Protein 4M2M (pdb70)

InterPro domains:
  IPR004839 Aminotransferase, class I/classII, large domain [PF00155] (69-372)
  IPR015421 Pyridoxal phosphate-dependent transferase, major domain [G3DSA:3.40.640.10] (59-274)
  IPR015422 Pyridoxal phosphate-dependent transferase, small domain [G3DSA:3.90.1150.10] (27-373)
  IPR015424 Pyridoxal phosphate-dependent transferase [SSF53383] (10-381)
  IPR023965 Capreomycidine synthase [TIGR03947] (14-379)

Solvent-accessible surface area: 16358 Å² total

Foldseek 3Di:
DDDDDDFQQVVVCVPFDDPQFLEQADLAFAADDVVVLCVLLVPDPVNLVPDDFDDDAQQAHQLLLQLVCVQAAQRDSLQKRKFQFCLVVLVLLLVLQDAAAAEEEEEALAQVSNVPSCVVRNYNYDYQYPVQAPPAARPPVSLDVRLDARRAAYEDEPCGVFAQGHHAQVRVVSNVVSCVVRVYAYEYEDQFQCWFAAHHRHRHPNNVVDAYKYKYGCCHQQSPVPLRIIMIGGNSVSSVSSQVVCVVPPRYDTPSSSVSSSSSSNSVCVRRVVLSVQLVVLLVVVVVLCVVCVVFWDGDRRGTTFKRKIFGVVCVVVVDDLCVQVVLQVCLCVVQSAHWAQCSSRPRSRTTIGGSSYGDVSSVSNSVSVVVSSVVVVDD

Organism: NCBI:txid58340

Radius of gyration: 20.7 Å; Cα contacts (8 Å, |Δi|>4): 788; chains: 1; bounding box: 57×47×54 Å

Nearest PDB structures (foldseek):
  4m2j-assembly1_A  TM=9.996E-01  e=9.873E-75  Streptomyces lavendulae subsp. lavendulae
  1b5o-assembly1_B  TM=8.315E-01  e=3.548E-25  Thermus thermophilus HB8
  1b5p-assembly1_B  TM=8.329E-01  e=5.722E-25  Thermus thermophilus HB8
  1bkg-assembly1_B  TM=8.398E-01  e=2.006E-24  Thermus thermophilus HB8
  5bj3-assembly1_B  TM=8.293E-01  e=1.040E-24  Thermus aquaticus

CATH classification: 3.90.1150.10 (+1 more: 3.40.640.10)

B-factor: mean 16.33, std 9.54, range [5.44, 63.26]

Secondary structure (DSSP, 8-state):
----PPPHHHHHHHHH--SS-EE---SSPPPPPHHHHHHHTT--HHHHHT-------TT--HHHHHHHHHHHSTT-GGGEEEESHHHHHHHHHHHHH--TT-EEEEETT--HHHHHHHHHTT-EEEEE-GGGEETTEE-HHHHHHHS-TT--EEEEESSPTTT-----HHHHHHHHHHHHHHTPEEEEE-TTTT-BSSSPPPPPGGGG-SS-EEEEESSSSSS-GGG--EEEE--HHHHHHTHHHHHTTT----HHHHHHHHHHHHTHHHHHHHHHHHHHHHHHHHHHHHHHTTTTEE-PPP-BSSEE--EEHHHHHTT--TTHHHHHHHHHHHHH-EE-EEGG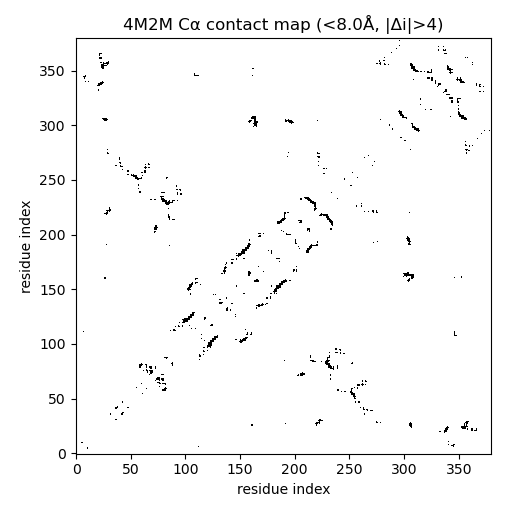GGT-TTBEEEE--S-HHHHHHHHHHHHHHHHHHH--

Structure (mmCIF, N/CA/C/O backbone):
data_4M2M
#
_entry.id   4M2M
#
_cell.length_a   138.456
_cell.length_b   138.456
_cell.length_c   48.961
_cell.angle_alpha   90.00
_cell.angle_beta   90.00
_cell.angle_gamma   90.00
#
_symmetry.space_group_name_H-M   'P 43 21 2'
#
loop_
_entity.id
_entity.type
_entity.pdbx_description
1 polymer Aminotransferase
2 non-polymer "PYRIDOXAL-5'-PHOSPHATE"
3 non-polymer ARGININE
4 water water
#
loop_
_atom_site.group_PDB
_atom_site.id
_atom_site.type_symbol
_atom_site.label_atom_id
_atom_site.label_alt_id
_atom_site.label_comp_id
_atom_site.label_asym_id
_atom_site.label_entity_id
_atom_site.label_seq_id
_atom_site.pdbx_PDB_ins_code
_atom_site.Cartn_x
_atom_site.Cartn_y
_atom_site.Cartn_z
_atom_site.occupancy
_atom_site.B_iso_or_equiv
_atom_site.auth_seq_id
_atom_site.auth_comp_id
_atom_site.auth_asym_id
_atom_site.auth_atom_id
_atom_site.pdbx_PDB_model_num
ATOM 1 N N . PRO A 1 26 ? -33.603 39.776 28.976 1.00 47.72 6 PRO A N 1
ATOM 2 C CA . PRO A 1 26 ? -33.653 38.908 27.790 1.00 48.00 6 PRO A CA 1
ATOM 3 C C . PRO A 1 26 ? -35.092 38.697 27.288 1.00 50.39 6 PRO A C 1
ATOM 4 O O . PRO A 1 26 ? -36.012 38.545 28.103 1.00 49.14 6 PRO A O 1
ATOM 8 N N . ARG A 1 27 ? -35.281 38.706 25.964 1.00 48.82 7 ARG A N 1
ATOM 9 C CA . ARG A 1 27 ? -36.591 38.435 25.353 1.00 49.03 7 ARG A CA 1
ATOM 10 C C . ARG A 1 27 ? -37.055 37.028 25.696 1.00 48.14 7 ARG A C 1
ATOM 11 O O . ARG A 1 27 ? -36.347 36.062 25.411 1.00 45.91 7 ARG A O 1
ATOM 19 N N . ARG A 1 28 ? -38.236 36.928 26.311 1.00 47.09 8 ARG A N 1
ATOM 20 C CA . ARG A 1 28 ? -38.774 35.647 26.764 1.00 44.32 8 ARG A CA 1
ATOM 21 C C . ARG A 1 28 ? -39.744 35.027 25.751 1.00 40.13 8 ARG A C 1
ATOM 22 O O . ARG A 1 28 ? -40.599 35.707 25.179 1.00 40.57 8 ARG A O 1
ATOM 30 N N . GLU A 1 29 ? -39.538 33.737 25.497 1.00 35.49 9 GLU A N 1
ATOM 31 C CA . GLU A 1 29 ? -40.380 32.932 24.606 1.00 30.99 9 GLU A CA 1
ATOM 32 C C . GLU A 1 29 ? -40.356 31.552 25.218 1.00 27.96 9 GLU A C 1
ATOM 33 O O . GLU A 1 29 ? -39.314 31.151 25.759 1.00 25.18 9 GLU A O 1
ATOM 39 N N . ASP A 1 30 ? -41.478 30.830 25.153 1.00 25.75 10 ASP A N 1
ATOM 40 C CA . ASP A 1 30 ? -41.509 29.445 25.629 1.00 24.87 10 ASP A CA 1
ATOM 41 C C . ASP A 1 30 ? -40.792 28.541 24.627 1.00 20.50 10 ASP A C 1
ATOM 42 O O . ASP A 1 30 ? -41.041 28.635 23.419 1.00 21.33 10 ASP A O 1
ATOM 47 N N . PRO A 1 31 ? -39.901 27.659 25.122 1.00 17.70 11 PRO A N 1
ATOM 48 C CA . PRO A 1 31 ? -39.312 26.735 24.162 1.00 16.09 11 PRO A CA 1
ATOM 49 C C . PRO A 1 31 ? -40.348 25.696 23.752 1.00 15.19 11 PRO A C 1
ATOM 50 O O . PRO A 1 31 ? -41.333 25.509 24.474 1.00 15.49 11 PRO A O 1
ATOM 54 N N . PRO A 1 32 ? -40.153 25.054 22.595 1.00 14.37 12 PRO A N 1
ATOM 55 C CA . PRO A 1 32 ? -41.084 23.949 22.250 1.00 13.24 12 PRO A CA 1
ATOM 56 C C . PRO A 1 32 ? -41.050 22.865 23.319 1.00 12.24 12 PRO A C 1
ATOM 57 O O . PRO A 1 32 ? -39.997 22.566 23.844 1.00 12.36 12 PRO A O 1
ATOM 61 N N . VAL A 1 33 ? -42.207 22.256 23.596 1.00 11.72 13 VAL A N 1
ATOM 62 C CA . VAL A 1 33 ? -42.333 21.229 24.624 1.00 11.37 13 VAL A CA 1
ATOM 63 C C . VAL A 1 33 ? -41.375 20.051 24.389 1.00 10.78 13 VAL A C 1
ATOM 64 O O . VAL A 1 33 ? -40.764 19.523 25.321 1.00 10.63 13 VAL A O 1
ATOM 68 N N . LEU A 1 34 ? -41.256 19.641 23.131 1.00 10.59 14 LEU A N 1
ATOM 69 C CA . LEU A 1 34 ? -40.408 18.488 22.771 1.00 10.63 14 LEU A CA 1
ATOM 70 C C . LEU A 1 34 ? -38.960 18.679 23.235 1.00 10.60 14 LEU A C 1
ATOM 71 O O . LEU A 1 34 ? -38.391 17.809 23.877 1.00 10.76 14 LEU A O 1
ATOM 76 N N . GLU A 1 35 ? -38.370 19.822 22.880 1.00 11.43 15 GLU A N 1
ATOM 77 C CA . GLU A 1 35 ? -36.945 20.061 23.156 1.00 12.51 15 GLU A CA 1
ATOM 78 C C . GLU A 1 35 ? -36.716 20.333 24.646 1.00 11.50 15 GLU A C 1
ATOM 79 O O . GLU A 1 35 ? -35.711 19.891 25.226 1.00 11.16 15 GLU A O 1
ATOM 85 N N . GLU A 1 36 ? -37.681 20.990 25.285 1.00 11.23 16 GLU A N 1
ATOM 86 C CA . GLU A 1 36 ? -37.574 21.203 26.745 1.00 11.36 16 GLU A CA 1
ATOM 87 C C . GLU A 1 36 ? -37.632 19.871 27.504 1.00 11.27 16 GLU A C 1
ATOM 88 O O . GLU A 1 36 ? -36.924 19.650 28.500 1.00 10.73 16 GLU A O 1
ATOM 94 N N . TRP A 1 37 ? -38.504 18.984 27.037 1.00 10.12 17 TRP A N 1
ATOM 95 C CA . TRP A 1 37 ? -38.648 17.679 27.658 1.00 10.37 17 TRP A CA 1
ATOM 96 C C . TRP A 1 37 ? -37.329 16.939 27.640 1.00 9.70 17 TRP A C 1
ATOM 97 O O . TRP A 1 37 ? -36.914 16.367 28.653 1.00 10.18 17 TRP A O 1
ATOM 108 N N . TYR A 1 38 ? -36.640 16.976 26.509 1.00 9.95 18 TYR A N 1
ATOM 109 C CA . TYR A 1 38 ? -35.389 16.268 26.397 1.00 10.27 18 TYR A CA 1
ATOM 110 C C . TYR A 1 38 ? -34.296 16.977 27.214 1.00 11.13 18 TYR A C 1
ATOM 111 O O . TYR A 1 38 ? -33.503 16.311 27.838 1.00 11.88 18 TYR A O 1
ATOM 120 N N . ARG A 1 39 ? -34.294 18.313 27.250 1.00 10.56 19 ARG A N 1
ATOM 121 C CA . ARG A 1 39 ? -33.257 19.014 28.078 1.00 11.83 19 ARG A CA 1
ATOM 122 C C . ARG A 1 39 ? -33.361 18.575 29.527 1.00 13.21 19 ARG A C 1
ATOM 123 O O . ARG A 1 39 ? -32.348 18.389 30.216 1.00 15.36 19 ARG A O 1
ATOM 131 N N . ARG A 1 40 ? -34.590 18.377 30.003 1.00 13.63 20 ARG A N 1
ATOM 132 C CA . ARG A 1 40 ? -34.791 18.037 31.416 1.00 14.65 20 ARG A CA 1
ATOM 133 C C . ARG A 1 40 ? -34.633 16.572 31.756 1.00 15.27 20 ARG A C 1
ATOM 134 O O . ARG A 1 40 ? -34.357 16.238 32.908 1.00 17.63 20 ARG A O 1
ATOM 142 N N . HIS A 1 41 ? -34.837 15.683 30.784 1.00 15.45 21 HIS A N 1
ATOM 143 C CA . HIS A 1 41 ? -34.997 14.266 31.132 1.00 15.59 21 HIS A CA 1
ATOM 144 C C . HIS A 1 41 ? -34.114 13.242 30.474 1.00 17.40 21 HIS A C 1
ATOM 145 O O . HIS A 1 41 ? -34.141 12.061 30.858 1.00 18.27 21 HIS A O 1
ATOM 152 N N . LEU A 1 42 ? -33.307 13.652 29.501 1.00 18.18 22 LEU A N 1
ATOM 153 C CA . LEU A 1 42 ? -32.285 12.744 29.009 1.00 19.49 22 LEU A CA 1
ATOM 154 C C . LEU A 1 42 ? -31.269 12.566 30.114 1.00 21.45 22 LEU A C 1
ATOM 155 O O . LEU A 1 42 ? -30.977 13.512 30.857 1.00 22.93 22 LEU A O 1
ATOM 160 N N . GLY A 1 43 ? -30.764 11.353 30.257 1.00 22.47 23 GLY A N 1
ATOM 161 C CA . GLY A 1 43 ? -29.822 11.092 31.330 1.00 22.52 23 GLY A CA 1
ATOM 162 C C . GLY A 1 43 ? -29.379 9.657 31.337 1.00 23.72 23 GLY A C 1
ATOM 163 O O . GLY A 1 43 ? -29.779 8.880 30.466 1.00 23.00 23 GLY A O 1
ATOM 164 N N . PRO A 1 44 ? -28.565 9.280 32.341 1.00 25.29 24 PRO A N 1
ATOM 165 C CA . PRO A 1 44 ? -28.033 7.914 32.382 1.00 25.00 24 PRO A CA 1
ATOM 166 C C . PRO A 1 44 ? -29.041 6.945 33.002 1.00 25.88 24 PRO A C 1
ATOM 167 O O . PRO A 1 44 ? -29.974 7.395 33.681 1.00 26.00 24 PRO A O 1
ATOM 171 N N . ASP A 1 45 ? -28.865 5.643 32.738 1.00 23.95 25 ASP A N 1
ATOM 172 C CA . ASP A 1 45 ? -29.626 4.560 33.406 1.00 25.21 25 ASP A CA 1
ATOM 173 C C . ASP A 1 45 ? -31.128 4.610 33.121 1.00 22.16 25 ASP A C 1
ATOM 174 O O . ASP A 1 45 ? -31.938 4.318 33.991 1.00 24.02 25 ASP A O 1
ATOM 179 N N . ILE A 1 46 ? -31.486 4.983 31.896 1.00 19.72 26 ILE A N 1
ATOM 180 C CA . ILE A 1 46 ? -32.888 4.961 31.499 1.00 17.49 26 ILE A CA 1
ATOM 181 C C . ILE A 1 46 ? -33.102 4.108 30.243 1.00 16.80 26 ILE A C 1
ATOM 182 O O . ILE A 1 46 ? -32.160 3.816 29.474 1.00 17.67 26 ILE A O 1
ATOM 187 N N . HIS A 1 47 ? -34.349 3.701 30.063 1.00 14.88 27 HIS A N 1
ATOM 188 C CA . HIS A 1 47 ? -34.766 2.987 28.864 1.00 14.06 27 HIS A CA 1
ATOM 189 C C . HIS A 1 47 ? -35.418 4.007 27.972 1.00 12.86 27 HIS A C 1
ATOM 190 O O . HIS A 1 47 ? -36.585 4.353 28.173 1.00 13.38 27 HIS A O 1
ATOM 197 N N . ASP A 1 48 ? -34.654 4.523 27.010 1.00 12.79 28 ASP A N 1
ATOM 198 C CA . ASP A 1 48 ? -35.170 5.599 26.174 1.00 12.21 28 ASP A CA 1
ATOM 199 C C . ASP A 1 48 ? -35.903 4.934 25.017 1.00 11.34 28 ASP A C 1
ATOM 200 O O . ASP A 1 48 ? -35.260 4.459 24.067 1.00 11.19 28 ASP A O 1
ATOM 205 N N . ILE A 1 49 ? -37.232 4.874 25.119 1.00 9.73 29 ILE A N 1
ATOM 206 C CA . ILE A 1 49 ? -38.067 4.344 24.046 1.00 9.01 29 ILE A CA 1
ATOM 207 C C . ILE A 1 49 ? -38.942 5.487 23.514 1.00 8.40 29 ILE A C 1
ATOM 208 O O . ILE A 1 49 ? -40.121 5.328 23.292 1.00 8.45 29 ILE A O 1
ATOM 213 N N . SER A 1 50 ? -38.291 6.634 23.305 1.00 8.63 30 SER A N 1
ATOM 214 C CA . SER A 1 50 ? -39.014 7.894 22.996 1.00 8.62 30 SER A CA 1
ATOM 215 C C . SER A 1 50 ? -38.670 8.520 21.660 1.00 8.17 30 SER A C 1
ATOM 216 O O . SER A 1 50 ? -39.301 9.506 21.284 1.00 9.00 30 SER A O 1
ATOM 219 N N . SER A 1 51 ? -37.683 7.967 20.954 1.00 8.32 31 SER A N 1
ATOM 220 C CA . SER A 1 51 ? -37.108 8.704 19.792 1.00 8.26 31 SER A CA 1
ATOM 221 C C . SER A 1 51 ? -37.900 8.494 18.513 1.00 7.78 31 SER A C 1
ATOM 222 O O . SER A 1 51 ? -38.515 7.435 18.312 1.00 7.59 31 SER A O 1
ATOM 225 N N . SER A 1 52 ? -37.808 9.501 17.634 1.00 8.04 32 SER A N 1
ATOM 226 C CA . SER A 1 52 ? -38.322 9.352 16.270 1.00 8.10 32 SER A CA 1
ATOM 227 C C . SER A 1 52 ? -37.254 8.837 15.307 1.00 8.20 32 SER A C 1
ATOM 228 O O . SER A 1 52 ? -37.518 8.721 14.102 1.00 7.97 32 SER A O 1
ATOM 231 N N . GLY A 1 53 ? -36.068 8.548 15.838 1.00 8.15 33 GLY A N 1
ATOM 232 C CA . GLY A 1 53 ? -34.966 8.083 15.023 1.00 8.65 33 GLY A CA 1
ATOM 233 C C . GLY A 1 53 ? -34.424 6.735 15.452 1.00 9.03 33 GLY A C 1
ATOM 234 O O . GLY A 1 53 ? -34.725 6.246 16.540 1.00 9.95 33 GLY A O 1
ATOM 235 N N . VAL A 1 54 ? -33.613 6.154 14.570 1.00 9.19 34 VAL A N 1
ATOM 236 C CA . VAL A 1 54 ? -32.901 4.910 14.869 1.00 9.18 34 VAL A CA 1
ATOM 237 C C . VAL A 1 54 ? -31.648 5.181 15.687 1.00 9.61 34 VAL A C 1
ATOM 238 O O . VAL A 1 54 ? -31.038 6.287 15.593 1.00 10.42 34 VAL A O 1
ATOM 242 N N . HIS A 1 55 ? -31.244 4.216 16.505 1.00 10.26 35 HIS A N 1
ATOM 243 C CA . HIS A 1 55 ? -30.177 4.513 17.452 1.00 11.43 35 HIS A CA 1
ATOM 244 C C . HIS A 1 55 ? -28.866 4.818 16.773 1.00 10.93 35 HIS A C 1
ATOM 245 O O . HIS A 1 55 ? -28.587 4.303 15.685 1.00 10.56 3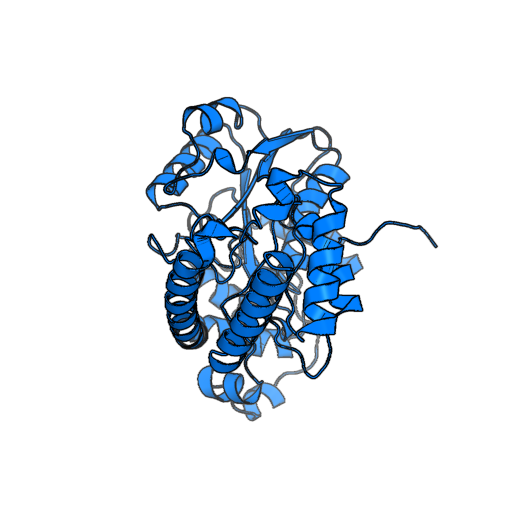5 HIS A O 1
ATOM 252 N N . PRO A 1 56 ? -28.067 5.724 17.362 1.00 10.66 36 PRO A N 1
ATOM 253 C CA . PRO A 1 56 ? -26.889 6.254 16.668 1.00 11.14 36 PRO A CA 1
ATOM 254 C C . PRO A 1 56 ? -25.761 5.252 16.493 1.00 11.18 36 PRO A C 1
ATOM 255 O O . PRO A 1 56 ? -25.522 4.423 17.394 1.00 12.16 36 PRO A O 1
ATOM 259 N N . TYR A 1 57 ? -25.093 5.337 15.343 1.00 10.86 37 TYR A N 1
ATOM 260 C CA . TYR A 1 57 ? -23.813 4.672 15.105 1.00 11.14 37 TYR A CA 1
ATOM 261 C C . TYR A 1 57 ? -22.664 5.353 15.843 1.00 11.95 37 TYR A C 1
ATOM 262 O O . TYR A 1 57 ? -22.735 6.539 16.138 1.00 11.14 37 TYR A O 1
ATOM 271 N N . SER A 1 58 ? -21.594 4.594 16.143 1.00 11.71 38 SER A N 1
ATOM 272 C CA . SER A 1 58 ? -20.343 5.225 16.581 1.00 12.74 38 SER A CA 1
ATOM 273 C C . SER A 1 58 ? -19.570 5.701 15.352 1.00 12.63 38 SER A C 1
ATOM 274 O O . SER A 1 58 ? -19.771 5.181 14.237 1.00 12.11 38 SER A O 1
ATOM 277 N N . PHE A 1 59 ? -18.653 6.653 15.541 1.00 11.77 39 PHE A N 1
ATOM 278 C CA . PHE A 1 59 ? -17.837 7.092 14.427 1.00 12.07 39 PHE A CA 1
ATOM 279 C C . PHE A 1 59 ? -16.994 5.921 13.843 1.00 12.33 39 PHE A C 1
ATOM 280 O O . PHE A 1 59 ? -16.819 5.851 12.634 1.00 12.85 39 PHE A O 1
ATOM 288 N N . ALA A 1 60 ? -16.584 4.987 14.706 1.00 12.53 40 ALA A N 1
ATOM 289 C CA . ALA A 1 60 ? -15.879 3.757 14.261 1.00 12.74 40 ALA A CA 1
ATOM 290 C C . ALA A 1 60 ? -16.691 3.011 13.194 1.00 13.00 40 ALA A C 1
ATOM 291 O O . ALA A 1 60 ? -16.201 2.673 12.121 1.00 13.95 40 ALA A O 1
ATOM 293 N N . GLU A 1 61 ? -17.960 2.765 13.514 1.00 13.18 41 GLU A N 1
ATOM 294 C CA . GLU A 1 61 ? -18.860 2.058 12.619 1.00 13.20 41 GLU A CA 1
ATOM 295 C C . GLU A 1 61 ? -19.072 2.825 11.325 1.00 13.37 41 GLU A C 1
ATOM 296 O O . GLU A 1 61 ? -19.136 2.246 10.247 1.00 13.69 41 GLU A O 1
ATOM 302 N N . ILE A 1 62 ? -19.167 4.142 11.429 1.00 12.85 42 ILE A N 1
ATOM 303 C CA . ILE A 1 62 ? -19.282 4.956 10.208 1.00 12.86 42 ILE A CA 1
ATOM 304 C C . ILE A 1 62 ? -18.054 4.794 9.298 1.00 13.50 42 ILE A C 1
ATOM 305 O O . ILE A 1 62 ? -18.205 4.570 8.106 1.00 14.28 42 ILE A O 1
ATOM 310 N N . ARG A 1 63 ? -16.866 4.854 9.878 1.00 14.71 43 ARG A N 1
ATOM 311 C CA . ARG A 1 63 ? -15.612 4.692 9.118 1.00 15.07 43 ARG A CA 1
ATOM 312 C C . ARG A 1 63 ? -15.526 3.325 8.468 1.00 15.95 43 ARG A C 1
ATOM 313 O O . ARG A 1 63 ? -15.055 3.214 7.339 1.00 14.95 43 ARG A O 1
ATOM 321 N N . ASP A 1 64 ? -16.026 2.311 9.166 1.00 16.41 44 ASP A N 1
ATOM 322 C CA . ASP A 1 64 ? -16.052 0.940 8.638 1.00 17.37 44 ASP A CA 1
ATOM 323 C C . ASP A 1 64 ? -17.064 0.815 7.491 1.00 17.94 44 ASP A C 1
ATOM 324 O O . ASP A 1 64 ? -16.696 0.532 6.346 1.00 18.80 44 ASP A O 1
ATOM 329 N N . VAL A 1 65 ? -18.328 1.101 7.775 1.00 16.38 45 VAL A N 1
ATOM 330 C CA . VAL A 1 65 ? -19.372 0.922 6.777 1.00 17.22 45 VAL A CA 1
ATOM 331 C C . VAL A 1 65 ? -19.229 1.841 5.563 1.00 17.13 45 VAL A C 1
ATOM 332 O O . VAL A 1 65 ? -19.466 1.422 4.434 1.00 18.39 45 VAL A O 1
ATOM 336 N N . CYS A 1 66 ? -18.813 3.084 5.803 1.00 16.47 46 CYS A N 1
ATOM 337 C CA . CYS A 1 66 ? -18.830 4.107 4.777 1.00 17.19 46 CYS A CA 1
ATOM 338 C C . CYS A 1 66 ? -17.463 4.231 4.121 1.00 18.56 46 CYS A C 1
ATOM 339 O O . CYS A 1 66 ? -17.267 5.081 3.244 1.00 19.03 46 CYS A O 1
ATOM 342 N N . ARG A 1 67 ? -16.553 3.358 4.552 1.00 19.78 47 ARG A N 1
ATOM 343 C CA . ARG A 1 67 ? -15.217 3.219 3.964 1.00 22.35 47 ARG A CA 1
ATOM 344 C C . ARG A 1 67 ? -14.485 4.566 3.995 1.00 21.22 47 ARG A C 1
ATOM 345 O O . ARG A 1 67 ? -14.208 5.197 2.957 1.00 21.98 47 ARG A O 1
ATOM 353 N N . ILE A 1 68 ? -14.205 5.019 5.210 1.00 19.49 48 ILE A N 1
ATOM 354 C CA . ILE A 1 68 ? -13.486 6.262 5.410 1.00 17.81 48 ILE A CA 1
ATOM 355 C C . ILE A 1 68 ? -12.137 5.993 6.096 1.00 18.61 48 ILE A C 1
ATOM 356 O O . ILE A 1 68 ? -12.066 5.899 7.318 1.00 17.65 48 ILE A O 1
ATOM 361 N N . PRO A 1 69 ? -11.050 5.878 5.303 1.00 19.28 49 PRO A N 1
ATOM 362 C CA . PRO A 1 69 ? -9.730 5.724 5.911 1.00 20.29 49 PRO A CA 1
ATOM 363 C C . PRO A 1 69 ? -9.317 6.988 6.672 1.00 19.21 49 PRO A C 1
ATOM 364 O O . PRO A 1 69 ? -9.682 8.118 6.295 1.00 18.86 49 PRO A O 1
ATOM 368 N N . ALA A 1 70 ? -8.559 6.797 7.737 1.00 19.39 50 ALA A N 1
ATOM 369 C CA . ALA A 1 70 ? -8.068 7.917 8.514 1.00 19.56 50 ALA A CA 1
ATOM 370 C C . ALA A 1 70 ? -7.350 8.931 7.627 1.00 19.61 50 ALA A C 1
ATOM 371 O O . ALA A 1 70 ? -7.447 10.145 7.861 1.00 19.15 50 ALA A O 1
ATOM 373 N N . ALA A 1 71 ? -6.646 8.437 6.607 1.00 18.84 51 ALA A N 1
ATOM 374 C CA . ALA A 1 71 ? -5.903 9.335 5.719 1.00 18.23 51 ALA A CA 1
ATOM 375 C C . ALA A 1 71 ? -6.797 10.342 4.990 1.00 17.44 51 ALA A C 1
ATOM 376 O O . ALA A 1 71 ? -6.390 11.483 4.757 1.00 16.47 51 ALA A O 1
ATOM 378 N N . ASP A 1 72 ? -8.004 9.910 4.622 1.00 17.17 52 ASP A N 1
ATOM 379 C CA . ASP A 1 72 ? -8.978 10.762 3.931 1.00 16.79 52 ASP A CA 1
ATOM 380 C C . ASP A 1 72 ? -9.444 11.901 4.847 1.00 15.64 52 ASP A C 1
ATOM 381 O O . ASP A 1 72 ? -9.560 13.053 4.417 1.00 16.17 52 ASP A O 1
ATOM 386 N N . LEU A 1 73 ? -9.679 11.586 6.117 1.00 15.32 53 LEU A N 1
ATOM 387 C CA . LEU A 1 73 ? -10.043 12.643 7.072 1.00 15.10 53 LEU A CA 1
ATOM 388 C C . LEU A 1 73 ? -8.894 13.612 7.300 1.00 15.40 53 LEU A C 1
ATOM 389 O O . LEU A 1 73 ? -9.075 14.832 7.273 1.00 14.40 53 LEU A O 1
ATOM 394 N N . ASP A 1 74 ? -7.704 13.053 7.526 1.00 14.86 54 ASP A N 1
ATOM 395 C CA . ASP A 1 74 ? -6.500 13.842 7.808 1.00 15.56 54 ASP A CA 1
ATOM 396 C C . ASP A 1 74 ? -6.146 14.793 6.692 1.00 14.96 54 ASP A C 1
ATOM 397 O O . ASP A 1 74 ? -5.541 15.827 6.948 1.00 14.70 54 ASP A O 1
ATOM 402 N N . ALA A 1 75 ? -6.508 14.438 5.455 1.00 14.18 55 ALA A N 1
ATOM 403 C CA . ALA A 1 75 ? -6.175 15.282 4.305 1.00 13.72 55 ALA A CA 1
ATOM 404 C C . ALA A 1 75 ? -7.057 16.519 4.196 1.00 13.97 55 ALA A C 1
ATOM 405 O O . ALA A 1 75 ? -6.698 17.464 3.484 1.00 14.52 55 ALA A O 1
ATOM 407 N N . VAL A 1 76 ? -8.215 16.517 4.881 1.00 13.39 56 VAL A N 1
ATOM 408 C CA . VAL A 1 76 ? -9.131 17.675 4.804 1.00 12.97 56 VAL A CA 1
ATOM 409 C C . VAL A 1 76 ? -8.473 18.935 5.340 1.00 12.28 56 VAL A C 1
ATOM 410 O O . VAL A 1 76 ? -7.971 18.952 6.482 1.00 12.48 56 VAL A O 1
ATOM 414 N N . VAL A 1 77 ? -8.458 19.983 4.514 1.00 12.35 57 VAL A N 1
ATOM 415 C CA . VAL A 1 77 ? -8.002 21.275 4.971 1.00 11.57 57 VAL A CA 1
ATOM 416 C C . VAL A 1 77 ? -9.229 21.924 5.645 1.00 11.72 57 VAL A C 1
ATOM 417 O O . VAL A 1 77 ? -10.317 21.950 5.068 1.00 11.98 57 VAL A O 1
ATOM 421 N N . MET A 1 78 ? -9.024 22.451 6.850 1.00 11.42 58 MET A N 1
ATOM 422 C CA . MET A 1 78 ? -10.139 22.986 7.664 1.00 10.70 58 MET A CA 1
ATOM 423 C C . MET A 1 78 ? -10.475 24.417 7.261 1.00 10.89 58 MET A C 1
ATOM 424 O O . MET A 1 78 ? -10.509 25.330 8.088 1.00 10.18 58 MET A O 1
ATOM 429 N N . ASP A 1 79 ? -10.763 24.580 5.972 1.00 11.84 59 ASP A N 1
ATOM 430 C CA . ASP A 1 79 ? -11.043 25.879 5.401 1.00 13.02 59 ASP A CA 1
ATOM 431 C C . ASP A 1 79 ? -12.546 26.040 5.229 1.00 12.73 59 ASP A C 1
ATOM 432 O O . 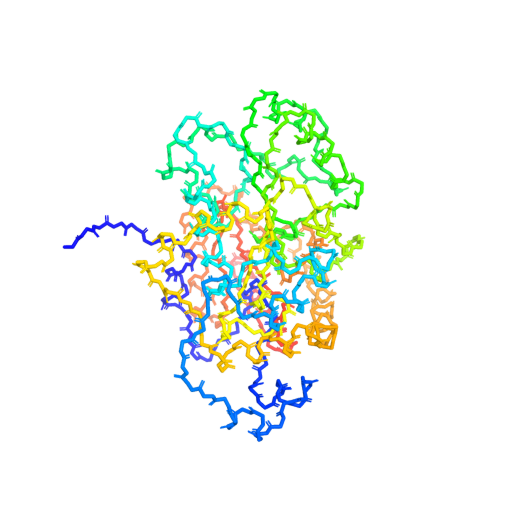ASP A 1 79 ? -13.299 25.134 5.542 1.00 11.98 59 ASP A O 1
ATOM 437 N N . ASP A 1 80 ? -12.960 27.200 4.705 1.00 13.38 60 ASP A N 1
ATOM 438 C CA . ASP A 1 80 ? -14.373 27.476 4.410 1.00 13.19 60 ASP A CA 1
ATOM 439 C C . ASP A 1 80 ? -14.894 26.460 3.413 1.00 12.99 60 ASP A C 1
ATOM 440 O O . ASP A 1 80 ? -14.184 26.045 2.500 1.00 12.66 60 ASP A O 1
ATOM 445 N N . SER A 1 81 ? -16.160 26.069 3.581 1.00 11.49 61 SER A N 1
ATOM 446 C CA . SER A 1 81 ? -16.867 25.427 2.495 1.00 11.23 61 SER A CA 1
ATOM 447 C C . SER A 1 81 ? -17.729 26.494 1.789 1.00 11.56 61 SER A C 1
ATOM 448 O O . SER A 1 81 ? -17.377 27.689 1.809 1.00 12.29 61 SER A O 1
ATOM 451 N N . VAL A 1 82 ? -18.816 26.081 1.144 1.00 10.65 62 VAL A N 1
ATOM 452 C CA . VAL A 1 82 ? -19.606 26.982 0.300 1.00 10.59 62 VAL A CA 1
ATOM 453 C C . VAL A 1 82 ? -21.082 27.054 0.731 1.00 9.79 62 VAL A C 1
ATOM 454 O O . VAL A 1 82 ? -21.613 26.117 1.350 1.00 9.88 62 VAL A O 1
ATOM 458 N N . SER A 1 83 ? -21.727 28.163 0.355 1.00 10.09 63 SER A N 1
ATOM 459 C CA . SER A 1 83 ? -23.085 28.481 0.810 1.00 9.78 63 SER A CA 1
ATOM 460 C C . SER A 1 83 ? -24.138 27.413 0.497 1.00 10.13 63 SER A C 1
ATOM 461 O O . SER A 1 83 ? -25.072 27.225 1.292 1.00 10.63 63 SER A O 1
ATOM 464 N N . GLN A 1 84 ? -24.041 26.763 -0.664 1.00 10.09 64 GLN A N 1
ATOM 465 C CA . GLN A 1 84 ? -25.060 25.777 -1.006 1.00 9.87 64 GLN A CA 1
ATOM 466 C C . GLN A 1 84 ? -24.830 24.404 -0.389 1.00 9.60 64 GLN A C 1
ATOM 467 O O . GLN A 1 84 ? -25.713 23.541 -0.439 1.00 9.17 64 GLN A O 1
ATOM 473 N N . GLY A 1 85 ? -23.638 24.195 0.162 1.00 10.31 65 GLY A N 1
ATOM 474 C CA . GLY A 1 85 ? -23.178 22.855 0.569 1.00 10.22 65 GLY A CA 1
ATOM 475 C C . GLY A 1 85 ? -22.129 22.327 -0.402 1.00 10.24 65 GLY A C 1
ATOM 476 O O . GLY A 1 85 ? -22.189 22.626 -1.594 1.00 10.54 65 GLY A O 1
ATOM 477 N N . GLY A 1 86 ? -21.169 21.560 0.106 1.00 11.13 66 GLY A N 1
ATOM 478 C CA . GLY A 1 86 ? -20.094 21.005 -0.720 1.00 12.30 66 GLY A CA 1
ATOM 479 C C . GLY A 1 86 ? -20.621 20.212 -1.900 1.00 13.05 66 GLY A C 1
ATOM 480 O O . GLY A 1 86 ? -21.649 19.538 -1.803 1.00 12.33 66 GLY A O 1
ATOM 481 N N . GLU A 1 87 ? -19.918 20.315 -3.028 1.00 13.73 67 GLU A N 1
ATOM 482 C CA . GLU A 1 87 ? -20.397 19.692 -4.261 1.00 14.83 67 GLU A CA 1
ATOM 483 C C . GLU A 1 87 ? -20.538 18.175 -4.103 1.00 13.38 67 GLU A C 1
ATOM 484 O O . GLU A 1 87 ? -21.512 17.591 -4.576 1.00 12.76 67 GLU A O 1
ATOM 490 N N . GLY A 1 88 ? -19.570 17.551 -3.449 1.00 13.35 68 GLY A N 1
ATOM 491 C CA . GLY A 1 88 ? -19.617 16.095 -3.284 1.00 13.98 68 GLY A CA 1
ATOM 492 C C . GLY A 1 88 ? -20.851 15.639 -2.510 1.00 12.70 68 GLY A C 1
ATOM 493 O O . GLY A 1 88 ? -21.588 14.731 -2.944 1.00 13.19 68 GLY A O 1
ATOM 494 N N . VAL A 1 89 ? -21.110 16.275 -1.374 1.00 12.60 69 VAL A N 1
ATOM 495 C CA . VAL A 1 89 ? -22.300 15.894 -0.592 1.00 12.42 69 VAL A CA 1
ATOM 496 C C . VAL A 1 89 ? -23.608 16.245 -1.323 1.00 11.86 69 VAL A C 1
ATOM 497 O O . VAL A 1 89 ? -24.578 15.483 -1.264 1.00 11.87 69 VAL A O 1
ATOM 501 N N . ARG A 1 90 ? -23.648 17.388 -2.025 1.00 11.22 70 ARG A N 1
ATOM 502 C CA . ARG A 1 90 ? -24.819 17.742 -2.829 1.00 12.15 70 ARG A CA 1
ATOM 503 C C . ARG A 1 90 ? -25.102 16.714 -3.894 1.00 12.56 70 ARG A C 1
ATOM 504 O O . ARG A 1 90 ? -26.241 16.392 -4.124 1.00 12.47 70 ARG A O 1
ATOM 512 N N . ARG A 1 91 ? -24.057 16.251 -4.576 1.00 13.57 71 ARG A N 1
ATOM 513 C CA . ARG A 1 91 ? -24.243 15.227 -5.607 1.00 13.73 71 ARG A CA 1
ATOM 514 C C . ARG A 1 91 ? -24.737 13.911 -5.037 1.00 12.79 71 ARG A C 1
ATOM 515 O O . ARG A 1 91 ? -25.607 13.271 -5.631 1.00 12.59 71 ARG A O 1
ATOM 523 N N . ALA A 1 92 ? -24.212 13.520 -3.875 1.00 11.71 72 ALA A N 1
ATOM 524 C CA . ALA A 1 92 ? -24.651 12.256 -3.291 1.00 11.73 72 ALA A CA 1
ATOM 525 C C . ALA A 1 92 ? -26.155 12.331 -2.946 1.00 10.87 72 ALA A C 1
ATOM 526 O O . ALA A 1 92 ? -26.932 11.405 -3.249 1.00 10.93 72 ALA A O 1
ATOM 528 N N . ILE A 1 93 ? -26.551 13.434 -2.313 1.00 10.43 73 ILE A N 1
ATOM 529 C CA . ILE A 1 93 ? -27.976 13.681 -1.989 1.00 10.03 73 ILE A CA 1
ATOM 530 C C . ILE A 1 93 ? -28.826 13.781 -3.232 1.00 10.39 73 ILE A C 1
ATOM 531 O O . ILE A 1 93 ? -29.894 13.178 -3.318 1.00 10.30 73 ILE A O 1
ATOM 536 N N . ALA A 1 94 ? -28.349 14.512 -4.233 1.00 10.58 74 ALA A N 1
ATOM 537 C CA . ALA A 1 94 ? -29.149 14.684 -5.451 1.00 10.78 74 ALA A CA 1
ATOM 538 C C . AL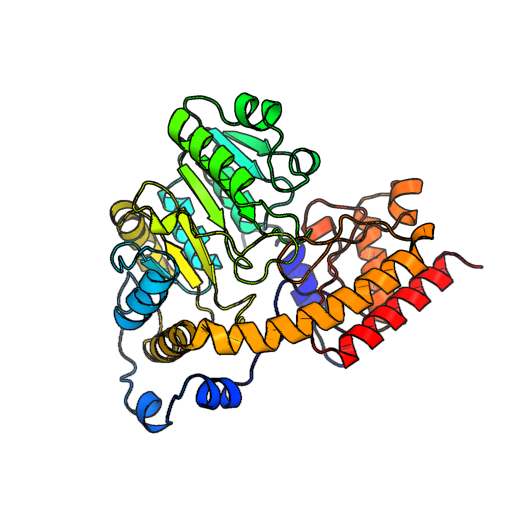A A 1 94 ? -29.431 13.359 -6.175 1.00 11.30 74 ALA A C 1
ATOM 539 O O . ALA A 1 94 ? -30.503 13.167 -6.719 1.00 10.89 74 ALA A O 1
ATOM 541 N N . ASP A 1 95 ? -28.435 12.480 -6.197 1.00 12.71 75 ASP A N 1
ATOM 542 C CA . ASP A 1 95 ? -28.582 11.184 -6.883 1.00 13.43 75 ASP A CA 1
ATOM 543 C C . ASP A 1 95 ? -29.684 10.372 -6.226 1.00 13.91 75 ASP A C 1
ATOM 544 O O . ASP A 1 95 ? -30.405 9.637 -6.891 1.00 15.15 75 ASP A O 1
ATOM 549 N N . ARG A 1 96 ? -29.849 10.562 -4.912 1.00 12.89 76 ARG A N 1
ATOM 550 C CA . ARG A 1 96 ? -30.866 9.848 -4.194 1.00 14.03 76 ARG A CA 1
ATOM 551 C C . ARG A 1 96 ? -32.277 10.495 -4.203 1.00 13.26 76 ARG A C 1
ATOM 552 O O . ARG A 1 96 ? -33.308 9.786 -4.328 1.00 15.38 76 ARG A O 1
ATOM 560 N N . TYR A 1 97 ? -32.337 11.824 -4.121 1.00 12.48 77 TYR A N 1
ATOM 561 C CA . TYR A 1 97 ? -33.601 12.535 -3.842 1.00 12.02 77 TYR A CA 1
ATOM 562 C C . TYR A 1 97 ? -33.939 13.678 -4.788 1.00 11.65 77 TYR A C 1
ATOM 563 O O . TYR A 1 97 ? -35.030 14.266 -4.686 1.00 12.48 77 TYR A O 1
ATOM 572 N N . ALA A 1 98 ? -33.032 14.005 -5.722 1.00 11.24 78 ALA A N 1
ATOM 573 C CA . ALA A 1 98 ? -33.283 15.158 -6.598 1.00 11.17 78 ALA A CA 1
ATOM 574 C C . ALA A 1 98 ? -33.101 14.804 -8.072 1.00 12.09 78 ALA A C 1
ATOM 575 O O . ALA A 1 98 ? -32.830 15.696 -8.887 1.00 13.12 78 ALA A O 1
ATOM 577 N N . GLY A 1 99 ? -33.233 13.530 -8.400 1.00 12.57 79 GLY A N 1
ATOM 578 C CA . GLY A 1 99 ? -33.150 13.152 -9.809 1.00 12.54 79 GLY A CA 1
ATOM 579 C C . GLY A 1 99 ? -31.771 13.428 -10.408 1.00 12.90 79 GLY A C 1
ATOM 580 O O . GLY A 1 99 ? -31.625 13.597 -11.632 1.00 13.80 79 GLY A O 1
ATOM 581 N N . GLY A 1 100 ? -30.751 13.440 -9.566 1.00 12.90 80 GLY A N 1
ATOM 582 C CA . GLY A 1 100 ? -29.391 13.732 -9.988 1.00 12.41 80 GLY A CA 1
ATOM 583 C C . GLY A 1 100 ? -28.997 15.188 -10.082 1.00 13.28 80 GLY A C 1
ATOM 584 O O . GLY A 1 100 ? -27.838 15.471 -10.424 1.00 14.18 80 GLY A O 1
ATOM 585 N N . ASP A 1 101 ? -29.919 16.113 -9.808 1.00 12.82 81 ASP A N 1
ATOM 586 C CA . ASP A 1 101 ? -29.623 17.536 -9.968 1.00 13.04 81 ASP A CA 1
ATOM 587 C C . ASP A 1 101 ? -29.018 18.149 -8.720 1.00 12.26 81 ASP A C 1
ATOM 588 O O . ASP A 1 101 ? -29.766 18.621 -7.844 1.00 12.05 81 ASP A O 1
ATOM 593 N N . ALA A 1 102 ? -27.696 18.191 -8.675 1.00 12.52 82 ALA A N 1
ATOM 594 C CA . ALA A 1 102 ? -26.999 18.778 -7.528 1.00 11.58 82 ALA A CA 1
ATOM 595 C C . ALA A 1 102 ? -27.283 20.263 -7.337 1.00 12.51 82 ALA A C 1
ATOM 596 O O . ALA A 1 102 ? -27.150 20.783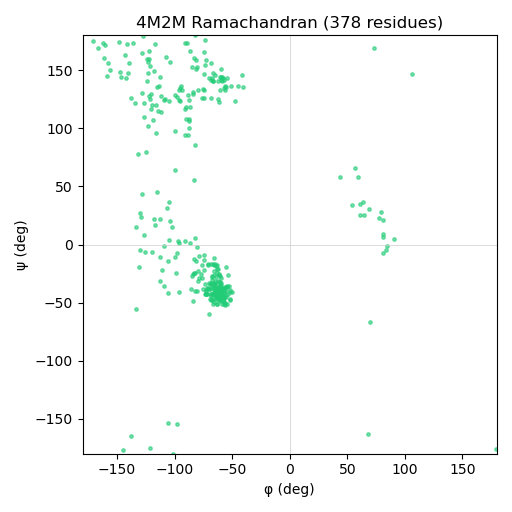 -6.220 1.00 12.60 82 ALA A O 1
ATOM 598 N N . ASP A 1 103 ? -27.659 20.969 -8.400 1.00 12.36 83 ASP A N 1
ATOM 599 C CA . ASP A 1 103 ? -28.035 22.398 -8.281 1.00 13.39 83 ASP A CA 1
ATOM 600 C C . ASP A 1 103 ? -29.306 22.642 -7.480 1.00 12.04 83 ASP A C 1
ATOM 601 O O . ASP A 1 103 ? -29.554 23.766 -7.058 1.00 11.71 83 ASP A O 1
ATOM 606 N N . ARG A 1 104 ? -30.110 21.591 -7.274 1.00 11.11 84 ARG A N 1
ATOM 607 C CA . ARG A 1 104 ? -31.378 21.706 -6.553 1.00 10.62 84 ARG A CA 1
ATOM 608 C C . ARG A 1 104 ? -31.270 21.183 -5.110 1.00 9.12 84 ARG A C 1
ATOM 609 O O . ARG A 1 104 ? -32.289 20.957 -4.471 1.00 8.68 84 ARG A O 1
ATOM 617 N N . VAL A 1 105 ? -30.040 21.001 -4.617 1.00 8.69 85 VAL A N 1
ATOM 618 C CA . VAL A 1 105 ? -29.832 20.550 -3.228 1.00 8.16 85 VAL A CA 1
ATOM 619 C C . VAL A 1 105 ? -29.128 21.638 -2.410 1.00 8.18 85 VAL A C 1
ATOM 620 O O . VAL A 1 105 ? -28.171 22.257 -2.872 1.00 8.13 85 VAL A O 1
ATOM 624 N N . LEU A 1 106 ? -29.624 21.860 -1.188 1.00 8.10 86 LEU A N 1
ATOM 625 C CA . LEU A 1 106 ? -28.999 22.760 -0.216 1.00 7.92 86 LEU A CA 1
ATOM 626 C C . LEU A 1 106 ? -28.650 21.943 1.010 1.00 8.38 86 LEU A C 1
ATOM 627 O O . LEU A 1 106 ? -29.533 21.326 1.605 1.00 8.78 86 LEU A O 1
ATOM 632 N N . VAL A 1 107 ? -27.366 21.903 1.352 1.00 8.09 87 VAL A N 1
ATOM 633 C CA . VAL A 1 107 ? -26.914 21.023 2.457 1.00 7.94 87 VAL A CA 1
ATOM 634 C C . VAL A 1 107 ? -26.752 21.847 3.697 1.00 8.06 87 VAL A C 1
ATOM 635 O O . VAL A 1 107 ? -26.084 22.884 3.693 1.00 7.96 87 VAL A O 1
ATOM 639 N N . THR A 1 108 ? -27.366 21.391 4.777 1.00 7.47 88 THR A N 1
ATOM 640 C CA . THR A 1 108 ? -27.542 22.253 5.965 1.00 7.62 88 THR A CA 1
ATOM 641 C C . THR A 1 108 ? -27.231 21.536 7.292 1.00 7.43 88 THR A C 1
ATOM 642 O O . THR A 1 108 ? -26.991 20.310 7.326 1.00 7.84 88 THR A O 1
ATOM 646 N N . HIS A 1 109 ? -27.239 22.316 8.377 1.00 7.43 89 HIS A N 1
ATOM 647 C CA . HIS A 1 109 ? -26.921 21.801 9.715 1.00 7.03 89 HIS A CA 1
ATOM 648 C C . HIS A 1 109 ? -28.143 21.154 10.309 1.00 7.52 89 HIS A C 1
ATOM 649 O O . HIS A 1 109 ? -28.958 21.820 10.973 1.00 7.50 89 HIS A O 1
ATOM 656 N N . GLY A 1 110 ? -28.325 19.882 9.979 1.00 7.04 90 GLY A N 1
ATOM 657 C CA . GLY A 1 110 ? -29.614 19.211 10.171 1.00 6.91 90 GLY A CA 1
ATOM 658 C C . GLY A 1 110 ? -30.616 19.700 9.148 1.00 7.08 90 GLY A C 1
ATOM 659 O O . GLY A 1 110 ? -30.427 20.752 8.528 1.00 6.98 90 GLY A O 1
ATOM 660 N N . SER A 1 111 ? -31.758 19.002 9.061 1.00 6.69 91 SER A N 1
ATOM 661 C CA . SER A 1 111 ? -32.863 19.560 8.311 1.00 6.88 91 SER A CA 1
ATOM 662 C C . SER A 1 111 ? -33.472 20.736 9.050 1.00 6.83 91 SER A C 1
ATOM 663 O O . SER A 1 111 ? -34.192 21.526 8.451 1.00 6.84 91 SER A O 1
ATOM 666 N N . SER A 1 112 ? -33.181 20.859 10.351 1.00 7.11 92 SER A N 1
ATOM 667 C CA . SER A 1 112 ? -33.643 22.021 11.103 1.00 6.79 92 SER A CA 1
ATOM 668 C C . SER A 1 112 ? -33.227 23.287 10.360 1.00 6.79 92 SER A C 1
ATOM 669 O O . SER A 1 112 ? -34.044 24.217 10.209 1.00 6.65 92 SER A O 1
ATOM 672 N N . GLU A 1 113 ? -31.963 23.350 9.918 1.00 6.82 93 GLU A N 1
ATOM 673 C CA . GLU A 1 113 ? -31.528 24.582 9.230 1.00 6.61 93 GLU A CA 1
ATOM 674 C C . GLU A 1 113 ? -32.151 24.730 7.850 1.00 7.08 93 GLU A C 1
ATOM 675 O O . GLU A 1 113 ? -32.503 25.843 7.442 1.00 6.64 93 GLU A O 1
ATOM 681 N N . ALA A 1 114 ? -32.308 23.605 7.141 1.00 6.72 94 ALA A N 1
ATOM 682 C CA . ALA A 1 114 ? -32.969 23.644 5.833 1.00 6.76 94 ALA A CA 1
ATOM 683 C C . ALA A 1 114 ? -34.394 24.213 5.917 1.00 6.85 94 ALA A C 1
ATOM 684 O O . ALA A 1 114 ? -34.789 25.051 5.067 1.00 7.49 94 ALA A O 1
ATOM 686 N N . ILE A 1 115 ? -35.153 23.771 6.925 1.00 6.61 95 ILE A N 1
ATOM 687 C CA . ILE A 1 115 ? -36.505 24.331 7.175 1.00 6.80 95 ILE A CA 1
ATOM 688 C C . ILE A 1 115 ? -36.461 25.848 7.429 1.00 7.10 95 ILE A C 1
ATOM 689 O O . ILE A 1 115 ? -37.203 26.628 6.826 1.00 7.19 95 ILE A O 1
ATOM 694 N N . ALA A 1 116 ? -35.605 26.260 8.340 1.00 7.42 96 ALA A N 1
ATOM 695 C CA . ALA A 1 116 ? -35.520 27.670 8.708 1.00 7.94 96 ALA A CA 1
ATOM 696 C C . ALA A 1 116 ? -35.143 28.532 7.522 1.00 7.93 96 ALA A C 1
ATOM 697 O O . ALA A 1 116 ? -35.739 29.586 7.309 1.00 8.66 96 ALA A O 1
ATOM 699 N N . LEU A 1 117 ? -34.138 28.097 6.765 1.00 7.84 97 LEU A N 1
ATOM 700 C CA . LEU A 1 117 ? -33.685 28.871 5.614 1.00 7.54 97 LEU A CA 1
ATOM 701 C C . LEU A 1 117 ? -34.724 28.951 4.536 1.00 7.38 97 LEU A C 1
ATOM 702 O O . LEU A 1 117 ? -35.069 30.037 4.045 1.00 7.63 97 LEU A O 1
ATOM 707 N N . THR A 1 118 ? -35.265 27.790 4.182 1.00 7.52 98 THR A N 1
ATOM 708 C CA . THR A 1 118 ? -36.183 27.790 3.028 1.00 7.76 98 THR A CA 1
ATOM 709 C C . THR A 1 118 ? -37.562 28.376 3.339 1.00 8.01 98 THR A C 1
ATOM 710 O O . THR A 1 118 ? -38.142 29.055 2.512 1.00 8.81 98 THR A O 1
ATOM 714 N N . LEU A 1 119 ? -38.106 28.111 4.532 1.00 8.15 99 LEU A N 1
ATOM 715 C CA . LEU A 1 119 ? -39.413 28.646 4.834 1.00 8.48 99 LEU A CA 1
ATOM 716 C C . LEU A 1 119 ? -39.360 30.150 5.020 1.00 10.07 99 LEU A C 1
ATOM 717 O O . LEU A 1 119 ? -40.287 30.846 4.681 1.00 9.49 99 LEU A O 1
ATOM 722 N N . ASN A 1 120 ? -38.246 30.648 5.557 1.00 11.15 100 ASN A N 1
ATOM 723 C CA . ASN A 1 120 ? -38.058 32.088 5.591 1.00 13.58 100 ASN A CA 1
ATOM 724 C C . ASN A 1 120 ? -38.132 32.745 4.219 1.00 13.66 100 ASN A C 1
ATOM 725 O O . ASN A 1 120 ? -38.703 33.844 4.074 1.00 15.40 100 ASN A O 1
ATOM 730 N N . ALA A 1 121 ? -37.553 32.097 3.218 1.00 12.13 101 ALA A N 1
ATOM 731 C CA . ALA A 1 121 ? -37.561 32.630 1.842 1.00 12.16 101 ALA A CA 1
ATOM 732 C C . ALA A 1 121 ? -38.870 32.376 1.100 1.00 12.95 101 ALA A C 1
ATOM 733 O O . ALA A 1 121 ? -39.262 33.164 0.217 1.00 15.23 101 ALA A O 1
ATOM 735 N N . LEU A 1 122 ? -39.543 31.276 1.412 1.00 12.00 102 LEU A N 1
ATOM 736 C CA . LEU A 1 122 ? -40.713 30.863 0.632 1.00 12.15 102 LEU A CA 1
ATOM 737 C C . LEU A 1 122 ? -41.975 31.595 1.053 1.00 13.06 102 LEU A C 1
ATOM 738 O O . LEU A 1 122 ? -42.802 31.965 0.177 1.00 13.82 102 LEU A O 1
ATOM 743 N N . LEU A 1 123 ? -42.153 31.790 2.362 1.00 13.73 103 LEU A N 1
ATOM 744 C CA . LEU A 1 123 ? -43.442 32.209 2.904 1.00 14.12 103 LEU A CA 1
ATOM 745 C C . LEU A 1 123 ? -43.570 33.703 3.097 1.00 15.84 103 LEU A C 1
ATOM 746 O O . LEU A 1 123 ? -42.672 34.344 3.628 1.00 16.67 103 LEU A O 1
ATOM 751 N N . HIS A 1 124 ? -44.710 34.242 2.675 1.00 17.77 104 HIS A N 1
ATOM 752 C CA . HIS A 1 124 ? -44.978 35.678 2.761 1.00 18.97 104 HIS A CA 1
ATOM 753 C C . HIS A 1 124 ? -46.201 35.919 3.575 1.00 18.48 104 HIS A C 1
ATOM 754 O O . HIS A 1 124 ? -47.094 35.076 3.643 1.00 17.50 104 HIS A O 1
ATOM 761 N N . ARG A 1 125 ? -46.266 37.102 4.182 1.00 18.42 105 ARG A N 1
ATOM 762 C CA . ARG A 1 125 ? -47.424 37.510 4.964 1.00 18.82 105 ARG A CA 1
ATOM 763 C C . ARG A 1 125 ? -48.682 37.450 4.105 1.00 17.41 105 ARG A C 1
ATOM 764 O O . ARG A 1 125 ? -48.672 37.870 2.940 1.00 17.98 105 ARG A O 1
ATOM 772 N N . GLY A 1 126 ? -49.741 36.892 4.674 1.00 17.01 106 GLY A N 1
ATOM 773 C CA . GLY A 1 126 ? -51.012 36.750 3.962 1.00 17.02 106 GLY A CA 1
ATOM 774 C C . GLY A 1 126 ? -51.100 35.569 3.016 1.00 16.90 106 GLY A C 1
ATOM 775 O O . GLY A 1 126 ? -52.171 35.304 2.489 1.00 17.86 106 GLY A O 1
ATOM 776 N N . ASP A 1 127 ? -49.995 34.848 2.788 1.00 15.74 107 ASP A N 1
ATOM 777 C CA . ASP A 1 127 ? -50.050 33.637 1.948 1.00 15.05 107 ASP A CA 1
ATOM 778 C C . ASP A 1 127 ? -50.970 32.632 2.627 1.00 14.19 107 ASP A C 1
ATOM 779 O O . ASP A 1 127 ? -50.914 32.478 3.864 1.00 14.56 107 ASP A O 1
ATOM 784 N N . ARG A 1 128 ? -51.788 31.921 1.849 1.00 13.76 108 ARG A N 1
ATOM 785 C CA . ARG A 1 128 ? -52.614 30.877 2.442 1.00 14.22 108 ARG A CA 1
ATOM 786 C C . ARG A 1 128 ? -51.797 29.574 2.470 1.00 13.21 108 ARG A C 1
ATOM 787 O O . ARG A 1 128 ? -51.264 29.137 1.458 1.00 13.46 108 ARG A O 1
ATOM 795 N N . VAL A 1 129 ? -51.654 28.988 3.648 1.00 12.92 109 VAL A N 1
ATOM 796 C CA . VAL A 1 129 ? -50.816 27.771 3.795 1.00 11.66 109 VAL A CA 1
ATOM 797 C C . VAL A 1 129 ? -51.618 26.675 4.502 1.00 12.25 109 VAL A C 1
ATOM 798 O O . VAL A 1 129 ? -52.188 26.937 5.554 1.00 13.83 109 VAL A O 1
ATOM 802 N N . VAL A 1 130 ? -51.647 25.469 3.956 1.00 10.43 110 VAL A N 1
ATOM 803 C CA . VAL A 1 130 ? -52.260 24.320 4.612 1.00 10.03 110 VAL A CA 1
ATOM 804 C C . VAL A 1 130 ? -51.177 23.541 5.346 1.00 10.25 110 VAL A C 1
ATOM 805 O O . VAL A 1 130 ? -50.184 23.161 4.743 1.00 10.52 110 VAL A O 1
ATOM 809 N N . VAL A 1 131 ? -51.367 23.357 6.650 1.00 9.62 111 VAL A N 1
ATOM 810 C CA . VAL A 1 131 ? -50.360 22.671 7.473 1.00 9.64 111 VAL A CA 1
ATOM 811 C C . VAL A 1 131 ? -50.981 21.441 8.120 1.00 9.88 111 VAL A C 1
ATOM 812 O O . VAL A 1 131 ? -52.056 21.517 8.728 1.00 9.37 111 VAL A O 1
ATOM 816 N N . GLN A 1 132 ? -50.305 20.301 7.970 1.00 9.11 112 GLN A N 1
ATOM 817 C CA . GLN A 1 132 ? -50.685 19.062 8.661 1.00 9.45 112 GLN A CA 1
ATOM 818 C C . GLN A 1 132 ? -50.866 19.293 10.171 1.00 9.66 112 GLN A C 1
ATOM 819 O O . GLN A 1 132 ? -50.048 19.966 10.806 1.00 9.73 112 GLN A O 1
ATOM 825 N N . GLU A 1 133 ? -51.939 18.720 10.726 1.00 9.84 113 GLU A N 1
ATOM 826 C CA . GLU A 1 133 ? -52.131 18.723 12.166 1.00 10.00 113 GLU A CA 1
ATOM 827 C C . GLU A 1 133 ? -50.975 18.046 12.922 1.00 9.47 113 GLU A C 1
ATOM 828 O O . GLU A 1 133 ? -50.444 17.028 12.507 1.00 9.61 113 GLU A O 1
ATOM 834 N N . GLY A 1 134 ? -50.593 18.631 14.067 1.00 9.40 114 GLY A N 1
ATOM 835 C CA . GLY A 1 134 ? -49.574 17.985 14.899 1.00 9.61 114 GLY A CA 1
ATOM 836 C C . GLY A 1 134 ? -48.247 17.811 14.199 1.00 9.20 114 GLY A C 1
ATOM 837 O O . GLY A 1 134 ? -47.542 16.855 14.448 1.00 8.99 114 GLY A O 1
ATOM 838 N N . ILE A 1 135 ? -47.886 18.765 13.348 1.00 9.48 115 ILE A N 1
ATOM 839 C CA . ILE A 1 135 ? -46.633 18.681 12.621 1.00 9.29 115 ILE A CA 1
ATOM 840 C C . ILE A 1 135 ? -45.460 19.137 13.505 1.00 9.11 115 ILE A C 1
ATOM 841 O O . ILE A 1 135 ? -45.642 19.939 14.448 1.00 9.57 115 ILE A O 1
ATOM 846 N N . TYR A 1 136 ? -44.273 18.593 13.202 1.00 8.84 116 TYR A N 1
ATOM 847 C CA . TYR A 1 136 ? -43.059 18.980 13.919 1.00 8.86 116 TYR A CA 1
ATOM 848 C C . TYR A 1 136 ? -43.035 20.473 14.161 1.00 8.99 116 TYR A C 1
ATOM 849 O O . TYR A 1 136 ? -43.277 21.269 13.247 1.00 8.66 116 TYR A O 1
ATOM 858 N N . HIS A 1 137 ? -42.675 20.851 15.387 1.00 8.63 117 HIS A N 1
ATOM 859 C CA . HIS A 1 137 ? -42.868 22.268 15.805 1.00 9.28 117 HIS A CA 1
ATOM 860 C C . HIS A 1 137 ? -42.299 23.309 14.864 1.00 9.39 117 HIS A C 1
ATOM 861 O O . HIS A 1 137 ? -42.965 24.291 14.601 1.00 10.10 117 HIS A O 1
ATOM 868 N N . SER A 1 138 ? -41.108 23.084 14.304 1.00 9.92 118 SER A N 1
ATOM 869 C CA . SER A 1 138 ? -40.472 24.130 13.499 1.00 9.94 118 SER A CA 1
ATOM 870 C C . SER A 1 138 ? -41.272 24.349 12.204 1.00 9.84 118 SER A C 1
ATOM 871 O O . SER A 1 138 ? -41.380 25.481 11.720 1.00 10.30 118 SER A O 1
ATOM 874 N N . LEU A 1 139 ? -41.867 23.268 11.672 1.00 9.12 119 LEU A N 1
ATOM 875 C CA . LEU A 1 139 ? -42.663 23.375 10.447 1.00 9.39 119 LEU A CA 1
ATOM 876 C C . LEU A 1 139 ? -43.944 24.175 10.680 1.00 9.81 119 LEU A C 1
ATOM 877 O O . LEU A 1 139 ? -44.424 24.895 9.768 1.00 10.73 119 LEU A O 1
ATOM 882 N N . GLY A 1 140 ? -44.512 24.052 11.886 1.00 10.15 120 GLY A N 1
ATOM 883 C CA . GLY A 1 140 ? -45.684 24.847 12.264 1.00 10.45 120 GLY A CA 1
ATOM 884 C C . GLY A 1 140 ? -45.337 26.289 12.598 1.00 11.36 120 GLY A C 1
ATOM 885 O O . GLY A 1 140 ? -46.147 27.192 12.402 1.00 11.75 120 GLY A O 1
ATOM 886 N N . HIS A 1 141 ? -44.126 26.500 13.077 1.00 11.18 121 HIS A N 1
ATOM 887 C CA . HIS A 1 141 ? -43.707 27.841 13.522 1.00 11.21 121 HIS A CA 1
ATOM 888 C C . HIS A 1 141 ? -43.565 28.820 12.393 1.00 11.13 121 HIS A C 1
ATOM 889 O O . HIS A 1 141 ? -44.078 29.958 12.483 1.00 11.45 121 HIS A O 1
ATOM 896 N N . TYR A 1 142 ? -42.883 28.417 11.316 1.00 10.46 122 TYR A N 1
ATOM 897 C CA . TYR A 1 142 ? -42.516 29.403 10.288 1.00 10.49 122 TYR A CA 1
ATOM 898 C C . TYR A 1 142 ? -43.700 30.062 9.563 1.00 11.14 122 TYR A C 1
ATOM 899 O O . TYR A 1 142 ? -43.629 31.269 9.296 1.00 12.45 122 TYR A O 1
ATOM 908 N N . PRO A 1 143 ? -44.759 29.295 9.235 1.00 11.84 123 PRO A N 1
ATOM 909 C CA . PRO A 1 143 ? -45.955 29.940 8.675 1.00 12.50 123 PRO A CA 1
ATOM 910 C C . PRO A 1 143 ? -46.627 30.936 9.630 1.00 13.71 123 PRO A C 1
ATOM 911 O O . PRO A 1 143 ? -47.088 31.991 9.181 1.00 13.89 123 PRO A O 1
ATOM 915 N N . ARG A 1 144 ? -46.656 30.625 10.923 1.00 15.61 124 ARG A N 1
ATOM 916 C CA . ARG A 1 144 ? -47.187 31.558 11.911 1.00 17.50 124 ARG A CA 1
ATOM 917 C C . ARG A 1 144 ? -46.345 32.818 11.944 1.00 17.96 124 ARG A C 1
ATOM 918 O O . ARG A 1 144 ? -46.888 33.932 11.866 1.00 16.61 124 ARG A O 1
ATOM 926 N N . ALA A 1 145 ? -45.027 32.653 12.067 1.00 16.68 125 ALA A N 1
ATOM 927 C CA . ALA A 1 145 ? -44.109 33.785 12.181 1.00 18.94 125 ALA A CA 1
ATOM 928 C C . ALA A 1 145 ? -44.175 34.719 10.988 1.00 19.23 125 ALA A C 1
ATOM 929 O O . ALA A 1 145 ? -44.011 35.940 11.139 1.00 19.49 125 ALA A O 1
ATOM 931 N N . ALA A 1 146 ? -44.400 34.158 9.795 1.00 17.49 126 ALA A N 1
ATOM 932 C CA . ALA A 1 146 ? -44.414 34.945 8.554 1.00 17.06 126 ALA A CA 1
ATOM 933 C C . ALA A 1 146 ? -45.756 35.681 8.396 1.00 16.72 126 ALA A C 1
ATOM 934 O O . ALA A 1 146 ? -45.899 36.534 7.521 1.00 17.03 126 ALA A O 1
ATOM 936 N N . GLY A 1 147 ? -46.714 35.341 9.243 1.00 15.33 127 GLY A N 1
ATOM 937 C CA . GLY A 1 147 ? -48.057 35.954 9.175 1.00 15.63 127 GLY A CA 1
ATOM 938 C C . GLY A 1 147 ? -48.914 35.340 8.087 1.00 15.25 127 GLY A C 1
ATOM 939 O O . GLY A 1 147 ? -49.788 36.003 7.514 1.00 15.81 127 GLY A O 1
ATOM 940 N N . CYS A 1 148 ? -48.659 34.079 7.771 1.00 14.00 128 CYS A N 1
ATOM 941 C CA . CYS A 1 148 ? -49.503 33.360 6.799 1.00 13.58 128 CYS A CA 1
ATOM 942 C C . CYS A 1 148 ? -50.897 33.126 7.362 1.00 13.42 128 CYS A C 1
ATOM 943 O O . CYS A 1 148 ? -51.112 33.052 8.590 1.00 13.42 128 CYS A O 1
ATOM 946 N N . ASP A 1 149 ? -51.851 32.951 6.444 1.00 13.49 129 ASP A N 1
ATOM 947 C CA . ASP A 1 149 ? -53.177 32.518 6.811 1.00 14.18 129 ASP A CA 1
ATOM 948 C C . ASP A 1 149 ? -53.149 30.984 6.822 1.00 14.16 129 ASP A C 1
ATOM 949 O O . ASP A 1 149 ? -53.079 30.359 5.766 1.00 14.30 129 ASP A O 1
ATOM 954 N N . VAL A 1 150 ? -53.155 30.403 8.020 1.00 13.81 130 VAL A N 1
ATOM 955 C CA . VAL A 1 150 ? -52.910 28.962 8.170 1.00 14.39 130 VAL A CA 1
ATOM 956 C C . VAL A 1 150 ? -54.214 28.203 8.303 1.00 15.00 130 VAL A C 1
ATOM 957 O O . VAL A 1 150 ? -55.072 28.547 9.155 1.00 15.59 130 VAL A O 1
ATOM 961 N N . ALA A 1 151 ? -54.387 27.180 7.456 1.00 13.15 131 ALA A N 1
ATOM 962 C CA . ALA A 1 151 ? -55.470 26.233 7.606 1.00 13.01 131 ALA A CA 1
ATOM 963 C C . ALA A 1 151 ? -54.907 24.862 7.942 1.00 12.46 131 ALA A C 1
ATOM 964 O O . ALA A 1 151 ? -53.906 24.423 7.354 1.00 13.44 131 ALA A O 1
ATOM 966 N N . VAL A 1 152 ? -55.521 24.182 8.899 1.00 11.18 132 VAL A N 1
ATOM 967 C CA . VAL A 1 152 ? -54.985 22.898 9.367 1.00 10.59 132 VAL A CA 1
ATOM 968 C C . VAL A 1 152 ? -55.617 21.720 8.614 1.00 10.70 132 VAL A C 1
ATOM 969 O O . VAL A 1 152 ? -56.849 21.674 8.421 1.00 11.09 132 VAL A O 1
ATOM 973 N N . LEU A 1 153 ? -54.774 20.795 8.152 1.00 10.58 133 LEU A N 1
ATOM 974 C CA . LEU A 1 153 ? -55.222 19.537 7.598 1.00 10.75 133 LEU A CA 1
ATOM 975 C C . LEU A 1 153 ? -55.316 18.506 8.725 1.00 10.70 133 LEU A C 1
ATOM 976 O O . LEU A 1 153 ? -54.287 18.033 9.251 1.00 10.56 133 LEU A O 1
ATOM 981 N N . PRO A 1 154 ? -56.557 18.127 9.133 1.00 10.75 134 PRO A N 1
ATOM 982 C CA . PRO A 1 154 ? -56.669 17.275 10.322 1.00 11.01 134 PRO A CA 1
ATOM 983 C C . PRO A 1 154 ? -56.108 15.891 10.116 1.00 11.14 134 PRO A C 1
ATOM 984 O O . PRO A 1 154 ? -56.227 15.330 9.036 1.00 11.24 134 PRO A O 1
ATOM 988 N N . GLY A 1 155 ? -55.489 15.362 11.158 1.00 11.52 135 GLY A N 1
ATOM 989 C CA . GLY A 1 155 ? -54.923 14.031 11.110 1.00 12.32 135 GLY A CA 1
ATOM 990 C C . GLY A 1 155 ? -55.901 12.957 10.712 1.00 12.71 135 GLY A C 1
ATOM 991 O O . GLY A 1 155 ? -55.547 12.014 10.007 1.00 13.30 135 GLY A O 1
ATOM 992 N N . ARG A 1 156 ? -57.148 13.090 11.161 1.00 13.90 136 ARG A N 1
ATOM 993 C CA . ARG A 1 156 ? -58.178 12.109 10.845 1.00 15.16 136 ARG A CA 1
ATOM 994 C C . ARG A 1 156 ? -58.442 12.018 9.366 1.00 14.31 136 ARG A C 1
ATOM 995 O O . ARG A 1 156 ? -59.038 11.024 8.925 1.00 14.84 136 ARG A O 1
ATOM 1003 N N . ALA A 1 157 ? -58.077 13.056 8.610 1.00 13.03 137 ALA A N 1
ATOM 1004 C CA . ALA A 1 157 ? -58.359 13.081 7.167 1.00 13.14 137 ALA A CA 1
ATOM 1005 C C . ALA A 1 157 ? -57.335 12.271 6.392 1.00 13.42 137 ALA A C 1
ATOM 1006 O O . ALA A 1 157 ? -57.477 12.108 5.190 1.00 13.81 137 ALA A O 1
ATOM 1008 N N . VAL A 1 158 ? -56.340 11.721 7.087 1.00 11.77 138 VAL A N 1
ATOM 1009 C CA . VAL A 1 158 ? -55.312 10.904 6.432 1.00 12.86 138 VAL A CA 1
ATOM 1010 C C . VAL A 1 158 ? -55.451 9.494 6.932 1.00 13.20 138 VAL A C 1
ATOM 1011 O O . VAL A 1 158 ? -55.260 9.210 8.111 1.00 13.87 138 VAL A O 1
ATOM 1015 N N . ARG A 1 159 ? -55.807 8.609 6.017 1.00 14.47 139 ARG A N 1
ATOM 1016 C CA . ARG A 1 159 ? -56.016 7.220 6.392 1.00 15.38 139 ARG A CA 1
ATOM 1017 C C . ARG A 1 159 ? -55.905 6.298 5.195 1.00 14.44 139 ARG A C 1
ATOM 1018 O O . ARG A 1 159 ? -56.268 6.655 4.065 1.00 13.76 139 ARG A O 1
ATOM 1026 N N . ASP A 1 160 ? -55.367 5.122 5.468 1.00 13.72 140 ASP A N 1
ATOM 1027 C CA . ASP A 1 160 ? -55.161 4.108 4.469 1.00 13.44 140 ASP A CA 1
ATOM 1028 C C . ASP A 1 160 ? -54.363 4.626 3.264 1.00 12.37 140 ASP A C 1
ATOM 1029 O O . ASP A 1 160 ? -54.607 4.211 2.120 1.00 13.63 140 ASP A O 1
ATOM 1034 N N . GLY A 1 161 ? -53.431 5.530 3.543 1.00 11.49 141 GLY A N 1
ATOM 1035 C CA . GLY A 1 161 ? -52.417 5.968 2.546 1.00 11.04 141 GLY A CA 1
ATOM 1036 C C . GLY A 1 161 ? -52.812 7.164 1.714 1.00 11.14 141 GLY A C 1
ATOM 1037 O O . GLY A 1 161 ? -52.047 7.576 0.827 1.00 10.28 141 GLY A O 1
ATOM 1038 N N . GLU A 1 162 ? -53.962 7.754 2.013 1.00 11.36 142 GLU A N 1
ATOM 1039 C CA . GLU A 1 162 ? -54.475 8.882 1.207 1.00 12.55 142 GLU A CA 1
ATOM 1040 C C . GLU A 1 162 ? -55.119 9.955 2.066 1.00 11.83 142 GLU A C 1
ATOM 1041 O O . GLU A 1 162 ? -55.678 9.667 3.126 1.00 12.17 142 GLU A O 1
ATOM 1047 N N . ILE A 1 163 ? -55.009 11.205 1.643 1.00 11.78 143 ILE A N 1
ATOM 1048 C CA . ILE A 1 163 ? -55.842 12.268 2.219 1.00 11.84 143 ILE A CA 1
ATOM 1049 C C . ILE A 1 163 ? -57.252 12.128 1.644 1.00 12.35 143 ILE A C 1
ATOM 1050 O O . ILE A 1 163 ? -57.436 11.936 0.427 1.00 11.94 143 ILE A O 1
ATOM 1055 N N . ASP A 1 164 ? -58.257 12.209 2.518 1.00 12.17 144 ASP A N 1
ATOM 1056 C CA . ASP A 1 164 ? -59.652 12.144 2.081 1.00 14.19 144 ASP A CA 1
ATOM 1057 C C . ASP A 1 164 ? -59.845 13.075 0.892 1.00 13.36 144 ASP A C 1
ATOM 1058 O O . ASP A 1 164 ? -59.546 14.268 0.969 1.00 13.10 144 ASP A O 1
ATOM 1063 N N . PRO A 1 165 ? -60.338 12.529 -0.236 1.00 14.08 145 PRO A N 1
ATOM 1064 C CA . PRO A 1 165 ? -60.447 13.347 -1.431 1.00 14.20 145 PRO A CA 1
ATOM 1065 C C . PRO A 1 165 ? -61.252 14.638 -1.247 1.00 13.60 145 PRO A C 1
ATOM 1066 O O . PRO A 1 165 ? -60.848 15.672 -1.760 1.00 12.57 145 PRO A O 1
ATOM 1070 N N . ASP A 1 166 ? -62.352 14.569 -0.501 1.00 15.70 146 ASP A N 1
ATOM 1071 C CA . ASP A 1 166 ? -63.211 15.750 -0.279 1.00 15.57 146 ASP A CA 1
ATOM 1072 C C . ASP A 1 166 ? -62.463 16.820 0.518 1.00 14.32 146 ASP A C 1
ATOM 1073 O O . ASP A 1 166 ? -62.562 18.024 0.248 1.00 15.04 146 ASP A O 1
ATOM 1078 N N . VAL A 1 167 ? -61.685 16.366 1.501 1.00 13.85 147 VAL A N 1
ATOM 1079 C CA . VAL A 1 167 ? -60.955 17.278 2.349 1.00 13.46 147 VAL A CA 1
ATOM 1080 C C . VAL A 1 167 ? -59.784 17.865 1.556 1.00 12.94 147 VAL A C 1
ATOM 1081 O O . VAL A 1 167 ? -59.510 19.063 1.632 1.00 13.39 147 VAL A O 1
ATOM 1085 N N . LEU A 1 168 ? -59.102 17.008 0.800 1.00 12.93 148 LEU A N 1
ATOM 1086 C CA . LEU A 1 168 ? -57.987 17.490 -0.024 1.00 13.18 148 LEU A CA 1
ATOM 1087 C C . LEU A 1 168 ? -58.440 18.607 -0.967 1.00 13.38 148 LEU A C 1
ATOM 1088 O O . LEU A 1 168 ? -57.798 19.655 -1.036 1.00 14.02 148 LEU A O 1
ATOM 1093 N N . ALA A 1 169 ? -59.528 18.359 -1.696 1.00 13.86 149 ALA A N 1
ATOM 1094 C CA . ALA A 1 169 ? -60.070 19.315 -2.662 1.00 14.23 149 ALA A CA 1
ATOM 1095 C C . ALA A 1 169 ? -60.622 20.566 -1.964 1.00 13.87 149 ALA A C 1
ATOM 1096 O O . ALA A 1 169 ? -60.529 21.674 -2.486 1.00 14.74 149 ALA A O 1
ATOM 1098 N N . GLY A 1 170 ? -61.186 20.384 -0.771 1.00 14.19 150 GLY A N 1
ATOM 1099 C CA . GLY A 1 170 ? -61.857 21.490 -0.076 1.00 13.05 150 GLY A CA 1
ATOM 1100 C C . GLY A 1 170 ? -60.929 22.378 0.727 1.00 12.62 150 GLY A C 1
ATOM 1101 O O . GLY A 1 170 ? -61.207 23.549 0.907 1.00 13.39 150 GLY A O 1
ATOM 1102 N N . LEU A 1 171 ? -59.785 21.845 1.159 1.00 12.59 151 LEU A N 1
ATOM 1103 C CA . LEU A 1 171 ? -58.815 22.617 1.938 1.00 13.56 151 LEU A CA 1
ATOM 1104 C C . LEU A 1 171 ? -57.714 23.209 1.077 1.00 13.43 151 LEU A C 1
ATOM 1105 O O . LEU A 1 171 ? -57.284 24.330 1.289 1.00 14.54 151 LEU A O 1
ATOM 1110 N N . VAL A 1 172 ? -57.218 22.432 0.111 1.00 12.83 152 VAL A N 1
ATOM 1111 C CA . VAL A 1 172 ? -56.178 22.910 -0.791 1.00 13.50 152 VAL A CA 1
ATOM 1112 C C . VAL A 1 172 ? -56.889 23.516 -1.997 1.00 15.02 152 VAL A C 1
ATOM 1113 O O . VAL A 1 172 ? -57.204 22.829 -2.968 1.00 15.30 152 VAL A O 1
ATOM 1117 N N . THR A 1 173 ? -57.090 24.817 -1.921 1.00 15.86 153 THR A N 1
ATOM 1118 C CA . THR A 1 173 ? -57.914 25.487 -2.927 1.00 17.91 153 THR A CA 1
ATOM 1119 C C . THR A 1 173 ? -57.069 26.325 -3.873 1.00 16.86 153 THR A C 1
ATOM 1120 O O . THR A 1 173 ? -55.941 26.633 -3.575 1.00 16.61 153 THR A O 1
ATOM 1124 N N . PRO A 1 174 ? -57.626 26.674 -5.049 1.00 16.75 154 PRO A N 1
ATOM 1125 C CA . PRO A 1 174 ? -56.919 27.602 -5.941 1.00 16.88 154 PRO A CA 1
ATOM 1126 C C . PRO A 1 174 ? -56.361 28.782 -5.200 1.00 16.78 154 PRO A C 1
ATOM 1127 O O . PRO A 1 174 ? -57.074 29.383 -4.378 1.00 18.26 154 PRO A O 1
ATOM 1131 N N . GLY A 1 175 ? -55.119 29.134 -5.527 1.00 16.05 155 GLY A N 1
ATOM 1132 C CA . GLY A 1 175 ? -54.437 30.258 -4.905 1.00 16.89 155 GLY A CA 1
ATOM 1133 C C . GLY A 1 175 ? -53.775 29.938 -3.564 1.00 16.46 155 GLY A C 1
ATOM 1134 O O . GLY A 1 175 ? -53.107 30.806 -3.007 1.00 18.35 155 GLY A O 1
ATOM 1135 N N . THR A 1 176 ? -53.962 28.718 -3.037 1.00 14.19 156 THR A N 1
ATOM 1136 C CA . THR A 1 176 ? -53.219 28.289 -1.817 1.00 13.46 156 THR A CA 1
ATOM 1137 C C . THR A 1 176 ? -51.730 28.352 -2.170 1.00 12.70 156 THR A C 1
ATOM 1138 O O . THR A 1 176 ? -51.328 27.867 -3.217 1.00 12.54 156 THR A O 1
ATOM 1142 N N . ALA A 1 177 ? -50.921 28.946 -1.287 1.00 11.96 157 ALA A N 1
ATOM 1143 C CA . ALA A 1 177 ? -49.516 29.173 -1.571 1.00 10.86 157 ALA A CA 1
ATOM 1144 C C . ALA A 1 177 ? -48.680 27.916 -1.341 1.00 10.11 157 ALA A C 1
ATOM 1145 O O . ALA A 1 177 ? -47.711 27.662 -2.068 1.00 9.91 157 ALA A O 1
ATOM 1147 N N . ALA A 1 178 ? -49.008 27.195 -0.280 1.00 9.22 158 ALA A N 1
ATOM 1148 C CA . ALA A 1 178 ? -48.150 26.068 0.130 1.00 8.89 158 ALA A CA 1
ATOM 1149 C C . ALA A 1 178 ? -48.939 25.057 0.939 1.00 8.57 158 ALA A C 1
ATOM 1150 O O . ALA A 1 178 ? -49.921 25.416 1.596 1.00 9.38 158 ALA A O 1
ATOM 1152 N N . VAL A 1 179 ? -48.518 23.789 0.843 1.00 8.33 159 VAL A N 1
ATOM 1153 C CA . VAL A 1 179 ? -49.082 22.694 1.672 1.00 7.86 159 VAL A CA 1
ATOM 1154 C C . VAL A 1 179 ? -47.892 22.041 2.342 1.00 7.46 159 VAL A C 1
ATOM 1155 O O . VAL A 1 179 ? -46.951 21.585 1.669 1.00 7.69 159 VAL A O 1
ATOM 1159 N N . ILE A 1 180 ? -47.923 22.022 3.668 1.00 7.59 160 ILE A N 1
ATOM 1160 C CA . ILE A 1 180 ? -46.744 21.576 4.410 1.00 7.60 160 ILE A CA 1
ATOM 1161 C C . ILE A 1 180 ? -47.118 20.303 5.180 1.00 7.43 160 ILE A C 1
ATOM 1162 O O . ILE A 1 180 ? -48.004 20.323 6.049 1.00 7.31 160 ILE A O 1
ATOM 1167 N N . VAL A 1 181 ? -46.393 19.215 4.872 1.00 7.37 161 VAL A N 1
ATOM 1168 C CA . VAL A 1 181 ? -46.670 17.886 5.479 1.00 7.30 161 VAL A CA 1
ATOM 1169 C C . VAL A 1 181 ? -45.395 17.157 5.812 1.00 7.00 161 VAL A C 1
ATOM 1170 O O . VAL A 1 181 ? -44.339 17.443 5.242 1.00 7.22 161 VAL A O 1
ATOM 1174 N N . ASN A 1 182 ? -45.497 16.232 6.764 1.00 6.82 162 ASN A N 1
ATOM 1175 C CA . ASN A 1 182 ? -44.403 15.341 7.140 1.00 6.72 162 ASN A CA 1
ATOM 1176 C C . ASN A 1 182 ? -44.890 13.897 7.074 1.00 6.84 162 ASN A C 1
ATOM 1177 O O . ASN A 1 182 ? -45.730 13.492 7.883 1.00 6.65 162 ASN A O 1
ATOM 1182 N N . PHE A 1 183 ? -44.382 13.142 6.071 1.00 6.99 163 PHE A N 1
ATOM 1183 C CA . PHE A 1 183 ? -44.777 11.742 5.880 1.00 6.96 163 PHE A CA 1
ATOM 1184 C C . PHE A 1 183 ? -43.555 10.925 5.554 1.00 7.35 163 PHE A C 1
ATOM 1185 O O . PHE A 1 183 ? -42.820 11.277 4.615 1.00 7.61 163 PHE A O 1
ATOM 1193 N N . PRO A 1 184 ? -43.308 9.838 6.306 1.00 7.02 164 PRO A N 1
ATOM 1194 C CA . PRO A 1 184 ? -44.072 9.385 7.485 1.00 7.19 164 PRO A CA 1
ATOM 1195 C C . PRO A 1 184 ? -44.078 10.425 8.600 1.00 7.56 164 PRO A C 1
ATOM 1196 O O . PRO A 1 184 ? -43.127 11.230 8.718 1.00 7.82 164 PRO A O 1
ATOM 1200 N N . HIS A 1 185 ? -45.152 10.410 9.387 1.00 8.05 165 HIS A N 1
ATOM 1201 C CA . HIS A 1 185 ? -45.400 11.477 10.367 1.00 7.86 165 HIS A CA 1
ATOM 1202 C C . HIS A 1 185 ? -44.764 11.215 11.697 1.00 7.47 165 HIS A C 1
ATOM 1203 O O . HIS A 1 185 ? -44.946 10.168 12.292 1.00 8.16 165 HIS A O 1
ATOM 1210 N N . ASN A 1 186 ? -44.013 12.202 12.180 1.00 6.72 166 ASN A N 1
ATOM 1211 C CA . ASN A 1 186 ? -43.559 12.213 13.584 1.00 6.77 166 ASN A CA 1
ATOM 1212 C C . ASN A 1 186 ? -44.620 12.979 14.378 1.00 6.77 166 ASN A C 1
ATOM 1213 O O . ASN A 1 186 ? -44.813 14.200 14.162 1.00 7.40 166 ASN A O 1
ATOM 1218 N N . PRO A 1 187 ? -45.318 12.319 15.339 1.00 6.94 167 PRO A N 1
ATOM 1219 C CA . PRO A 1 187 ? -44.980 11.019 15.963 1.00 7.06 167 PRO A CA 1
ATOM 1220 C C . PRO A 1 187 ? -45.877 9.814 15.601 1.00 7.53 167 PRO A C 1
ATOM 1221 O O . PRO A 1 187 ? -45.617 8.710 16.106 1.00 7.89 167 PRO A O 1
ATOM 1225 N N . THR A 1 188 ? -46.915 9.996 14.785 1.00 7.47 168 THR A N 1
ATOM 1226 C CA . THR A 1 188 ? -47.919 8.904 14.650 1.00 7.65 168 THR A CA 1
ATOM 1227 C C . THR A 1 188 ? -47.506 7.775 13.724 1.00 7.48 168 THR A C 1
ATOM 1228 O O . THR A 1 188 ? -48.075 6.657 13.822 1.00 8.44 168 THR A O 1
ATOM 1232 N N . GLY A 1 189 ? -46.596 8.059 12.810 1.00 7.27 169 GLY A N 1
ATOM 1233 C CA . GLY A 1 189 ? -46.162 7.066 11.826 1.00 7.70 169 GLY A CA 1
ATOM 1234 C C . GLY A 1 189 ? -47.104 6.911 10.654 1.00 8.98 169 GLY A C 1
ATOM 1235 O O . GLY A 1 189 ? -46.890 6.046 9.810 1.00 8.31 169 GLY A O 1
ATOM 1236 N N . VAL A 1 190 ? -48.126 7.760 10.584 1.00 9.82 170 VAL A N 1
ATOM 1237 C CA . VAL A 1 190 ? -49.023 7.740 9.423 1.00 10.87 170 VAL A CA 1
ATOM 1238 C C . VAL A 1 190 ? -48.238 8.187 8.190 1.00 10.10 170 VAL A C 1
ATOM 1239 O O . VAL A 1 190 ? -47.367 9.094 8.253 1.00 9.73 170 VAL A O 1
ATOM 1243 N N . THR A 1 191 ? -48.508 7.525 7.063 1.00 8.39 171 THR A N 1
ATOM 1244 C CA . THR A 1 191 ? -47.879 7.981 5.818 1.00 7.88 171 THR A CA 1
ATOM 1245 C C . THR A 1 191 ? -48.816 7.791 4.616 1.00 7.49 171 THR A C 1
ATOM 1246 O O . THR A 1 191 ? -50.004 7.462 4.785 1.00 7.59 171 THR A O 1
ATOM 1250 N N . LEU A 1 192 ? -48.320 8.118 3.429 1.00 7.36 172 LEU A N 1
ATOM 1251 C CA . LEU A 1 192 ? -49.101 7.930 2.195 1.00 7.40 172 LEU A CA 1
ATOM 1252 C C . LEU A 1 192 ? -48.612 6.723 1.438 1.00 7.72 172 LEU A C 1
ATOM 1253 O O . LEU A 1 192 ? -47.478 6.252 1.623 1.00 7.65 172 LEU A O 1
ATOM 1258 N N . SER A 1 193 ? -49.517 6.203 0.601 1.00 7.71 173 SER A N 1
ATOM 1259 C CA . SER A 1 193 ? -49.148 5.240 -0.446 1.00 8.30 173 SER A CA 1
ATOM 1260 C C . SER A 1 193 ? -48.726 6.004 -1.699 1.00 8.60 173 SER A C 1
ATOM 1261 O O . SER A 1 193 ? -48.988 7.201 -1.818 1.00 8.80 173 SER A O 1
ATOM 1264 N N . PRO A 1 194 ? -48.094 5.302 -2.661 1.00 9.19 174 PRO A N 1
ATOM 1265 C CA . PRO A 1 194 ? -47.811 5.988 -3.917 1.00 9.64 174 PRO A CA 1
ATOM 1266 C C . PRO A 1 194 ? -49.047 6.653 -4.512 1.00 9.53 174 PRO A C 1
ATOM 1267 O O . PRO A 1 194 ? -48.951 7.763 -5.039 1.00 9.91 174 PRO A O 1
ATOM 1271 N N . GLN A 1 195 ? -50.216 5.996 -4.433 1.00 10.05 175 GLN A N 1
ATOM 1272 C CA . GLN A 1 195 ? -51.420 6.596 -4.935 1.00 11.12 175 GLN A CA 1
ATOM 1273 C C . GLN A 1 195 ? -51.830 7.841 -4.185 1.00 10.27 175 GLN A C 1
ATOM 1274 O O . GLN A 1 195 ? -52.267 8.848 -4.769 1.00 10.07 175 GLN A O 1
ATOM 1280 N N . GLY A 1 196 ? -51.718 7.782 -2.865 1.00 8.72 176 GLY A N 1
ATOM 1281 C CA . GLY A 1 196 ? -52.035 8.933 -2.033 1.00 8.84 176 GLY A CA 1
ATOM 1282 C C . GLY A 1 196 ? -51.160 10.138 -2.345 1.00 8.34 176 GLY A C 1
ATOM 1283 O O . GLY A 1 196 ? -51.643 11.266 -2.408 1.00 8.20 176 GLY A O 1
ATOM 1284 N N . LEU A 1 197 ? -49.870 9.893 -2.531 1.00 8.32 177 LEU A N 1
ATOM 1285 C CA . LEU A 1 197 ? -48.947 10.963 -2.863 1.00 8.05 177 LEU A CA 1
ATOM 1286 C C . LEU A 1 197 ? -49.245 11.518 -4.283 1.00 8.71 177 LEU A C 1
ATOM 1287 O O . LEU A 1 197 ? -49.192 12.727 -4.496 1.00 8.90 177 LEU A O 1
ATOM 1292 N N . ARG A 1 198 ? -49.519 10.632 -5.240 1.00 8.88 178 ARG A N 1
ATOM 1293 C CA . ARG A 1 198 ? -49.959 11.073 -6.570 1.00 9.36 178 ARG A CA 1
ATOM 1294 C C . ARG A 1 198 ? -51.130 12.038 -6.503 1.00 9.83 178 ARG A C 1
ATOM 1295 O O . ARG A 1 198 ? -51.128 13.072 -7.157 1.00 10.34 178 ARG A O 1
ATOM 1303 N N . ALA A 1 199 ? -52.146 11.686 -5.717 1.00 9.94 179 ALA A N 1
ATOM 1304 C CA . ALA A 1 199 ? -53.323 12.558 -5.612 1.00 10.10 179 ALA A CA 1
ATOM 1305 C C . ALA A 1 199 ? -52.986 13.909 -4.989 1.00 9.93 179 ALA A C 1
ATOM 1306 O O . ALA A 1 199 ? -53.519 14.941 -5.403 1.00 10.11 179 ALA A O 1
ATOM 1308 N N . LEU A 1 200 ? -52.108 13.887 -3.976 1.00 9.93 180 LEU A N 1
ATOM 1309 C CA . LEU A 1 200 ? -51.686 15.124 -3.325 1.00 10.17 180 LEU A CA 1
ATOM 1310 C C . LEU A 1 200 ? -50.947 16.023 -4.323 1.00 11.31 180 LEU A C 1
ATOM 1311 O O . LEU A 1 200 ? -51.237 17.221 -4.411 1.00 12.16 180 LEU A O 1
ATOM 1316 N N . LYS A 1 201 ? -50.036 15.428 -5.094 1.00 11.06 181 LYS A N 1
ATOM 1317 C CA . LYS A 1 201 ? -49.300 16.169 -6.143 1.00 11.74 181 LYS A CA 1
ATOM 1318 C C . LYS A 1 201 ? -50.205 16.668 -7.266 1.00 12.13 181 LYS A C 1
ATOM 1319 O O . LYS A 1 201 ? -49.954 17.734 -7.848 1.00 13.10 181 LYS A O 1
ATOM 1325 N N . GLU A 1 202 ? -51.254 15.923 -7.588 1.00 12.64 182 GLU A N 1
ATOM 1326 C CA . GLU A 1 202 ? -52.218 16.413 -8.590 1.00 14.29 182 GLU A CA 1
ATOM 1327 C C . GLU A 1 202 ? -52.917 17.659 -8.091 1.00 13.92 182 GLU A C 1
ATOM 1328 O O . GLU A 1 202 ? -53.131 18.608 -8.825 1.00 13.76 182 GLU A O 1
ATOM 1334 N N . ARG A 1 203 ? -53.292 17.668 -6.814 1.00 13.10 183 ARG A N 1
ATOM 1335 C CA . ARG A 1 203 ? -54.004 18.826 -6.302 1.00 12.61 183 ARG A CA 1
ATOM 1336 C C . ARG A 1 203 ? -53.125 20.065 -6.110 1.00 11.93 183 ARG A C 1
ATOM 1337 O O . ARG A 1 203 ? -53.562 21.189 -6.368 1.00 11.41 183 ARG A O 1
ATOM 1345 N N . THR A 1 204 ? -51.903 19.886 -5.635 1.00 10.99 184 THR A N 1
ATOM 1346 C CA . THR A 1 204 ? -50.993 21.040 -5.564 1.00 11.43 184 THR A CA 1
ATOM 1347 C C . THR A 1 204 ? -50.691 21.614 -6.958 1.00 12.48 184 THR A C 1
ATOM 1348 O O . THR A 1 204 ? -50.676 22.837 -7.152 1.00 12.48 184 THR A O 1
ATOM 1352 N N . ALA A 1 205 ? -50.522 20.726 -7.935 1.00 12.12 185 ALA A N 1
ATOM 1353 C CA . ALA A 1 205 ? -50.343 21.175 -9.335 1.00 12.81 185 ALA A CA 1
ATOM 1354 C C . ALA A 1 205 ? -51.554 21.955 -9.833 1.00 13.49 185 ALA A C 1
ATOM 1355 O O . ALA A 1 205 ? -51.390 23.026 -10.436 1.00 14.60 185 ALA A O 1
ATOM 1357 N N . ALA A 1 206 ? -52.759 21.462 -9.536 1.00 13.76 186 ALA A N 1
ATOM 1358 C CA . ALA A 1 206 ? -53.982 22.082 -10.043 1.00 13.52 186 ALA A CA 1
ATOM 1359 C C . ALA A 1 206 ? -54.228 23.450 -9.438 1.00 13.95 186 ALA A C 1
ATOM 1360 O O . ALA A 1 206 ? -54.786 24.338 -10.094 1.00 15.48 186 ALA A O 1
ATOM 1362 N N . THR A 1 207 ? -53.781 23.641 -8.195 1.00 12.93 187 THR A N 1
ATOM 1363 C CA . THR A 1 207 ? -54.061 24.873 -7.463 1.00 12.76 187 THR A CA 1
ATOM 1364 C C . THR A 1 207 ? -52.890 25.858 -7.479 1.00 13.09 187 THR A C 1
ATOM 1365 O O . THR A 1 207 ? -53.034 27.000 -7.042 1.00 13.93 187 THR A O 1
ATOM 1369 N N . GLY A 1 208 ? -51.728 25.401 -7.944 1.00 12.86 188 GLY A N 1
ATOM 1370 C CA . GLY A 1 208 ? -50.521 26.210 -7.936 1.00 12.57 188 GLY A CA 1
ATOM 1371 C C . GLY A 1 208 ? -49.792 26.253 -6.598 1.00 11.71 188 GLY A C 1
ATOM 1372 O O . GLY A 1 208 ? -48.831 27.014 -6.448 1.00 12.60 188 GLY A O 1
ATOM 1373 N N . ALA A 1 209 ? -50.212 25.412 -5.647 1.00 10.98 189 ALA A N 1
ATOM 1374 C CA . ALA A 1 209 ? -49.578 25.394 -4.319 1.00 9.97 189 ALA A CA 1
ATOM 1375 C C . ALA A 1 209 ? -48.210 24.714 -4.375 1.00 10.02 189 ALA A C 1
ATOM 1376 O O . ALA A 1 209 ? -48.015 23.761 -5.114 1.00 10.69 189 ALA A O 1
ATOM 1378 N N . VAL A 1 210 ? -47.289 25.203 -3.540 1.00 9.00 190 VAL A N 1
ATOM 1379 C CA . VAL A 1 210 ? -45.983 24.568 -3.394 1.00 9.44 190 VAL A CA 1
ATOM 1380 C C . VAL A 1 210 ? -46.122 23.484 -2.341 1.00 8.72 190 VAL A C 1
ATOM 1381 O O . VAL A 1 210 ? -46.423 23.778 -1.174 1.00 9.48 190 VAL A O 1
ATOM 1385 N N . LEU A 1 211 ? -45.883 22.243 -2.747 1.00 8.74 191 LEU A N 1
ATOM 1386 C CA . LEU A 1 211 ? -45.810 21.148 -1.767 1.00 8.48 191 LEU A CA 1
ATOM 1387 C C . LEU A 1 211 ? -44.487 21.252 -1.011 1.00 8.60 191 LEU A C 1
ATOM 1388 O O . LEU A 1 211 ? -43.437 21.341 -1.612 1.00 8.79 191 LEU A O 1
ATOM 1393 N N . VAL A 1 212 ? -44.594 21.288 0.315 1.00 7.89 192 VAL A N 1
ATOM 1394 C CA . VAL A 1 212 ? -43.459 21.266 1.235 1.00 7.82 192 VAL A CA 1
ATOM 1395 C C . VAL A 1 212 ? -43.511 19.920 1.968 1.00 7.45 192 VAL A C 1
ATOM 1396 O O . VAL A 1 212 ? -44.484 19.621 2.693 1.00 7.20 192 VAL A O 1
ATOM 1400 N N . TRP A 1 213 ? -42.493 19.099 1.705 1.00 7.25 193 TRP A N 1
ATOM 1401 C CA . TRP A 1 213 ? -42.542 17.653 1.994 1.00 7.33 193 TRP A CA 1
ATOM 1402 C C . TRP A 1 213 ? -41.397 17.303 2.889 1.00 7.50 193 TRP A C 1
ATOM 1403 O O . TRP A 1 213 ? -40.243 17.204 2.456 1.00 7.51 193 TRP A O 1
ATOM 1414 N N . ASP A 1 214 ? -41.683 17.145 4.186 1.00 7.31 194 ASP A N 1
ATOM 1415 C CA . ASP A 1 214 ? -40.608 16.758 5.098 1.00 7.43 194 ASP A CA 1
ATOM 1416 C C . ASP A 1 214 ? -40.504 15.231 5.110 1.00 7.61 194 ASP A C 1
ATOM 1417 O O . ASP A 1 214 ? -41.357 14.513 5.670 1.00 8.20 194 ASP A O 1
ATOM 1422 N N . ALA A 1 215 ? -39.438 14.738 4.497 1.00 6.95 195 ALA A N 1
ATOM 1423 C CA . ALA A 1 215 ? -39.205 13.289 4.335 1.00 7.02 195 ALA A CA 1
ATOM 1424 C C . ALA A 1 215 ? -38.122 12.750 5.283 1.00 7.15 195 ALA A C 1
ATOM 1425 O O . ALA A 1 215 ? -37.355 11.841 4.929 1.00 7.07 195 ALA A O 1
ATOM 1427 N N . ALA A 1 216 ? -38.085 13.281 6.511 1.00 7.05 196 ALA A N 1
ATOM 1428 C CA . ALA A 1 216 ? -37.064 12.857 7.491 1.00 7.53 196 ALA A CA 1
ATOM 1429 C C . ALA A 1 216 ? -36.985 11.335 7.623 1.00 7.38 196 ALA A C 1
ATOM 1430 O O . ALA A 1 216 ? -35.881 10.764 7.706 1.00 8.12 196 ALA A O 1
ATOM 1432 N N . THR A 1 217 ? -38.162 10.688 7.623 1.00 7.63 197 THR A N 1
ATOM 1433 C CA . THR A 1 217 ? -38.215 9.225 7.877 1.00 7.53 197 THR A CA 1
ATOM 1434 C C . THR A 1 217 ? -38.653 8.442 6.641 1.00 7.68 197 THR A C 1
ATOM 1435 O O . THR A 1 217 ? -39.093 7.318 6.734 1.00 8.10 197 THR A O 1
ATOM 1439 N N . ALA A 1 218 ? -38.487 9.033 5.460 1.00 7.51 198 ALA A N 1
ATOM 1440 C CA . ALA A 1 218 ? -38.946 8.418 4.194 1.00 7.74 198 ALA A CA 1
ATOM 1441 C C . ALA A 1 218 ? -38.404 6.996 3.983 1.00 7.91 198 ALA A C 1
ATOM 1442 O O . ALA A 1 218 ? -39.113 6.146 3.424 1.00 8.31 198 ALA A O 1
ATOM 1444 N N . GLU A 1 219 ? -37.177 6.739 4.410 1.00 8.74 199 GLU A N 1
ATOM 1445 C CA . GLU A 1 219 ? -36.480 5.500 4.045 1.00 9.22 199 GLU A CA 1
ATOM 1446 C C . GLU A 1 219 ? -36.975 4.260 4.780 1.00 9.49 199 GLU A C 1
ATOM 1447 O O . GLU A 1 219 ? -36.527 3.152 4.481 1.00 10.58 199 GLU A O 1
ATOM 1453 N N . ILE A 1 220 ? -37.834 4.459 5.784 1.00 9.42 200 ILE A N 1
ATOM 1454 C CA . ILE A 1 220 ? -38.394 3.295 6.501 1.00 9.75 200 ILE A CA 1
ATOM 1455 C C . ILE A 1 220 ? -39.910 3.278 6.336 1.00 9.55 200 ILE A C 1
ATOM 1456 O O . ILE A 1 220 ? -40.622 4.084 6.902 1.00 9.71 200 ILE A O 1
ATOM 1461 N N . ALA A 1 221 ? -40.409 2.348 5.518 1.00 10.14 201 ALA A N 1
ATOM 1462 C CA . ALA A 1 221 ? -41.844 2.291 5.221 1.00 9.97 201 ALA A CA 1
ATOM 1463 C C . ALA A 1 221 ? -42.297 0.897 5.603 1.00 10.63 201 ALA A C 1
ATOM 1464 O O . ALA A 1 221 ? -41.519 -0.068 5.432 1.00 12.37 201 ALA A O 1
ATOM 1466 N N . HIS A 1 222 ? -43.492 0.801 6.185 1.00 10.38 202 HIS A N 1
ATOM 1467 C CA . HIS A 1 222 ? -43.969 -0.482 6.722 1.00 11.10 202 HIS A CA 1
ATOM 1468 C C . HIS A 1 222 ? -45.133 -1.037 5.979 1.00 12.27 202 HIS A C 1
ATOM 1469 O O . HIS A 1 222 ? -45.326 -2.262 5.946 1.00 16.58 202 HIS A O 1
ATOM 1476 N N . ARG A 1 223 ? -45.974 -0.177 5.438 1.00 10.95 203 ARG A N 1
ATOM 1477 C CA . ARG A 1 223 ? -47.245 -0.632 4.856 1.00 10.95 203 ARG A CA 1
ATOM 1478 C C . ARG A 1 223 ? -47.204 -0.596 3.343 1.00 11.08 203 ARG A C 1
ATOM 1479 O O . ARG A 1 223 ? -47.717 -1.505 2.672 1.00 12.54 203 ARG A O 1
ATOM 1487 N N . TRP A 1 224 ? -46.622 0.479 2.808 1.00 10.99 204 TRP A N 1
ATOM 1488 C CA . TRP A 1 224 ? -46.437 0.621 1.345 1.00 11.39 204 TRP A CA 1
ATOM 1489 C C . TRP A 1 224 ? -44.967 0.783 1.018 1.00 11.86 204 TRP A C 1
ATOM 1490 O O . TRP A 1 224 ? -44.116 0.726 1.901 1.00 13.00 204 TRP A O 1
ATOM 1501 N N . GLU A 1 225 ? -44.641 1.017 -0.238 1.00 13.33 205 GLU A N 1
ATOM 1502 C CA . GLU A 1 225 ? -43.215 1.210 -0.518 1.00 13.33 205 GLU A CA 1
ATOM 1503 C C . GLU A 1 225 ? -42.720 2.584 -0.055 1.00 11.70 205 GLU A C 1
ATOM 1504 O O . GLU A 1 225 ? -43.504 3.495 0.223 1.00 12.38 205 GLU A O 1
ATOM 1510 N N . VAL A 1 226 ? -41.405 2.709 -0.005 1.00 11.09 206 VAL A N 1
ATOM 1511 C CA . VAL A 1 226 ? -40.758 4.006 0.233 1.00 10.61 206 VAL A CA 1
ATOM 1512 C C . VAL A 1 226 ? -41.233 4.994 -0.835 1.00 11.01 206 VAL A C 1
ATOM 1513 O O . VAL A 1 226 ? -41.264 4.658 -2.027 1.00 11.45 206 VAL A O 1
ATOM 1517 N N . LEU A 1 227 ? -41.613 6.202 -0.419 1.00 10.37 207 LEU A N 1
ATOM 1518 C CA . LEU A 1 227 ? -42.184 7.179 -1.359 1.00 9.85 207 LEU A CA 1
ATOM 1519 C C . LEU A 1 227 ? -41.045 7.912 -2.043 1.00 10.47 207 LEU A C 1
ATOM 1520 O O . LEU A 1 227 ? -40.122 8.440 -1.385 1.00 10.58 207 LEU A O 1
ATOM 1525 N N . ALA A 1 228 ? -41.149 7.947 -3.372 1.00 11.81 208 ALA A N 1
ATOM 1526 C CA . ALA A 1 228 ? -40.244 8.738 -4.183 1.00 11.89 208 ALA A CA 1
ATOM 1527 C C . ALA A 1 228 ? -40.290 10.174 -3.722 1.00 11.43 208 ALA A C 1
ATOM 1528 O O . ALA A 1 228 ? -41.350 10.711 -3.466 1.00 12.91 208 ALA A O 1
ATOM 1530 N N . ASP A 1 229 ? -39.118 10.790 -3.625 1.00 11.86 209 ASP A N 1
ATOM 1531 C CA . ASP A 1 229 ? -39.101 12.216 -3.248 1.00 11.19 209 ASP A CA 1
ATOM 1532 C C . ASP A 1 229 ? -39.697 13.099 -4.372 1.00 11.05 209 ASP A C 1
ATOM 1533 O O . ASP A 1 229 ? -39.248 13.019 -5.533 1.00 11.23 209 ASP A O 1
ATOM 1538 N N . PRO A 1 230 ? -40.702 13.940 -4.058 1.00 10.66 210 PRO A N 1
ATOM 1539 C CA . PRO A 1 230 ? -41.228 14.866 -5.057 1.00 10.82 210 PRO A CA 1
ATOM 1540 C C . PRO A 1 230 ? -40.121 15.728 -5.681 1.00 10.71 210 PRO A C 1
ATOM 1541 O O . PRO A 1 230 ? -40.272 16.200 -6.844 1.00 11.36 210 PRO A O 1
ATOM 1545 N N . GLY A 1 231 ? -39.040 15.932 -4.937 1.00 10.90 211 GLY A N 1
ATOM 1546 C CA . GLY A 1 231 ? -37.905 16.750 -5.434 1.00 11.25 211 GLY A CA 1
ATOM 1547 C C . GLY A 1 231 ? -37.219 16.176 -6.664 1.00 11.34 211 GLY A C 1
ATOM 1548 O O . GLY A 1 231 ? -36.574 16.926 -7.426 1.00 12.55 211 GLY A O 1
ATOM 1549 N N . ALA A 1 232 ? -37.378 14.877 -6.898 1.00 10.86 212 ALA A N 1
ATOM 1550 C CA . ALA A 1 232 ? -36.796 14.247 -8.080 1.00 11.33 212 ALA A CA 1
ATOM 1551 C C . ALA A 1 232 ? -37.461 14.705 -9.383 1.00 11.64 212 ALA A C 1
ATOM 1552 O O . ALA A 1 232 ? -36.855 14.589 -10.466 1.00 12.12 212 ALA A O 1
ATOM 1554 N N . ASP A 1 233 ? -38.651 15.299 -9.292 1.00 11.26 213 ASP A N 1
ATOM 1555 C CA . ASP A 1 233 ? -39.391 15.720 -10.522 1.00 11.83 213 ASP A CA 1
ATOM 1556 C C . ASP A 1 233 ? -38.850 16.961 -11.229 1.00 12.10 213 ASP A C 1
ATOM 1557 O O . ASP A 1 233 ? -39.129 17.171 -12.412 1.00 12.26 213 ASP A O 1
ATOM 1562 N N . GLY A 1 234 ? -38.103 17.796 -10.501 1.00 11.21 214 GLY A N 1
ATOM 1563 C CA . GLY A 1 234 ? -37.540 19.025 -11.077 1.00 12.53 214 GLY A CA 1
ATOM 1564 C C . GLY A 1 234 ? -38.508 20.173 -11.143 1.00 13.09 214 GLY A C 1
ATOM 1565 O O . GLY A 1 234 ? -38.321 21.108 -11.941 1.00 16.55 214 GLY A O 1
ATOM 1566 N N . GLY A 1 235 ? -39.548 20.129 -10.325 1.00 12.44 215 GLY A N 1
ATOM 1567 C CA . GLY A 1 235 ? -40.563 21.169 -10.320 1.00 13.87 215 GLY A CA 1
ATOM 1568 C C . GLY A 1 235 ? -40.488 22.102 -9.125 1.00 14.35 215 GLY A C 1
ATOM 1569 O O . GLY A 1 235 ? -39.440 22.273 -8.504 1.00 15.79 215 GLY A O 1
ATOM 1570 N N . ASP A 1 236 ? -41.620 22.677 -8.786 1.00 15.48 216 ASP A N 1
ATOM 1571 C CA . ASP A 1 236 ? -41.649 23.714 -7.761 1.00 16.26 216 ASP A CA 1
ATOM 1572 C C . ASP A 1 236 ? -42.104 23.119 -6.452 1.00 16.12 216 ASP A C 1
ATOM 1573 O O . ASP A 1 236 ? -43.209 23.419 -5.976 1.00 19.17 216 ASP A O 1
ATOM 1578 N N . THR A 1 237 ? -41.329 22.205 -5.916 1.00 13.44 217 THR A N 1
ATOM 1579 C CA . THR A 1 237 ? -41.627 21.649 -4.602 1.00 12.12 217 THR A CA 1
ATOM 1580 C C . THR A 1 237 ? -40.442 21.876 -3.694 1.00 11.54 217 THR A C 1
ATOM 1581 O O . THR A 1 237 ? -39.336 22.137 -4.170 1.00 11.57 217 THR A O 1
ATOM 1585 N N . VAL A 1 238 ? -40.675 21.822 -2.389 1.00 9.96 218 VAL A N 1
ATOM 1586 C CA . VAL A 1 238 ? -39.572 21.9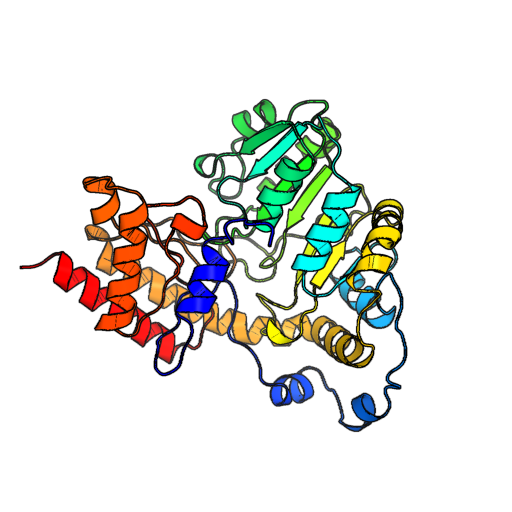18 -1.410 1.00 9.50 218 VAL A CA 1
ATOM 1587 C C . VAL A 1 238 ? -39.615 20.649 -0.576 1.00 8.93 218 VAL A C 1
ATOM 1588 O O . VAL A 1 238 ? -40.671 20.289 -0.049 1.00 9.80 218 VAL A O 1
ATOM 1592 N N . SER A 1 239 ? -38.500 19.932 -0.511 1.00 9.09 219 SER A N 1
ATOM 1593 C CA . SER A 1 239 ? -38.413 18.683 0.281 1.00 9.31 219 SER A CA 1
ATOM 1594 C C . SER A 1 239 ? -37.296 18.784 1.281 1.00 9.27 219 SER A C 1
ATOM 1595 O O . SER A 1 239 ? -36.283 19.433 1.033 1.00 9.13 219 SER A O 1
ATOM 1598 N N . TYR A 1 240 ? -37.484 18.134 2.428 1.00 7.98 220 TYR A N 1
ATOM 1599 C CA . TYR A 1 240 ? -36.413 18.044 3.425 1.00 7.53 220 TYR A CA 1
ATOM 1600 C C . TYR A 1 240 ? -36.008 16.595 3.651 1.00 7.42 220 TYR A C 1
ATOM 1601 O O . TYR A 1 240 ? -36.820 15.647 3.468 1.00 7.39 220 TYR A O 1
ATOM 1610 N N . GLY A 1 241 ? -34.751 16.406 3.984 1.00 7.08 221 GLY A N 1
ATOM 1611 C CA . GLY A 1 241 ? -34.311 15.110 4.535 1.00 7.06 221 GLY A CA 1
ATOM 1612 C C . GLY A 1 241 ? -33.190 15.367 5.495 1.00 7.19 221 GLY A C 1
ATOM 1613 O O . GLY A 1 241 ? -32.692 16.498 5.590 1.00 7.16 221 GLY A O 1
ATOM 1614 N N . THR A 1 242 ? -32.763 14.315 6.155 1.00 6.93 222 THR A N 1
ATOM 1615 C CA . THR A 1 242 ? -31.778 14.430 7.206 1.00 7.13 222 THR A CA 1
ATOM 1616 C C . THR A 1 242 ? -31.084 13.107 7.401 1.00 7.16 222 THR A C 1
ATOM 1617 O O . THR A 1 242 ? -31.664 12.045 7.101 1.00 7.82 222 THR A O 1
ATOM 1621 N N . LEU A 1 243 ? -29.881 13.164 7.949 1.00 7.31 223 LEU A N 1
ATOM 1622 C CA . LEU A 1 243 ? -29.191 11.930 8.396 1.00 7.32 223 LEU A CA 1
ATOM 1623 C C . LEU A 1 243 ? -29.592 11.564 9.811 1.00 7.38 223 LEU A C 1
ATOM 1624 O O . LEU A 1 243 ? -29.162 10.519 10.342 1.00 7.80 223 LEU A O 1
ATOM 1629 N N . SER A 1 244 ? -30.483 12.355 10.413 1.00 7.33 224 SER A N 1
ATOM 1630 C CA . SER A 1 244 ? -30.744 12.203 11.858 1.00 7.16 224 SER A CA 1
ATOM 1631 C C . SER A 1 244 ? -31.655 11.052 12.253 1.00 7.59 224 SER A C 1
ATOM 1632 O O . SER A 1 244 ? -31.494 10.525 13.358 1.00 7.90 224 SER A O 1
ATOM 1635 N N . LYS A 1 245 ? -32.575 10.653 11.380 1.00 8.05 225 LYS A N 1
ATOM 1636 C CA . LYS A 1 245 ? -33.628 9.724 11.809 1.00 8.49 225 LYS A CA 1
ATOM 1637 C C . LYS A 1 245 ? -33.536 8.310 11.251 1.00 8.43 225 LYS A C 1
ATOM 1638 O O . LYS A 1 245 ? -33.879 7.367 11.973 1.00 8.98 225 LYS A O 1
ATOM 1644 N N . THR A 1 246 ? -33.102 8.119 10.014 1.00 8.18 226 THR A N 1
ATOM 1645 C CA . THR A 1 246 ? -33.029 6.749 9.517 1.00 8.30 226 THR A CA 1
ATOM 1646 C C . THR A 1 246 ? -31.600 6.263 9.278 1.00 8.35 226 THR A C 1
ATOM 1647 O O . THR A 1 246 ? -31.387 5.068 9.026 1.00 9.22 226 THR A O 1
ATOM 1651 N N . PHE A 1 247 ? -30.622 7.164 9.328 1.00 7.84 227 PHE A N 1
ATOM 1652 C CA . PHE A 1 247 ? -29.222 6.806 9.059 1.00 8.20 227 PHE A CA 1
ATOM 1653 C C . PHE A 1 247 ? -28.401 6.555 10.316 1.00 8.24 227 PHE A C 1
ATOM 1654 O O . PHE A 1 247 ? -27.218 6.154 10.207 1.00 8.93 227 PHE A O 1
ATOM 1662 N N . GLY A 1 248 ? -28.953 6.814 11.499 1.00 8.39 228 GLY A N 1
ATOM 1663 C CA . GLY A 1 248 ? -28.174 6.622 12.742 1.00 8.68 228 GLY A CA 1
ATOM 1664 C C . GLY A 1 248 ? -27.172 7.741 13.011 1.00 8.77 228 GLY A C 1
ATOM 1665 O O . GLY A 1 248 ? -26.202 7.548 13.741 1.00 9.05 228 GLY A O 1
A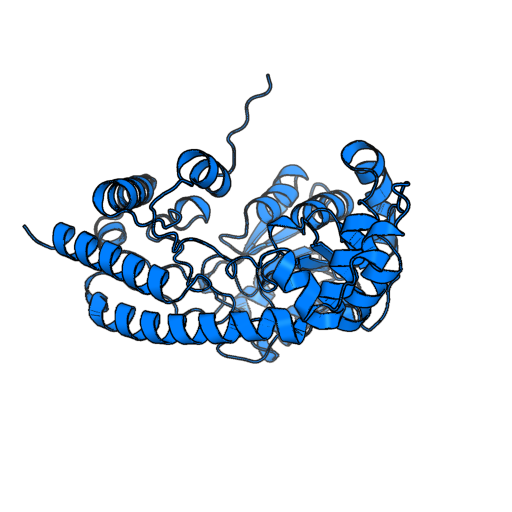TOM 1666 N N . LEU A 1 249 ? -27.417 8.917 12.426 1.00 8.45 229 LEU A N 1
ATOM 1667 C CA . LEU A 1 249 ? -26.485 10.041 12.485 1.00 8.60 229 LEU A CA 1
ATOM 1668 C C . LEU A 1 249 ? -27.093 11.390 12.947 1.00 8.56 229 LEU A C 1
ATOM 1669 O O . LEU A 1 249 ? -26.728 12.441 12.417 1.00 8.74 229 LEU A O 1
ATOM 1674 N N . PRO A 1 250 ? -27.937 11.368 13.991 1.00 8.79 230 PRO A N 1
ATOM 1675 C CA . PRO A 1 250 ? -28.426 12.665 14.483 1.00 8.36 230 PRO A CA 1
ATOM 1676 C C . PRO A 1 250 ? -27.278 13.576 14.939 1.00 8.75 230 PRO A C 1
ATOM 1677 O O . PRO A 1 250 ? -27.350 14.817 14.782 1.00 9.46 230 PRO A O 1
ATOM 1681 N N . GLY A 1 251 ? -26.222 12.983 15.473 1.00 8.65 231 GLY A N 1
ATOM 1682 C CA . GLY A 1 251 ? -25.090 13.798 15.919 1.00 8.67 231 GLY A CA 1
ATOM 1683 C C . GLY A 1 251 ? -24.091 14.211 14.846 1.00 8.58 231 GLY A C 1
ATOM 1684 O O . GLY A 1 251 ? -23.072 14.818 15.200 1.00 9.30 231 GLY A O 1
ATOM 1685 N N . LEU A 1 252 ? -24.338 13.915 13.570 1.00 8.31 232 LEU A N 1
ATOM 1686 C CA . LEU A 1 252 ? -23.498 14.490 12.520 1.00 8.37 232 LEU A CA 1
ATOM 1687 C C . LEU A 1 252 ? -23.944 15.905 12.164 1.00 8.28 232 LEU A C 1
ATOM 1688 O O . LEU A 1 252 ? -23.134 16.717 11.714 1.00 8.57 232 LEU A O 1
ATOM 1693 N N . ARG A 1 253 ? -25.220 16.190 12.420 1.00 8.00 233 ARG A N 1
ATOM 1694 C CA . ARG A 1 253 ? -25.865 17.492 12.087 1.00 7.88 233 ARG A CA 1
ATOM 1695 C C . ARG A 1 253 ? -25.808 17.822 10.599 1.00 7.67 233 ARG A C 1
ATOM 1696 O O . ARG A 1 253 ? -25.279 18.842 10.183 1.00 7.82 233 ARG A O 1
ATOM 1704 N N . VAL A 1 254 ? -26.364 16.917 9.792 1.00 7.31 234 VAL A N 1
ATOM 1705 C CA . VAL A 1 254 ? -26.433 17.165 8.350 1.00 7.49 234 VAL A CA 1
ATOM 1706 C C . VAL A 1 254 ? -27.814 16.815 7.819 1.00 7.21 234 VAL A C 1
ATOM 1707 O O . VAL A 1 254 ? -28.308 15.684 8.009 1.00 7.60 234 VAL A O 1
ATOM 1711 N N . GLY A 1 255 ? -28.480 17.796 7.207 1.00 7.32 235 GLY A N 1
ATOM 1712 C CA . GLY A 1 255 ? -29.720 17.534 6.453 1.00 7.54 235 GLY A CA 1
ATOM 1713 C C . GLY A 1 255 ? -29.674 18.348 5.173 1.00 7.62 235 GLY A C 1
ATOM 1714 O O . GLY A 1 255 ? -28.603 18.845 4.755 1.00 7.87 235 GLY A O 1
ATOM 1715 N N . TRP A 1 256 ? -30.817 18.483 4.537 1.00 7.72 236 TRP A N 1
ATOM 1716 C CA . TRP A 1 256 ? -30.904 19.175 3.255 1.00 7.74 236 TRP A CA 1
ATOM 1717 C C . TRP A 1 256 ? -32.289 19.614 2.900 1.00 7.40 236 TRP A C 1
ATOM 1718 O O . TRP A 1 256 ? -33.307 19.111 3.445 1.00 7.03 236 TRP A O 1
ATOM 1729 N N . ALA A 1 257 ? -32.344 20.577 1.979 1.00 7.20 237 ALA A N 1
ATOM 1730 C CA . ALA A 1 257 ? -33.552 20.834 1.180 1.00 7.33 237 ALA A CA 1
ATOM 1731 C C . ALA A 1 257 ? -33.297 20.476 -0.276 1.00 7.80 237 ALA A C 1
ATOM 1732 O O . ALA A 1 257 ? -32.200 20.665 -0.778 1.00 7.68 237 ALA A O 1
ATOM 1734 N N . VAL A 1 258 ? -34.327 19.953 -0.928 1.00 7.51 238 VAL A N 1
ATOM 1735 C CA . VAL A 1 258 ? -34.390 19.863 -2.410 1.00 7.97 238 VAL A CA 1
ATOM 1736 C C . VAL A 1 258 ? -35.446 20.877 -2.855 1.00 8.26 238 VAL A C 1
ATOM 1737 O O . VAL A 1 258 ? -36.576 20.820 -2.438 1.00 8.43 238 VAL A O 1
ATOM 1741 N N . ALA A 1 259 ? -35.052 21.806 -3.753 1.00 8.80 239 ALA A N 1
ATOM 1742 C CA . ALA A 1 259 ? -35.938 22.879 -4.207 1.00 8.76 239 ALA A CA 1
ATOM 1743 C C . ALA A 1 259 ? -35.324 23.541 -5.429 1.00 9.11 239 ALA A C 1
ATOM 1744 O O . ALA A 1 259 ? -34.160 23.297 -5.730 1.00 9.09 239 ALA A O 1
ATOM 1746 N N . PRO A 1 260 ? -36.102 24.391 -6.123 1.00 9.85 240 PRO A N 1
ATOM 1747 C CA . PRO A 1 260 ? -35.533 25.103 -7.255 1.00 10.35 240 PRO A CA 1
ATOM 1748 C C . PRO A 1 260 ? -34.368 25.934 -6.805 1.00 11.23 240 PRO A C 1
ATOM 1749 O O . PRO A 1 260 ? -34.394 26.478 -5.708 1.00 10.76 240 PRO A O 1
ATOM 1753 N N . LYS A 1 261 ? -33.334 25.985 -7.640 1.00 11.58 241 LYS A N 1
ATOM 1754 C CA . LYS A 1 261 ? -32.116 26.712 -7.275 1.00 12.07 241 LYS A CA 1
ATOM 1755 C C . LYS A 1 261 ? -32.398 28.153 -6.893 1.00 12.11 241 LYS A C 1
ATOM 1756 O O . LYS A 1 261 ? -31.722 28.682 -5.977 1.00 11.77 241 LYS A O 1
ATOM 1762 N N . GLU A 1 262 ? -33.352 28.791 -7.568 1.00 12.23 242 GLU A N 1
ATOM 1763 C CA . GLU A 1 262 ? -33.684 30.202 -7.264 1.00 13.24 242 GLU A CA 1
ATOM 1764 C C . GLU A 1 262 ? -34.073 30.346 -5.792 1.00 11.86 242 GLU A C 1
ATOM 1765 O O . GLU A 1 262 ? -33.728 31.350 -5.162 1.00 11.65 242 GLU A O 1
ATOM 1771 N N . LEU A 1 263 ? -34.814 29.377 -5.241 1.00 10.55 243 LEU A N 1
ATOM 1772 C CA . LEU A 1 263 ? -35.214 29.446 -3.835 1.00 9.83 243 LEU A CA 1
ATOM 1773 C C . LEU A 1 263 ? -33.987 29.250 -2.948 1.00 9.60 243 LEU A C 1
ATOM 1774 O O . LEU A 1 263 ? -33.818 29.944 -1.927 1.00 9.38 243 LEU A O 1
ATOM 1779 N N . LEU A 1 264 ? -33.143 28.299 -3.327 1.00 9.09 244 LEU A N 1
ATOM 1780 C CA . LEU A 1 264 ? -31.979 27.995 -2.530 1.00 9.21 244 LEU A CA 1
ATOM 1781 C C . LEU A 1 264 ? -31.017 29.177 -2.488 1.00 9.34 244 LEU A C 1
ATOM 1782 O O . LEU A 1 264 ? -30.549 29.535 -1.414 1.00 9.69 244 LEU A O 1
ATOM 1787 N N . THR A 1 265 ? -30.782 29.821 -3.623 1.00 9.69 245 THR A N 1
ATOM 1788 C CA . THR A 1 265 ? -29.862 30.970 -3.587 1.00 10.29 245 THR A CA 1
ATOM 1789 C C . THR A 1 265 ? -30.501 32.119 -2.770 1.00 9.80 245 THR A C 1
ATOM 1790 O O . THR A 1 265 ? -29.779 32.949 -2.172 1.00 9.80 245 THR A O 1
ATOM 1794 N N . ALA A 1 266 ? -31.848 32.189 -2.732 1.00 9.40 246 ALA A N 1
ATOM 1795 C CA . ALA A 1 266 ? -32.541 33.223 -1.975 1.00 9.04 246 ALA A CA 1
ATOM 1796 C C . ALA A 1 266 ? -32.323 33.078 -0.459 1.00 9.40 246 ALA A C 1
ATOM 1797 O O . ALA A 1 266 ? -32.584 34.023 0.297 1.00 9.65 246 ALA A O 1
ATOM 1799 N N . THR A 1 267 ? -31.877 31.901 -0.035 1.00 8.77 247 THR A N 1
ATOM 1800 C CA . THR A 1 267 ? -31.605 31.669 1.405 1.00 8.25 247 THR A CA 1
ATOM 1801 C C . THR A 1 267 ? -30.258 32.213 1.837 1.00 8.13 247 THR A C 1
ATOM 1802 O O . THR A 1 267 ? -29.996 32.292 3.044 1.00 7.70 247 THR A O 1
ATOM 1806 N N . PHE A 1 268 ? -29.401 32.546 0.869 1.00 8.37 248 PHE A N 1
ATOM 1807 C CA . PHE A 1 268 ? -28.023 32.920 1.257 1.00 8.39 248 PHE A CA 1
ATOM 1808 C C . PHE A 1 268 ? -27.908 34.144 2.170 1.00 8.75 248 PHE A C 1
ATOM 1809 O O . PHE A 1 268 ? -27.065 34.125 3.081 1.00 8.25 248 PHE A O 1
ATOM 1817 N N . PRO A 1 269 ? -28.687 35.229 1.938 1.00 8.65 249 PRO A N 1
ATOM 1818 C CA . PRO A 1 269 ? -28.553 36.356 2.869 1.00 8.58 249 PRO A CA 1
ATOM 1819 C C . PRO A 1 269 ? -28.775 35.926 4.343 1.00 8.68 249 PRO A C 1
ATOM 1820 O O . PRO A 1 269 ? -27.997 36.327 5.243 1.00 8.51 249 PRO A O 1
ATOM 1824 N N . LEU A 1 270 ? -29.792 35.110 4.612 1.00 8.34 250 LEU A N 1
ATOM 1825 C CA . LEU A 1 270 ? -29.994 34.620 5.957 1.00 7.97 250 LEU A CA 1
ATOM 1826 C C . LEU A 1 270 ? -28.852 33.665 6.369 1.00 8.04 250 LEU A C 1
ATOM 1827 O O . LEU A 1 270 ? -28.369 33.770 7.503 1.00 8.48 250 LEU A O 1
ATOM 1832 N N . ARG A 1 271 ? -28.403 32.764 5.511 1.00 8.08 251 ARG A N 1
ATOM 1833 C CA . ARG A 1 271 ? -27.303 31.866 5.896 1.00 7.79 251 ARG A CA 1
ATOM 1834 C C . ARG A 1 271 ? -26.025 32.666 6.225 1.00 7.96 251 ARG A C 1
ATOM 1835 O O . ARG A 1 271 ? -25.284 32.318 7.153 1.00 7.64 251 ARG A O 1
ATOM 1843 N N . ASP A 1 272 ? -25.814 33.751 5.487 1.00 7.73 252 ASP A N 1
ATOM 1844 C CA . ASP A 1 272 ? -24.623 34.581 5.674 1.00 7.59 252 ASP A CA 1
ATOM 1845 C C . ASP A 1 272 ? -24.590 35.241 7.046 1.00 7.56 252 ASP A C 1
ATOM 1846 O O . ASP A 1 272 ? -23.504 35.685 7.460 1.00 8.16 252 ASP A O 1
ATOM 1851 N N . ARG A 1 273 ? -25.731 35.316 7.738 0.50 6.04 253 ARG A N 1
ATOM 1852 C CA . ARG A 1 273 ? -25.760 35.995 9.038 0.50 6.16 253 ARG A CA 1
ATOM 1853 C C . ARG A 1 273 ? -26.124 35.039 10.157 0.50 5.94 253 ARG A C 1
ATOM 1854 O O . ARG A 1 273 ? -26.449 35.479 11.269 0.50 5.44 253 ARG A O 1
ATOM 1862 N N . THR A 1 274 ? -26.024 33.736 9.883 1.00 6.82 254 THR A N 1
ATOM 1863 C CA . THR A 1 274 ? -26.385 32.736 10.886 1.00 7.11 254 THR A CA 1
ATOM 1864 C C . THR A 1 274 ? -25.345 31.616 11.012 1.00 7.68 254 THR A C 1
ATOM 1865 O O . THR A 1 274 ? -24.836 31.373 12.113 1.00 8.34 254 THR A O 1
ATOM 1869 N N . THR A 1 275 ? -25.024 30.933 9.915 1.00 7.49 255 THR A N 1
ATOM 1870 C CA . THR A 1 275 ? -24.115 29.758 9.987 1.00 7.73 255 THR A CA 1
ATOM 1871 C C . THR A 1 275 ? -22.976 29.811 8.952 1.00 7.99 255 THR A C 1
ATOM 1872 O O . THR A 1 275 ? -21.977 29.123 9.129 1.00 8.07 255 THR A O 1
ATOM 1876 N N . LEU A 1 276 ? -23.152 30.625 7.891 1.00 8.05 256 LEU A N 1
ATOM 1877 C CA . LEU A 1 276 ? -22.242 30.753 6.720 1.00 8.37 256 LEU A CA 1
ATOM 1878 C C . LEU A 1 276 ? -22.236 29.505 5.820 1.00 8.32 256 LEU A C 1
ATOM 1879 O O . LEU A 1 276 ? -22.665 29.550 4.658 1.00 8.58 256 LEU A O 1
ATOM 1884 N N . PHE A 1 277 ? -21.724 28.402 6.365 1.00 8.65 257 PHE A N 1
ATOM 1885 C CA . PHE A 1 277 ? -21.617 27.152 5.617 1.00 9.19 257 PHE A CA 1
ATOM 1886 C C . PHE A 1 277 ? -21.203 26.042 6.563 1.00 8.93 257 PHE A C 1
ATOM 1887 O O . PHE A 1 277 ? -20.943 26.299 7.757 1.00 8.54 257 PHE A O 1
ATOM 1895 N N . LEU A 1 278 ? -21.159 24.812 6.079 1.00 8.72 258 LEU A N 1
ATOM 1896 C CA . LEU A 1 278 ? -20.763 23.683 6.925 1.00 8.37 258 LEU A CA 1
ATOM 1897 C C . LEU A 1 278 ? -19.245 23.434 6.908 1.00 8.52 258 LEU A C 1
ATOM 1898 O O . LEU A 1 278 ? -18.476 24.102 6.162 1.00 8.82 258 LEU A O 1
ATOM 1903 N N . SER A 1 279 ? -18.803 22.501 7.761 1.00 8.10 259 SER A N 1
ATOM 1904 C CA . SER A 1 279 ? -17.418 22.078 7.820 1.00 8.71 259 SER A CA 1
ATOM 1905 C C . SER A 1 279 ? -17.106 21.086 6.696 1.00 8.69 259 SER A C 1
ATOM 1906 O O . SER A 1 279 ? -17.856 20.136 6.504 1.00 8.83 259 SER A O 1
ATOM 1909 N N . PRO A 1 280 ? -15.985 21.287 5.962 1.00 9.30 260 PRO A N 1
ATOM 1910 C CA . PRO A 1 280 ? -15.606 20.293 4.955 1.00 9.41 260 PRO A CA 1
ATOM 1911 C C . PRO A 1 280 ? -15.346 18.907 5.546 1.00 9.90 260 PRO A C 1
ATOM 1912 O O . PRO A 1 280 ? -15.509 17.895 4.822 1.00 10.35 260 PRO A O 1
ATOM 1916 N N . LEU A 1 281 ? -14.942 18.837 6.818 1.00 9.69 261 LEU A N 1
ATOM 1917 C CA . LEU A 1 281 ? -14.706 17.549 7.464 1.00 9.85 261 LEU A CA 1
ATOM 1918 C C . LEU A 1 281 ? -16.037 16.793 7.606 1.00 9.57 261 LEU A C 1
ATOM 1919 O O . LEU A 1 281 ? -16.154 15.594 7.268 1.00 10.19 261 LEU A O 1
ATOM 1924 N N . VAL A 1 282 ? -17.028 17.486 8.167 1.00 10.02 262 VAL A N 1
ATOM 1925 C CA . VAL A 1 282 ? -18.393 16.927 8.288 1.00 9.56 262 VAL A CA 1
ATOM 1926 C C . VAL A 1 282 ? -18.989 16.599 6.908 1.00 9.62 262 VAL A C 1
ATOM 1927 O O . VAL A 1 282 ? -19.664 15.592 6.766 1.00 10.48 262 VAL A O 1
ATOM 1931 N N . GLU A 1 283 ? -18.748 17.449 5.907 1.00 9.69 263 GLU A N 1
ATOM 1932 C CA . GLU A 1 283 ? -19.285 17.190 4.568 1.00 9.65 263 GLU A CA 1
ATOM 1933 C C . GLU A 1 283 ? -18.703 15.936 3.929 1.00 9.85 263 GLU A C 1
ATOM 1934 O O . GLU A 1 283 ? -19.433 15.237 3.208 1.00 10.20 263 GLU A O 1
ATOM 1940 N N . LEU A 1 284 ? -17.424 15.646 4.209 1.00 10.66 264 LEU A N 1
ATOM 1941 C CA . LEU A 1 284 ? -16.804 14.405 3.696 1.00 10.49 264 LEU A CA 1
ATOM 1942 C C . LEU A 1 284 ? -17.540 13.203 4.297 1.00 10.69 264 LEU A C 1
ATOM 1943 O O . LEU A 1 284 ? -17.959 12.286 3.564 1.00 10.53 264 LEU A O 1
ATOM 1948 N N . VAL A 1 285 ? -17.696 13.199 5.616 1.00 10.06 265 VAL A N 1
ATOM 1949 C CA . VAL A 1 285 ? -18.385 12.108 6.299 1.00 10.33 265 VAL A CA 1
ATOM 1950 C C . VAL A 1 285 ? -19.808 11.981 5.787 1.00 10.59 265 VAL A C 1
ATOM 1951 O O . VAL A 1 285 ? -20.257 10.872 5.489 1.00 10.27 265 VAL A O 1
ATOM 1955 N N . ALA A 1 286 ? -20.509 13.108 5.655 1.00 10.59 266 ALA A N 1
ATOM 1956 C CA . ALA A 1 286 ? -21.879 13.098 5.120 1.00 10.09 266 ALA A CA 1
ATOM 1957 C C . ALA A 1 286 ? -22.017 12.513 3.711 1.00 10.37 266 ALA A C 1
ATOM 1958 O O . ALA A 1 286 ? -22.962 11.769 3.436 1.00 10.85 266 ALA A O 1
ATOM 1960 N N . GLU A 1 287 ? -21.101 12.874 2.821 1.00 10.65 267 GLU A N 1
ATOM 1961 C CA . GLU A 1 287 ? -21.136 12.351 1.439 1.00 11.41 267 GLU A CA 1
ATOM 1962 C C . GLU A 1 287 ? -21.019 10.837 1.459 1.00 11.72 267 GLU A C 1
ATOM 1963 O O . GLU A 1 287 ? -21.804 10.128 0.797 1.00 12.11 267 GLU A O 1
ATOM 1969 N N . ARG A 1 288 ? -20.050 10.356 2.229 1.00 12.62 268 ARG A N 1
ATOM 1970 C CA . ARG A 1 288 ? -19.817 8.914 2.347 1.00 12.88 268 ARG A CA 1
ATOM 1971 C C . ARG A 1 288 ? -21.011 8.208 2.979 1.00 12.67 268 ARG A C 1
ATOM 1972 O O . ARG A 1 288 ? -21.418 7.120 2.520 1.00 13.14 268 ARG A O 1
ATOM 1980 N N . ALA A 1 289 ? -21.617 8.835 3.981 1.00 11.38 269 ALA A N 1
ATOM 1981 C CA . ALA A 1 289 ? -22.826 8.260 4.583 1.00 11.70 269 ALA A CA 1
ATOM 1982 C C . ALA A 1 289 ? -23.973 8.114 3.587 1.00 11.16 269 ALA A C 1
ATOM 1983 O O . ALA A 1 289 ? -24.663 7.081 3.542 1.00 12.09 269 ALA A O 1
ATOM 1985 N N . VAL A 1 290 ? -24.187 9.139 2.775 1.00 10.89 270 VAL A N 1
ATOM 1986 C CA . VAL A 1 290 ? -25.261 9.121 1.800 1.00 10.61 270 VAL A CA 1
ATOM 1987 C C . VAL A 1 290 ? -24.980 8.060 0.731 1.00 11.07 270 VAL A C 1
ATOM 1988 O O . VAL A 1 290 ? -25.913 7.342 0.311 1.00 11.41 270 VAL A O 1
ATOM 1992 N N . ARG A 1 291 ? -23.711 7.971 0.288 1.00 12.45 271 ARG A N 1
ATOM 1993 C CA . ARG A 1 291 ? -23.348 6.948 -0.723 1.00 12.40 271 ARG A CA 1
ATOM 1994 C C . ARG A 1 291 ? -23.535 5.527 -0.197 1.00 13.03 271 ARG A C 1
ATOM 1995 O O . ARG A 1 291 ? -23.786 4.592 -1.004 1.00 12.86 271 ARG A O 1
ATOM 2003 N N . HIS A 1 292 ? -23.422 5.351 1.116 1.00 12.75 272 HIS A N 1
ATOM 2004 C CA . HIS A 1 292 ? -23.676 4.071 1.741 1.00 13.54 272 HIS A CA 1
ATOM 2005 C C . HIS A 1 292 ? -24.976 4.031 2.500 1.00 12.70 272 HIS A C 1
ATOM 2006 O O . HIS A 1 292 ? -25.111 3.310 3.484 1.00 12.84 272 HIS A O 1
ATOM 2013 N N . ALA A 1 293 ? -25.951 4.792 2.017 1.00 12.96 273 ALA A N 1
ATOM 2014 C CA . ALA A 1 293 ? -27.256 4.892 2.685 1.00 12.95 273 ALA A CA 1
ATOM 2015 C C . ALA A 1 293 ? -27.934 3.526 2.895 1.00 13.84 273 ALA A C 1
ATOM 2016 O O . ALA A 1 293 ? -28.430 3.225 3.974 1.00 12.83 273 ALA A O 1
ATOM 2018 N N . ASP A 1 294 ? -27.924 2.673 1.864 1.00 14.30 274 ASP A N 1
ATOM 2019 C CA . ASP A 1 294 ? -28.635 1.402 1.999 1.00 15.36 274 ASP A CA 1
ATOM 2020 C C . ASP A 1 294 ? -28.104 0.542 3.135 1.00 14.34 274 ASP A C 1
ATOM 2021 O O . ASP A 1 294 ? -28.883 -0.140 3.815 1.00 14.40 274 ASP A O 1
ATOM 2026 N N . GLU A 1 295 ? -26.784 0.555 3.314 1.00 15.07 275 GLU A N 1
ATOM 2027 C CA . GLU A 1 295 ? -26.156 -0.204 4.398 1.00 15.15 275 GLU A CA 1
ATOM 2028 C C . GLU A 1 295 ? -26.470 0.371 5.774 1.00 14.40 275 GLU A C 1
ATOM 2029 O O . GLU A 1 295 ? -26.854 -0.350 6.689 1.00 14.21 275 GLU A O 1
ATOM 2035 N N . LEU A 1 296 ? -26.329 1.688 5.904 1.00 12.75 276 LEU A N 1
ATOM 2036 C CA . LEU A 1 296 ? -26.576 2.338 7.196 1.00 11.90 276 LEU A CA 1
ATOM 2037 C C . LEU A 1 296 ? -28.026 2.201 7.612 1.00 11.42 276 LEU A C 1
ATOM 2038 O O . LEU A 1 296 ? -28.317 1.859 8.768 1.00 11.68 276 LEU A O 1
ATOM 2043 N N . ILE A 1 297 ? -28.933 2.487 6.670 1.00 11.50 277 ILE A N 1
ATOM 2044 C CA . ILE A 1 297 ? -30.362 2.402 6.942 1.00 11.30 277 ILE A CA 1
ATOM 2045 C C . ILE A 1 297 ? -30.784 0.954 7.147 1.00 11.34 277 ILE A C 1
ATOM 2046 O O . ILE A 1 297 ? -31.527 0.648 8.079 1.00 11.44 277 ILE A O 1
ATOM 2051 N N . GLY A 1 298 ? -30.289 0.073 6.270 1.00 11.69 278 GLY A N 1
ATOM 2052 C CA . GLY A 1 298 ? -30.746 -1.318 6.284 1.00 11.80 278 GLY A CA 1
ATOM 2053 C C . GLY A 1 298 ? -30.563 -2.032 7.591 1.00 12.02 278 GLY A C 1
ATOM 2054 O O . GLY A 1 298 ? -31.474 -2.740 8.030 1.00 12.85 278 GLY A O 1
ATOM 2055 N N . ALA A 1 299 ? -29.395 -1.892 8.201 1.00 12.64 279 ALA A N 1
ATOM 2056 C CA . ALA A 1 299 ? -29.121 -2.591 9.460 1.00 12.44 279 ALA A CA 1
ATOM 2057 C C . ALA A 1 299 ? -30.113 -2.120 10.505 1.00 13.06 279 ALA A C 1
ATOM 2058 O O . ALA A 1 299 ? -30.709 -2.915 11.220 1.00 12.76 279 ALA A O 1
ATOM 2060 N N . ARG A 1 300 ? -30.272 -0.812 10.582 1.00 12.00 280 ARG A N 1
ATOM 2061 C CA . ARG A 1 300 ? -31.138 -0.225 11.596 1.00 12.19 280 ARG A CA 1
ATOM 2062 C C . ARG A 1 300 ? -32.610 -0.507 11.323 1.00 12.07 280 ARG A C 1
ATOM 2063 O O . ARG A 1 300 ? -33.375 -0.756 12.273 1.00 12.39 280 ARG A O 1
ATOM 2071 N N . ALA A 1 301 ? -33.016 -0.483 10.052 1.00 11.63 281 ALA A N 1
ATOM 2072 C CA . ALA A 1 301 ? -34.415 -0.753 9.694 1.00 11.04 281 ALA A CA 1
ATOM 2073 C C . ALA A 1 301 ? -34.826 -2.199 10.045 1.00 12.43 281 ALA A C 1
ATOM 2074 O O . ALA A 1 301 ? -35.953 -2.451 10.480 1.00 12.25 281 ALA A O 1
ATOM 2076 N N . ALA A 1 302 ? -33.901 -3.142 9.862 1.00 12.29 282 ALA A N 1
ATOM 2077 C CA . ALA A 1 302 ? -34.183 -4.520 10.265 1.00 12.59 282 ALA A CA 1
ATOM 2078 C C . ALA A 1 302 ? -34.454 -4.624 11.764 1.00 13.15 282 ALA A C 1
ATOM 2079 O O . ALA A 1 302 ? -35.380 -5.318 12.191 1.00 13.92 282 ALA A O 1
ATOM 2081 N N . GLU A 1 303 ? -33.622 -3.945 12.567 1.00 13.11 283 GLU A N 1
ATOM 2082 C CA . GLU A 1 303 ? -33.809 -3.926 13.999 1.00 14.01 283 GLU A CA 1
ATOM 2083 C C . GLU A 1 303 ? -35.161 -3.272 14.343 1.00 13.63 283 GLU A C 1
ATOM 2084 O O . GLU A 1 303 ? -35.920 -3.795 15.166 1.00 13.38 283 GLU A O 1
ATOM 2090 N N . ALA A 1 304 ? -35.443 -2.147 13.707 1.00 12.70 284 ALA A N 1
ATOM 2091 C CA . ALA A 1 304 ? -36.710 -1.454 13.933 1.00 12.83 284 ALA A CA 1
ATOM 2092 C C . ALA A 1 304 ? -37.932 -2.348 13.605 1.00 13.25 284 ALA A C 1
ATOM 2093 O O . ALA A 1 304 ? -38.941 -2.341 14.323 1.00 12.51 284 ALA A O 1
ATOM 2095 N N . ARG A 1 305 ? -37.849 -3.095 12.506 1.00 13.35 285 ARG A N 1
ATOM 2096 C CA . ARG A 1 305 ? -38.935 -3.997 12.133 1.00 13.49 285 ARG A CA 1
ATOM 2097 C C . ARG A 1 305 ? -39.123 -5.110 13.192 1.00 13.37 285 ARG A C 1
ATOM 2098 O O . ARG A 1 305 ? -40.265 -5.466 13.507 1.00 12.99 285 ARG A O 1
ATOM 2106 N N . HIS A 1 306 ? -38.027 -5.622 13.750 1.00 12.76 286 HIS A N 1
ATOM 2107 C CA . HIS A 1 306 ? -38.099 -6.624 14.815 1.00 14.53 286 HIS A CA 1
ATOM 2108 C C . HIS A 1 306 ? -38.814 -6.036 16.024 1.00 13.35 286 HIS A C 1
ATOM 2109 O O . HIS A 1 306 ? -39.689 -6.680 16.615 1.00 12.62 286 HIS A O 1
ATOM 2116 N N . ASN A 1 307 ? -38.445 -4.820 16.418 1.00 11.93 287 ASN A N 1
ATOM 2117 C CA . ASN A 1 307 ? -39.106 -4.170 17.537 1.00 11.06 287 ASN A CA 1
ATOM 2118 C C . ASN A 1 307 ? -40.586 -3.875 17.257 1.00 10.65 287 ASN A C 1
ATOM 2119 O O . ASN A 1 307 ? -41.422 -3.949 18.146 1.00 10.14 287 ASN A O 1
ATOM 2124 N N . LEU A 1 308 ? -40.903 -3.482 16.024 1.00 9.90 288 LEU A N 1
ATOM 2125 C CA . LEU A 1 308 ? -42.297 -3.187 15.672 1.00 9.81 288 LEU A CA 1
ATOM 2126 C C . LEU A 1 308 ? -43.187 -4.441 15.791 1.00 10.18 288 LEU A C 1
ATOM 2127 O O . LEU A 1 308 ? -44.308 -4.343 16.205 1.00 10.11 288 LEU A O 1
ATOM 2132 N N . ALA A 1 309 ? -42.656 -5.593 15.385 1.00 10.32 289 ALA A N 1
ATOM 2133 C CA . ALA A 1 309 ? -43.375 -6.844 15.556 1.00 10.89 289 ALA A CA 1
ATOM 2134 C C . ALA A 1 309 ? -43.708 -7.092 17.030 1.00 10.32 289 ALA A C 1
ATOM 2135 O O . ALA A 1 309 ? -44.858 -7.372 17.390 1.00 10.85 289 ALA A O 1
ATOM 2137 N N . HIS A 1 310 ? -42.700 -6.912 17.881 1.00 11.48 290 HIS A N 1
ATOM 2138 C CA . HIS A 1 310 ? -42.834 -7.030 19.310 1.00 11.01 290 HIS A CA 1
ATOM 2139 C C . HIS A 1 310 ? -43.855 -6.067 19.854 1.00 10.61 290 HIS A C 1
ATOM 2140 O O . HIS A 1 310 ? -44.736 -6.428 20.675 1.00 10.25 290 HIS A O 1
ATOM 2147 N N . LEU A 1 311 ? -43.787 -4.809 19.369 1.00 10.12 291 LEU A N 1
ATOM 2148 C CA . LEU A 1 311 ? -44.691 -3.759 19.804 1.00 9.53 291 LEU A CA 1
ATOM 2149 C C . LEU A 1 311 ? -46.120 -4.057 19.406 1.00 9.66 291 LEU A C 1
ATOM 2150 O O . LEU A 1 311 ? -47.061 -3.741 20.146 1.00 10.44 291 LEU A O 1
ATOM 2155 N N . THR A 1 312 ? -46.291 -4.694 18.241 1.00 10.04 292 THR A N 1
ATOM 2156 C CA . THR A 1 312 ? -47.628 -4.990 17.761 1.00 9.71 292 THR A CA 1
ATOM 2157 C C . THR A 1 312 ? -48.317 -5.984 18.707 1.00 9.44 292 THR A C 1
ATOM 2158 O O . THR A 1 312 ? -49.483 -5.767 19.064 1.00 9.63 292 THR A O 1
ATOM 2162 N N . GLY A 1 313 ? -47.586 -7.018 19.109 1.00 9.73 293 GLY A N 1
ATOM 2163 C CA . GLY A 1 313 ? -48.130 -7.986 20.086 1.00 9.72 293 GLY A CA 1
ATOM 2164 C C . GLY A 1 313 ? -48.412 -7.313 21.421 1.00 10.18 293 GLY A C 1
ATOM 2165 O O . GLY A 1 313 ? -49.474 -7.486 21.978 1.00 10.30 293 GLY A O 1
ATOM 2166 N N . TRP A 1 314 ? -47.476 -6.463 21.853 1.00 10.26 294 TRP A N 1
ATOM 2167 C CA . TRP A 1 314 ? -47.577 -5.772 23.145 1.00 9.96 294 TRP A CA 1
ATOM 2168 C C . TRP A 1 314 ? -48.788 -4.901 23.148 1.00 9.90 294 TRP A C 1
ATOM 2169 O O . TRP A 1 314 ? -49.566 -4.894 24.098 1.00 9.74 294 TRP A O 1
ATOM 2180 N N . MET A 1 315 ? -49.009 -4.184 22.052 1.00 9.84 295 MET A N 1
ATOM 2181 C CA . MET A 1 315 ? -50.202 -3.347 21.972 1.00 10.14 295 MET A CA 1
ATOM 2182 C C . MET A 1 315 ? -51.482 -4.162 22.033 1.00 10.60 295 MET A C 1
ATOM 2183 O O . MET A 1 315 ? -52.466 -3.766 22.677 1.00 10.61 295 MET A O 1
ATOM 2188 N N . ALA A 1 316 ? -51.501 -5.275 21.325 1.00 10.18 296 ALA A N 1
ATOM 2189 C CA . ALA A 1 316 ? -52.669 -6.139 21.374 1.00 10.32 296 ALA A CA 1
ATOM 2190 C C . ALA A 1 316 ? -52.927 -6.682 22.783 1.00 10.63 296 ALA A C 1
ATOM 2191 O O . ALA A 1 316 ? -54.085 -6.772 23.214 1.00 11.98 296 ALA A O 1
ATOM 2193 N N . ALA A 1 317 ? -51.859 -7.034 23.465 1.00 10.60 297 ALA A N 1
ATOM 2194 C CA . ALA A 1 317 ? -51.980 -7.601 24.829 1.00 11.05 297 ALA A CA 1
ATOM 2195 C C . ALA A 1 317 ? -52.483 -6.553 25.814 1.00 12.02 297 ALA A C 1
ATOM 2196 O O . ALA A 1 317 ? -53.127 -6.894 26.850 1.00 13.10 297 ALA A O 1
ATOM 2198 N N . HIS A 1 318 ? -52.201 -5.280 25.517 1.00 11.39 298 HIS A N 1
ATOM 2199 C CA . HIS A 1 318 ? -52.616 -4.151 26.381 1.00 11.52 298 HIS A CA 1
ATOM 2200 C C . HIS A 1 318 ? -53.790 -3.357 25.872 1.00 12.69 298 HIS A C 1
ATOM 2201 O O . HIS A 1 318 ? -54.000 -2.221 26.296 1.00 12.61 298 HIS A O 1
ATOM 2208 N N . GLU A 1 319 ? -54.595 -3.934 24.982 1.00 13.42 299 GLU A N 1
ATOM 2209 C CA . GLU A 1 319 ? -55.646 -3.187 24.289 1.00 15.46 299 GLU A CA 1
ATOM 2210 C C . GLU A 1 319 ? -56.713 -2.591 25.205 1.00 15.93 299 GLU A C 1
ATOM 2211 O O . GLU A 1 319 ? -57.323 -1.610 24.856 1.00 15.65 299 GLU A O 1
ATOM 2217 N N . GLU A 1 320 ? -56.915 -3.173 26.386 1.00 15.89 300 GLU A N 1
ATOM 2218 C CA . GLU A 1 320 ? -57.889 -2.636 27.357 1.00 16.57 300 GLU A CA 1
ATOM 2219 C C . GLU A 1 320 ? -57.452 -1.253 27.877 1.00 16.00 300 GLU A C 1
ATOM 2220 O O . GLU A 1 320 ? -58.285 -0.419 28.216 1.00 16.64 300 GLU A O 1
ATOM 2226 N N . LEU A 1 321 ? -56.148 -0.999 27.847 1.00 15.27 301 LEU A N 1
ATOM 2227 C CA . LEU A 1 321 ? -55.543 0.202 28.458 1.00 14.66 301 LEU A CA 1
ATOM 2228 C C . LEU A 1 321 ? -54.985 1.216 27.456 1.00 13.96 301 LEU A C 1
ATOM 2229 O O . LEU A 1 321 ? -54.797 2.396 27.804 1.00 14.09 301 LEU A O 1
ATOM 2234 N N . VAL A 1 322 ? -54.679 0.750 26.238 1.00 12.88 302 VAL A N 1
ATOM 2235 C CA . VAL A 1 322 ? -53.982 1.602 25.247 1.00 13.63 302 VAL A CA 1
ATOM 2236 C C . VAL A 1 322 ? -54.544 1.315 23.878 1.00 13.90 302 VAL A C 1
ATOM 2237 O O . VAL A 1 322 ? -54.890 0.193 23.584 1.00 14.28 302 VAL A O 1
ATOM 2241 N N . ARG A 1 323 ? -54.665 2.347 23.048 1.00 13.95 303 ARG A N 1
ATOM 2242 C CA . ARG A 1 323 ? -55.049 2.168 21.647 1.00 14.87 303 ARG A CA 1
ATOM 2243 C C . ARG A 1 323 ? -54.064 2.869 20.718 1.00 14.11 303 ARG A C 1
ATOM 2244 O O . ARG A 1 323 ? -53.279 3.704 21.163 1.00 13.16 303 ARG A O 1
ATOM 2252 N N . TRP A 1 324 ? -54.089 2.559 19.411 1.00 13.53 304 TRP A N 1
ATOM 2253 C CA . TRP A 1 324 ? -53.258 3.329 18.481 1.00 14.08 304 TRP A CA 1
ATOM 2254 C C . TRP A 1 324 ? -53.710 3.216 17.063 1.00 14.59 304 TRP A C 1
ATOM 2255 O O . TRP A 1 324 ? -54.623 2.412 16.749 1.00 14.39 304 TRP A O 1
ATOM 2266 N N . THR A 1 325 ? -53.090 4.046 16.211 1.00 14.03 305 THR A N 1
ATOM 2267 C CA . THR A 1 325 ? -53.034 3.723 14.786 1.00 14.60 305 THR A CA 1
ATOM 2268 C C . THR A 1 325 ? -51.666 3.052 14.604 1.00 12.95 305 THR A C 1
ATOM 2269 O O . THR A 1 325 ? -50.639 3.617 14.989 1.00 12.58 305 THR A O 1
ATOM 2273 N N . PRO A 1 326 ? -51.629 1.827 14.056 1.00 12.36 306 PRO A N 1
ATOM 2274 C CA . PRO A 1 326 ? -50.351 1.195 13.762 1.00 11.81 306 PRO A CA 1
ATOM 2275 C C . PRO A 1 326 ? -49.501 2.105 12.875 1.00 11.18 306 PRO A C 1
ATOM 2276 O O . PRO A 1 326 ? -50.000 2.644 11.883 1.00 11.88 306 PRO A O 1
ATOM 2280 N N . PRO A 1 327 ? -48.221 2.232 13.211 1.00 10.33 307 PRO A N 1
ATOM 2281 C CA . PRO A 1 327 ? -47.376 3.081 12.364 1.00 10.15 307 PRO A CA 1
ATOM 2282 C C . PRO A 1 327 ? -47.194 2.472 10.968 1.00 10.51 307 PRO A C 1
ATOM 2283 O O . PRO A 1 327 ? -47.070 1.249 10.821 1.00 11.50 307 PRO A O 1
ATOM 2287 N N . GLU A 1 328 ? -47.214 3.344 9.969 1.00 9.29 308 GLU A N 1
ATOM 2288 C CA . GLU A 1 328 ? -47.110 2.945 8.574 1.00 9.21 308 GLU A CA 1
ATOM 2289 C C . GLU A 1 328 ? -45.752 3.254 7.970 1.00 8.99 308 GLU A C 1
ATOM 2290 O O . GLU A 1 328 ? -45.396 2.729 6.919 1.00 8.96 308 GLU A O 1
ATOM 2296 N N . GLY A 1 329 ? -44.995 4.076 8.664 1.00 8.83 309 GLY A N 1
ATOM 2297 C CA . GLY A 1 329 ? -43.633 4.397 8.282 1.00 8.72 309 GLY A CA 1
ATOM 2298 C C . GLY A 1 329 ? -42.901 4.987 9.466 1.00 8.28 309 GLY A C 1
ATOM 2299 O O . GLY A 1 329 ? -43.499 5.231 10.520 1.00 9.27 309 GLY A O 1
ATOM 2300 N N . GLY A 1 330 ? -41.606 5.194 9.287 1.00 8.08 310 GLY A N 1
ATOM 2301 C CA . GLY A 1 330 ? -40.725 5.700 10.348 1.00 8.07 310 GLY A CA 1
ATOM 2302 C C . GLY A 1 330 ? -40.543 4.697 11.481 1.00 7.92 310 GLY A C 1
ATOM 2303 O O . GLY A 1 330 ? -40.902 3.528 11.352 1.00 8.32 310 GLY A O 1
ATOM 2304 N N . VAL A 1 331 ? -40.064 5.197 12.614 1.00 7.72 311 VAL A N 1
ATOM 2305 C CA . VAL A 1 331 ? -39.713 4.316 13.737 1.00 7.82 311 VAL A CA 1
ATOM 2306 C C . VAL A 1 331 ? -40.314 4.771 15.074 1.00 7.66 311 VAL A C 1
ATOM 2307 O O . VAL A 1 331 ? -39.781 4.467 16.136 1.00 8.06 311 VAL A O 1
ATOM 2311 N N . CYS A 1 332 ? -41.430 5.461 15.022 1.00 7.43 312 CYS A N 1
ATOM 2312 C CA . CYS A 1 332 ? -42.153 5.799 16.240 1.00 8.01 312 CYS A CA 1
ATOM 2313 C C . CYS A 1 332 ? -43.647 5.731 16.015 1.00 7.95 312 CYS A C 1
ATOM 2314 O O . CYS A 1 332 ? -44.144 5.714 14.871 1.00 8.07 312 CYS A O 1
ATOM 2317 N N . ALA A 1 333 ? -44.380 5.678 17.127 1.00 7.94 313 ALA A N 1
ATOM 2318 C CA . ALA A 1 333 ? -45.819 5.620 17.114 1.00 7.90 313 ALA A CA 1
ATOM 2319 C C . ALA A 1 333 ? -46.354 6.473 18.253 1.00 7.95 313 ALA A C 1
ATOM 2320 O O . ALA A 1 333 ? -45.574 6.975 19.069 1.00 7.75 313 ALA A O 1
ATOM 2322 N N . LEU A 1 334 ? -47.669 6.648 18.270 1.00 8.30 314 LEU A N 1
ATOM 2323 C CA . LEU A 1 334 ? -48.320 7.465 19.307 1.00 8.39 314 LEU A CA 1
ATOM 2324 C C . LEU A 1 334 ? -49.403 6.639 19.995 1.00 8.65 314 LEU A C 1
ATOM 2325 O O . LEU A 1 334 ? -50.606 6.819 19.704 1.00 8.61 314 LEU A O 1
ATOM 2330 N N . PRO A 1 335 ? -48.985 5.769 20.928 1.00 8.44 315 PRO A N 1
ATOM 2331 C CA . PRO A 1 335 ? -50.030 5.106 21.712 1.00 8.80 315 PRO A CA 1
ATOM 2332 C C . PRO A 1 335 ? -50.865 6.131 22.481 1.00 9.28 315 PRO A C 1
ATOM 2333 O O . PRO A 1 335 ? -50.346 7.154 22.942 1.00 9.16 315 PRO A O 1
ATOM 2337 N N . VAL A 1 336 ? -52.158 5.854 22.594 1.00 9.77 316 VAL A N 1
ATOM 2338 C CA . VAL A 1 336 ? -53.081 6.711 23.334 1.00 10.64 316 VAL A CA 1
ATOM 2339 C C . VAL A 1 336 ? -53.535 5.945 24.558 1.00 11.00 316 VAL A C 1
ATOM 2340 O O . VAL A 1 336 ? -54.010 4.820 24.445 1.00 11.12 316 VAL A O 1
ATOM 2344 N N . PHE A 1 337 ? -53.407 6.580 25.724 1.00 10.76 317 PHE A N 1
ATOM 2345 C CA . PHE A 1 337 ? -53.757 5.897 26.977 1.00 12.77 317 PHE A CA 1
ATOM 2346 C C . PHE A 1 337 ? -55.229 6.166 27.278 1.00 13.83 317 PHE A C 1
ATOM 2347 O O . PHE A 1 337 ? -55.664 7.304 27.397 1.00 14.63 317 PHE A O 1
ATOM 2355 N N . ARG A 1 338 ? -56.016 5.097 27.316 1.00 14.05 318 ARG A N 1
ATOM 2356 C CA . ARG A 1 338 ? -57.460 5.248 27.386 1.00 16.67 318 ARG A CA 1
ATOM 2357 C C . ARG A 1 338 ? -57.847 5.984 28.662 1.00 18.33 318 ARG A C 1
ATOM 2358 O O . ARG A 1 338 ? -58.808 6.761 28.663 1.00 20.44 318 ARG A O 1
ATOM 2366 N N . GLU A 1 339 ? -57.070 5.774 29.721 1.00 19.08 319 GLU A N 1
ATOM 2367 C CA . GLU A 1 339 ? -57.338 6.447 31.019 1.00 23.52 319 GLU A CA 1
ATOM 2368 C C . GLU A 1 339 ? -57.383 7.969 30.861 1.00 24.09 319 GLU A C 1
ATOM 2369 O O . GLU A 1 339 ? -58.216 8.652 31.494 1.00 28.98 319 GLU A O 1
ATOM 2375 N N . LEU A 1 340 ? -56.535 8.511 29.997 1.00 21.75 320 LEU A N 1
ATOM 2376 C CA . LEU A 1 340 ? -56.440 9.955 29.795 1.00 24.59 320 LEU A CA 1
ATOM 2377 C C . LEU A 1 340 ? -57.585 10.496 28.940 1.00 26.33 320 LEU A C 1
ATOM 2378 O O . LEU A 1 340 ? -57.911 11.681 29.008 1.00 28.19 320 LEU A O 1
ATOM 2383 N N . GLU A 1 341 ? -58.164 9.640 28.107 1.00 26.04 321 GLU A N 1
ATOM 2384 C CA . GLU A 1 341 ? -59.273 10.027 27.238 1.00 31.18 321 GLU A CA 1
ATOM 2385 C C . GLU A 1 341 ? -60.576 9.931 27.986 1.00 36.37 321 GLU A C 1
ATOM 2386 O O . GLU A 1 341 ? -61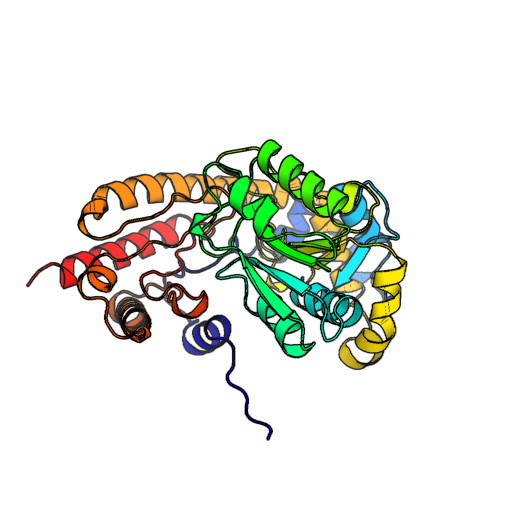.402 10.833 27.898 1.00 38.70 321 GLU A O 1
ATOM 2392 N N . ARG A 1 342 ? -60.770 8.786 28.651 1.00 42.37 322 ARG A N 1
ATOM 2393 C CA . ARG A 1 342 ? -62.040 8.436 29.311 1.00 47.30 322 ARG A CA 1
ATOM 2394 C C . ARG A 1 342 ? -62.385 9.445 30.407 1.00 47.85 322 ARG A C 1
ATOM 2395 O O . ARG A 1 342 ? -63.555 9.638 30.744 1.00 50.07 322 ARG A O 1
ATOM 2403 N N . ALA A 1 343 ? -61.358 10.090 30.954 1.00 47.93 323 ALA A N 1
ATOM 2404 C CA . ALA A 1 343 ? -61.547 11.148 31.927 1.00 48.16 323 ALA A CA 1
ATOM 2405 C C . ALA A 1 343 ? -61.446 12.505 31.237 1.00 49.54 323 ALA A C 1
ATOM 2406 O O . ALA A 1 343 ? -62.025 13.492 31.707 1.00 51.45 323 ALA A O 1
ATOM 2408 N N . ALA A 1 344 ? -60.735 12.520 30.103 1.00 52.00 324 ALA A N 1
ATOM 2409 C CA . ALA A 1 344 ? -60.353 13.736 29.344 1.00 53.92 324 ALA A CA 1
ATOM 2410 C C . ALA A 1 344 ? -59.852 14.894 30.227 1.00 53.98 324 ALA A C 1
ATOM 2411 O O . ALA A 1 344 ? -60.408 16.000 30.192 1.00 53.40 324 ALA A O 1
ATOM 2413 N N . ALA A 1 345 ? -58.798 14.632 31.009 1.00 55.33 325 ALA A N 1
ATOM 2414 C CA . ALA A 1 345 ? -58.288 15.597 32.007 1.00 54.01 325 ALA A CA 1
ATOM 2415 C C . ALA A 1 345 ? -57.548 16.748 31.352 1.00 54.04 325 ALA A C 1
ATOM 2416 O O . ALA A 1 345 ? -57.359 16.758 30.123 1.00 58.35 325 ALA A O 1
ATOM 2418 N N . GLY A 1 346 ? -57.130 17.713 32.178 1.00 53.89 326 GLY A N 1
ATOM 2419 C CA . GLY A 1 346 ? -56.220 18.769 31.736 1.00 48.66 326 GLY A CA 1
ATOM 2420 C C . GLY A 1 346 ? -55.161 18.131 30.859 1.00 45.80 326 GLY A C 1
ATOM 2421 O O . GLY A 1 346 ? -54.772 16.967 31.096 1.00 43.08 326 GLY A O 1
ATOM 2422 N N . PRO A 1 347 ? -54.686 18.869 29.835 1.00 41.29 327 PRO A N 1
ATOM 2423 C CA . PRO A 1 347 ? -53.765 18.233 28.893 1.00 39.50 327 PRO A CA 1
ATOM 2424 C C . PRO A 1 347 ? -52.389 17.979 29.525 1.00 35.82 327 PRO A C 1
ATOM 2425 O O . PRO A 1 347 ? -51.625 17.118 29.046 1.00 39.39 327 PRO A O 1
ATOM 2429 N N . GLN A 1 348 ? -52.106 18.659 30.634 1.00 30.09 328 GLN A N 1
ATOM 2430 C CA . GLN A 1 348 ? -50.893 18.403 31.380 1.00 27.37 328 GLN A CA 1
ATOM 2431 C C . GLN A 1 348 ? -50.851 16.980 31.936 1.00 20.72 328 GLN A C 1
ATOM 2432 O O . GLN A 1 348 ? -49.791 16.543 32.341 1.00 18.19 328 GLN A O 1
ATOM 2438 N N . GLU A 1 349 ? -51.987 16.272 32.009 1.00 17.95 329 GLU A N 1
ATOM 2439 C CA . GLU A 1 349 ? -51.961 14.985 32.706 1.00 16.01 329 GLU A CA 1
ATOM 2440 C C . GLU A 1 349 ? -50.971 14.011 32.068 1.00 14.35 329 GLU A C 1
ATOM 2441 O O . GLU A 1 349 ? -50.284 13.274 32.757 1.00 13.79 329 GLU A O 1
ATOM 2447 N N . VAL A 1 350 ? -50.879 14.005 30.741 1.00 12.25 330 VAL A N 1
ATOM 2448 C CA . VAL A 1 350 ? -49.927 13.077 30.115 1.00 11.58 330 VAL A CA 1
ATOM 2449 C C . VAL A 1 350 ? -48.475 13.422 30.461 1.00 11.30 330 VAL A C 1
ATOM 2450 O O . VAL A 1 350 ? -47.616 12.543 30.441 1.00 9.97 330 VAL A O 1
ATOM 2454 N N . GLU A 1 351 ? -48.203 14.671 30.825 1.00 10.83 331 GLU A N 1
ATOM 2455 C CA . GLU A 1 351 ? -46.834 15.022 31.200 1.00 11.16 331 GLU A CA 1
ATOM 2456 C C . GLU A 1 351 ? -46.520 14.407 32.540 1.00 10.70 331 GLU A C 1
ATOM 2457 O O . GLU A 1 351 ? -45.456 13.855 32.744 1.00 10.84 331 GLU A O 1
ATOM 2463 N N . ARG A 1 352 ? -47.485 14.486 33.447 1.00 10.87 332 ARG A N 1
ATOM 2464 C CA . ARG A 1 352 ? -47.310 13.874 34.748 1.00 11.92 332 ARG A CA 1
ATOM 2465 C C . ARG A 1 352 ? -47.215 12.369 34.651 1.00 11.18 332 ARG A C 1
ATOM 2466 O O . ARG A 1 352 ? -46.443 11.746 35.357 1.00 11.29 332 ARG A O 1
ATOM 2474 N N . PHE A 1 353 ? -47.996 11.786 33.749 1.00 10.49 333 PHE A N 1
ATOM 2475 C CA . PHE A 1 353 ? -47.899 10.337 33.479 1.00 9.75 333 PHE A CA 1
ATOM 2476 C C . PHE A 1 353 ? -46.474 9.969 33.071 1.00 9.22 333 PHE A C 1
ATOM 2477 O O . PHE A 1 353 ? -45.872 9.039 33.597 1.00 9.56 333 PHE A O 1
ATOM 2485 N N . CYS A 1 354 ? -45.925 10.730 32.117 1.00 8.75 334 CYS A N 1
ATOM 2486 C CA . CYS A 1 354 ? -44.589 10.412 31.620 1.00 9.16 334 CYS A CA 1
ATOM 2487 C C . CYS A 1 354 ? -43.493 10.672 32.678 1.00 9.26 334 CYS A C 1
ATOM 2488 O O . CYS A 1 354 ? -42.475 9.995 32.675 1.00 9.34 334 CYS A O 1
ATOM 2491 N N . LEU A 1 355 ? -43.702 11.702 33.512 1.00 9.85 335 LEU A N 1
ATOM 2492 C CA . LEU A 1 355 ? -42.719 11.992 34.572 1.00 9.84 335 LEU A CA 1
ATOM 2493 C C . LEU A 1 355 ? -42.654 10.823 35.552 1.00 10.45 335 LEU A C 1
ATOM 2494 O O . LEU A 1 355 ? -41.576 10.430 35.987 1.00 10.53 335 LEU A O 1
ATOM 2499 N N . GLU A 1 356 ? -43.820 10.274 35.876 1.00 10.67 336 GLU A N 1
ATOM 2500 C CA . GLU A 1 356 ? -43.908 9.202 36.837 1.00 10.94 336 GLU A CA 1
ATOM 2501 C C . GLU A 1 356 ? -43.378 7.890 36.250 1.00 11.14 336 GLU A C 1
ATOM 2502 O O . GLU A 1 356 ? -42.680 7.159 36.909 1.00 11.05 336 GLU A O 1
ATOM 2508 N N . LEU A 1 357 ? -43.730 7.605 34.991 1.00 10.40 337 LEU A N 1
ATOM 2509 C CA . LEU A 1 357 ? -43.143 6.472 34.302 1.00 9.64 337 LEU A CA 1
ATOM 2510 C C . LEU A 1 357 ? -41.603 6.523 34.329 1.00 10.04 337 LEU A C 1
ATOM 2511 O O . LEU A 1 357 ? -40.926 5.497 34.520 1.00 9.98 337 LEU A O 1
ATOM 2516 N N . LEU A 1 358 ? -41.052 7.716 34.099 1.00 9.62 338 LEU A N 1
ATOM 2517 C CA . LEU A 1 358 ? -39.596 7.893 34.070 1.00 10.81 338 LEU A CA 1
ATOM 2518 C C . LEU A 1 358 ? -38.959 7.678 35.447 1.00 11.86 338 LEU A C 1
ATOM 2519 O O . LEU A 1 358 ? -38.000 6.950 35.589 1.00 11.36 338 LEU A O 1
ATOM 2524 N N . GLU A 1 359 ? -39.532 8.305 36.456 1.00 12.42 339 GLU A N 1
ATOM 2525 C CA . GLU A 1 359 ? -38.906 8.236 37.768 1.00 13.91 339 GLU A CA 1
ATOM 2526 C C . GLU A 1 359 ? -39.073 6.874 38.408 1.00 14.51 339 GLU A C 1
ATOM 2527 O O . GLU A 1 359 ? -38.113 6.326 38.948 1.00 15.14 339 GLU A O 1
ATOM 2533 N N . ARG A 1 360 ? -40.257 6.293 38.307 1.00 13.68 340 ARG A N 1
ATOM 2534 C CA . ARG A 1 360 ? -40.519 5.017 38.948 1.00 14.62 340 ARG A CA 1
ATOM 2535 C C . ARG A 1 360 ? -40.099 3.776 38.148 1.00 15.12 340 ARG A C 1
ATOM 2536 O O . ARG A 1 360 ? -39.804 2.727 38.719 1.00 15.42 340 ARG A O 1
ATOM 2544 N N . HIS A 1 361 ? -40.072 3.898 36.816 1.00 14.52 341 HIS A N 1
ATOM 2545 C CA . HIS A 1 361 ? -39.829 2.746 35.987 1.00 14.37 341 HIS A CA 1
ATOM 2546 C C . HIS A 1 361 ? -38.696 2.946 35.008 1.00 14.38 341 HIS A C 1
ATOM 2547 O O . HIS A 1 361 ? -38.460 2.095 34.158 1.00 14.07 341 HIS A O 1
ATOM 2554 N N . ARG A 1 362 ? -37.973 4.062 35.137 1.00 14.29 342 ARG A N 1
ATOM 2555 C CA . ARG A 1 362 ? -36.753 4.275 34.349 1.00 14.56 342 ARG A CA 1
ATOM 2556 C C . ARG A 1 362 ? -36.993 4.285 32.844 1.00 12.91 342 ARG A C 1
ATOM 2557 O O . ARG A 1 362 ? -36.066 4.011 32.088 1.00 12.97 342 ARG A O 1
ATOM 2565 N N . THR A 1 363 ? -38.206 4.615 32.428 1.00 11.02 343 THR A N 1
ATOM 2566 C CA . THR A 1 363 ? -38.599 4.475 31.011 1.00 10.14 343 THR A CA 1
ATOM 2567 C C . THR A 1 363 ? -39.054 5.823 30.432 1.00 9.37 343 THR A C 1
ATOM 2568 O O . THR A 1 363 ? -39.875 6.514 31.037 1.00 9.81 343 THR A O 1
ATOM 2572 N N . LEU A 1 364 ? -38.471 6.201 29.292 1.00 9.00 344 LEU A N 1
ATOM 2573 C CA . LEU A 1 364 ? -38.748 7.517 28.722 1.00 8.69 344 LEU A CA 1
ATOM 2574 C C . LEU A 1 364 ? -39.615 7.436 27.467 1.00 8.96 344 LEU A C 1
ATOM 2575 O O . LEU A 1 364 ? -39.258 6.734 26.505 1.00 8.85 344 LEU A O 1
ATOM 2580 N N . LEU A 1 365 ? -40.734 8.173 27.499 1.00 8.01 345 LEU A N 1
ATOM 2581 C CA . LEU A 1 365 ? -41.558 8.487 26.320 1.00 8.10 345 LEU A CA 1
ATOM 2582 C C . LEU A 1 365 ? -41.506 9.989 26.150 1.00 8.30 345 LEU A C 1
ATOM 2583 O O . LEU A 1 365 ? -40.939 10.692 27.024 1.00 8.54 345 LEU A O 1
ATOM 2588 N N . VAL A 1 366 ? -42.052 10.530 25.061 1.00 7.97 346 VAL A N 1
ATOM 2589 C CA . VAL A 1 366 ? -42.286 11.992 24.999 1.00 8.10 346 VAL A CA 1
ATOM 2590 C C . VAL A 1 366 ? -43.770 12.250 25.176 1.00 7.79 346 VAL A C 1
ATOM 2591 O O . VAL A 1 366 ? -44.585 11.699 24.428 1.00 8.17 346 VAL A O 1
ATOM 2595 N N . PRO A 1 367 ? -44.169 13.062 26.160 1.00 7.44 347 PRO A N 1
ATOM 2596 C CA . PRO A 1 367 ? -45.597 13.362 26.331 1.00 7.67 347 PRO A CA 1
ATOM 2597 C C . PRO A 1 367 ? -46.225 13.987 25.093 1.00 7.78 347 PRO A C 1
ATOM 2598 O O . PRO A 1 367 ? -45.588 14.726 24.381 1.00 7.63 347 PRO A O 1
ATOM 2602 N N . GLY A 1 368 ? -47.471 13.617 24.838 1.00 8.31 348 GLY A N 1
ATOM 2603 C CA . GLY A 1 368 ? -48.154 14.044 23.616 1.00 9.03 348 GLY A CA 1
ATOM 2604 C C . GLY A 1 368 ? -48.394 15.523 23.493 1.00 9.31 348 GLY A C 1
ATOM 2605 O O . GLY A 1 368 ? -48.688 16.015 22.403 1.00 10.14 348 GLY A O 1
ATOM 2606 N N . THR A 1 369 ? -48.295 16.249 24.611 1.00 9.48 349 THR A N 1
ATOM 2607 C CA . THR A 1 369 ? -48.310 17.707 24.574 1.00 10.41 349 THR A CA 1
ATOM 2608 C C . THR A 1 369 ? -47.230 18.294 23.642 1.00 10.60 349 THR A C 1
ATOM 2609 O O . THR A 1 369 ? -47.330 19.456 23.181 1.00 11.94 349 THR A O 1
ATOM 2613 N N . ALA A 1 370 ? -46.217 17.503 23.325 1.00 10.03 350 ALA A N 1
ATOM 2614 C CA . ALA A 1 370 ? -45.183 17.954 22.381 1.00 9.87 350 ALA A CA 1
ATOM 2615 C C . ALA A 1 370 ? -45.672 17.950 20.945 1.00 9.59 350 ALA A C 1
ATOM 2616 O O . ALA A 1 370 ? -45.001 18.512 20.069 1.00 10.68 350 ALA A O 1
ATOM 2618 N N . PHE A 1 371 ? -46.806 17.304 20.703 1.00 9.80 351 PHE A N 1
ATOM 2619 C CA . PHE A 1 371 ? -47.277 17.048 19.328 1.00 10.94 351 PHE A CA 1
ATOM 2620 C C . PHE A 1 371 ? -48.749 17.380 19.156 1.00 11.47 351 PHE A C 1
ATOM 2621 O O . PHE A 1 371 ? -49.396 16.896 18.204 1.00 12.60 351 PHE A O 1
ATOM 2629 N N . GLY A 1 372 ? -49.310 18.114 20.112 1.00 12.28 352 GLY A N 1
ATOM 2630 C CA . GLY A 1 372 ? -50.732 18.502 20.047 1.00 12.65 352 GLY A CA 1
ATOM 2631 C C . GLY A 1 372 ? -51.660 17.312 20.220 1.00 13.34 352 GLY A C 1
ATOM 2632 O O . GLY A 1 372 ? -52.760 17.282 19.667 1.00 14.08 352 GLY A O 1
ATOM 2633 N N . ALA A 1 373 ? -51.209 16.315 20.982 1.00 12.45 353 ALA A N 1
ATOM 2634 C CA . ALA A 1 373 ? -51.942 15.059 21.182 1.00 13.83 353 ALA A CA 1
ATOM 2635 C C . ALA A 1 373 ? -51.963 14.766 22.685 1.00 14.38 353 ALA A C 1
ATOM 2636 O O . ALA A 1 373 ? -51.192 13.943 23.162 1.00 13.77 353 ALA A O 1
ATOM 2638 N N . PRO A 1 374 ? -52.830 15.453 23.446 1.00 15.97 354 PRO A N 1
ATOM 2639 C CA . PRO A 1 374 ? -52.747 15.400 24.913 1.00 16.29 354 PRO A CA 1
ATOM 2640 C C . PRO A 1 374 ? -53.040 14.043 25.555 1.00 14.92 354 PRO A C 1
ATOM 2641 O O . PRO A 1 374 ? -52.781 13.884 26.753 1.00 14.78 354 PRO A O 1
ATOM 2645 N N . HIS A 1 375 ? -53.582 13.082 24.788 1.00 14.15 355 HIS A N 1
ATOM 2646 C CA . HIS A 1 375 ? -53.920 11.791 25.382 1.00 14.14 355 HIS A CA 1
ATOM 2647 C C . HIS A 1 375 ? -52.969 10.685 25.021 1.00 12.76 355 HIS A C 1
ATOM 2648 O O . HIS A 1 375 ? -53.147 9.544 25.463 1.00 11.88 355 HIS A O 1
ATOM 2655 N N . GLY A 1 376 ? -51.918 11.028 24.286 1.00 11.19 356 GLY A N 1
ATOM 2656 C CA . GLY A 1 376 ? -50.954 10.019 23.848 1.00 9.86 356 GLY A CA 1
ATOM 2657 C C . GLY A 1 376 ? -49.531 10.397 24.219 1.00 9.16 356 GLY A C 1
ATOM 2658 O O . GLY A 1 376 ? -49.282 11.468 24.823 1.00 9.42 356 GLY A O 1
ATOM 2659 N N . ALA A 1 377 ? -48.588 9.527 23.860 1.00 8.47 357 ALA A N 1
ATOM 2660 C CA . ALA A 1 377 ? -47.167 9.830 24.038 1.00 8.32 357 ALA A CA 1
ATOM 2661 C C . ALA A 1 377 ? -46.392 9.166 22.918 1.00 8.20 357 ALA A C 1
ATOM 2662 O O . ALA A 1 377 ? -46.838 8.150 22.391 1.00 7.99 357 ALA A O 1
ATOM 2664 N N . ARG A 1 378 ? -45.289 9.776 22.495 1.00 7.61 358 ARG A N 1
ATOM 2665 C CA . ARG A 1 378 ? -44.465 9.182 21.454 1.00 7.60 358 ARG A CA 1
ATOM 2666 C C . ARG A 1 378 ? -43.643 8.024 22.036 1.00 7.65 358 ARG A C 1
ATOM 2667 O O . ARG A 1 378 ? -42.933 8.168 23.045 1.00 7.71 358 ARG A O 1
ATOM 2675 N N . LEU A 1 379 ? -43.773 6.868 21.388 1.00 7.43 359 LEU A N 1
ATOM 2676 C CA . LEU A 1 379 ? -43.055 5.655 21.755 1.00 7.55 359 LEU A CA 1
ATOM 2677 C C . LEU A 1 379 ? -42.236 5.273 20.514 1.00 7.50 359 LEU A C 1
ATOM 2678 O O . LEU A 1 379 ? -42.825 4.974 19.450 1.00 8.23 359 LEU A O 1
ATOM 2683 N N . GLY A 1 380 ? -40.916 5.301 20.656 1.00 7.26 360 GLY A N 1
ATOM 2684 C CA . GLY A 1 380 ? -39.992 4.984 19.565 1.00 8.09 360 GLY A CA 1
ATOM 2685 C C . GLY A 1 380 ? -39.553 3.537 19.592 1.00 7.87 360 GLY A C 1
ATOM 2686 O O . GLY A 1 380 ? -39.252 2.975 20.664 1.00 8.40 360 GLY A O 1
ATOM 2687 N N . PHE A 1 381 ? -39.528 2.919 18.416 1.00 8.07 361 PHE A N 1
ATOM 2688 C CA . PHE A 1 381 ? -39.061 1.526 18.304 1.00 8.24 361 PHE A CA 1
ATOM 2689 C C . PHE A 1 381 ? -37.828 1.369 17.418 1.00 8.41 361 PHE A C 1
ATOM 2690 O O . PHE A 1 381 ? -37.503 0.259 16.958 1.00 8.99 361 PHE A O 1
ATOM 2698 N N . GLY A 1 382 ? -37.085 2.470 17.244 1.00 8.46 362 GLY A N 1
ATOM 2699 C CA . GLY A 1 382 ? -35.844 2.430 16.461 1.00 10.00 362 GLY A CA 1
ATOM 2700 C C . GLY A 1 382 ? -34.600 2.251 17.310 1.00 10.19 362 GLY A C 1
ATOM 2701 O O . GLY A 1 382 ? -33.485 2.251 16.793 1.00 11.40 362 GLY A O 1
ATOM 2702 N N . GLY A 1 383 ? -34.779 2.124 18.618 1.00 10.36 363 GLY A N 1
ATOM 2703 C CA . GLY A 1 383 ? -33.631 1.924 19.522 1.00 11.67 363 GLY A CA 1
ATOM 2704 C C . GLY A 1 383 ? -33.202 0.456 19.567 1.00 12.15 363 GLY A C 1
ATOM 2705 O O . GLY A 1 383 ? -33.803 -0.409 18.922 1.00 11.55 363 GLY A O 1
ATOM 2706 N N . PRO A 1 384 ? -32.157 0.155 20.363 1.00 13.35 364 PRO A N 1
ATOM 2707 C CA . PRO A 1 384 ? -31.660 -1.212 20.539 1.00 14.50 364 PRO A CA 1
ATOM 2708 C C . PRO A 1 384 ? -32.750 -2.145 21.052 1.00 15.68 364 PRO A C 1
ATOM 2709 O O . PRO A 1 384 ? -33.557 -1.754 21.901 1.00 15.66 364 PRO A O 1
ATOM 2713 N N . GLN A 1 385 ? -32.743 -3.370 20.542 1.00 17.80 365 GLN A N 1
ATOM 2714 C CA . GLN A 1 385 ? -33.779 -4.370 20.870 1.00 20.56 365 GLN A CA 1
ATOM 2715 C C . GLN A 1 385 ? -33.936 -4.672 22.368 1.00 19.75 365 GLN A C 1
ATOM 2716 O O . GLN A 1 385 ? -35.051 -4.762 22.864 1.00 18.30 365 GLN A O 1
ATOM 2722 N N . GLU A 1 386 ? -32.833 -4.871 23.084 1.00 21.20 366 GLU A N 1
ATOM 2723 C CA . GLU A 1 386 ? -32.946 -5.350 24.459 1.00 22.02 366 GLU A CA 1
ATOM 2724 C C . GLU A 1 386 ? -33.472 -4.243 25.355 1.00 21.10 366 GLU A C 1
ATOM 2725 O O . GLU A 1 386 ? -34.306 -4.479 26.251 1.00 19.78 366 GLU A O 1
ATOM 2731 N N . ASP A 1 387 ? -32.991 -3.026 25.113 1.00 19.17 367 ASP A N 1
ATOM 2732 C CA . ASP A 1 387 ? -33.476 -1.889 25.875 1.00 19.24 367 ASP A CA 1
ATOM 2733 C C . ASP A 1 387 ? -34.931 -1.594 25.576 1.00 17.59 367 ASP A C 1
ATOM 2734 O O . ASP A 1 387 ? -35.679 -1.128 26.436 1.00 18.28 367 ASP A O 1
ATOM 2739 N N . PHE A 1 388 ? -35.313 -1.806 24.323 1.00 15.69 368 PHE A N 1
ATOM 2740 C CA . PHE A 1 388 ? -36.704 -1.628 23.926 1.00 14.29 368 PHE A CA 1
ATOM 2741 C C . PHE A 1 388 ? -37.658 -2.527 24.734 1.00 15.14 368 PHE A C 1
ATOM 2742 O O . PHE A 1 388 ? -38.704 -2.080 25.203 1.00 14.11 368 PHE A O 1
ATOM 2750 N N . ARG A 1 389 ? -37.305 -3.803 24.853 1.00 15.59 369 ARG A N 1
ATOM 2751 C CA . ARG A 1 389 ? -38.095 -4.740 25.655 1.00 16.39 369 ARG A CA 1
ATOM 2752 C C . ARG A 1 389 ? -38.185 -4.304 27.124 1.00 15.32 369 ARG A C 1
ATOM 2753 O O . ARG A 1 389 ? -39.243 -4.428 27.741 1.00 15.32 369 ARG A O 1
ATOM 2761 N N . ALA A 1 390 ? -37.073 -3.802 27.654 1.00 14.83 370 ALA A N 1
ATOM 2762 C CA . ALA A 1 390 ? -37.056 -3.310 29.048 1.00 13.74 370 ALA A CA 1
ATOM 2763 C C . ALA A 1 390 ? -37.966 -2.103 29.208 1.00 13.61 370 ALA A C 1
ATOM 2764 O O . ALA A 1 390 ? -38.713 -2.006 30.175 1.00 13.12 370 ALA A O 1
ATOM 2766 N N . GLY A 1 391 ? -37.927 -1.197 28.236 1.00 12.75 371 GLY A N 1
ATOM 2767 C CA . GLY A 1 391 ? -38.831 -0.046 28.276 1.00 12.09 371 GLY A CA 1
ATOM 2768 C C . GLY A 1 391 ? -40.286 -0.462 28.249 1.00 11.66 371 GLY A C 1
ATOM 2769 O O . GLY A 1 391 ? -41.097 0.066 29.008 1.00 11.21 371 GLY A O 1
ATOM 2770 N N . LEU A 1 392 ? -40.627 -1.402 27.369 1.00 11.88 372 LEU A N 1
ATOM 2771 C CA . LEU A 1 392 ? -41.994 -1.941 27.299 1.00 12.27 372 LEU A CA 1
ATOM 2772 C C . LEU A 1 392 ? -42.426 -2.609 28.598 1.00 12.83 372 LEU A C 1
ATOM 2773 O O . LEU A 1 392 ? -43.570 -2.452 28.997 1.00 11.59 372 LEU A O 1
ATOM 2778 N N . ASP A 1 393 ? -41.498 -3.313 29.247 1.00 13.29 373 ASP A N 1
ATOM 2779 C CA . ASP A 1 393 ? -41.789 -3.903 30.556 1.00 13.49 373 ASP A CA 1
ATOM 2780 C C . ASP A 1 393 ? -42.096 -2.849 31.604 1.00 13.28 373 ASP A C 1
ATOM 2781 O O . ASP A 1 393 ? -43.033 -3.005 32.396 1.00 13.34 373 ASP A O 1
ATOM 2786 N N . GLY A 1 394 ? -41.316 -1.771 31.590 1.00 12.26 374 GLY A N 1
ATOM 2787 C CA . GLY A 1 394 ? -41.524 -0.651 32.532 1.00 12.31 374 GLY A CA 1
ATOM 2788 C C . GLY A 1 394 ? -42.887 -0.039 32.338 1.00 11.41 374 GLY A C 1
ATOM 2789 O O . GLY A 1 394 ? -43.593 0.248 33.259 1.00 11.66 374 GLY A O 1
ATOM 2790 N N . LEU A 1 395 ? -43.263 0.165 31.078 1.00 11.26 375 LEU A N 1
ATOM 2791 C CA . LEU A 1 395 ? -44.558 0.766 30.767 1.00 10.54 375 LEU A CA 1
ATOM 2792 C C . LEU A 1 395 ? -45.696 -0.193 31.109 1.00 11.20 375 LEU A C 1
ATOM 2793 O O . LEU A 1 395 ? -46.721 0.239 31.598 1.00 11.53 375 LEU A O 1
ATOM 2798 N N . SER A 1 396 ? -45.491 -1.487 30.865 1.00 11.38 376 SER A N 1
ATOM 2799 C CA . SER A 1 396 ? -46.534 -2.466 31.171 1.00 12.26 376 SER A CA 1
ATOM 2800 C C . SER A 1 396 ? -46.816 -2.462 32.679 1.00 12.92 376 SER A C 1
ATOM 2801 O O . SER A 1 396 ? -47.971 -2.393 33.106 1.00 13.22 376 SER A O 1
ATOM 2804 N N . ARG A 1 397 ? -45.746 -2.485 33.463 1.00 14.26 377 ARG A N 1
ATOM 2805 C CA . ARG A 1 397 ? -45.878 -2.455 34.937 1.00 14.66 377 ARG A CA 1
ATOM 2806 C C . ARG A 1 397 ? -46.575 -1.193 35.420 1.00 14.87 377 ARG A C 1
ATOM 2807 O O . ARG A 1 397 ? -47.451 -1.242 36.297 1.00 14.91 377 ARG A O 1
ATOM 2815 N N . PHE A 1 398 ? -46.176 -0.052 34.854 1.00 12.95 378 PHE A N 1
ATOM 2816 C CA . PHE A 1 398 ? -46.826 1.218 35.199 1.00 13.33 378 PHE A CA 1
ATOM 2817 C C . PHE A 1 398 ? -48.306 1.217 34.884 1.00 14.67 378 PHE A C 1
ATOM 2818 O O . PHE A 1 398 ? -49.125 1.647 35.684 1.00 14.35 378 PHE A O 1
ATOM 2826 N N . LEU A 1 399 ? -48.663 0.688 33.717 1.00 14.25 379 LEU A N 1
ATOM 2827 C CA . LEU A 1 399 ? -50.078 0.669 33.309 1.00 15.39 379 LEU A CA 1
ATOM 2828 C C . LEU A 1 399 ? -50.913 -0.230 34.222 1.00 17.85 379 LEU A C 1
ATOM 2829 O O . LEU A 1 399 ? -52.019 0.147 34.619 1.00 18.96 379 LEU A O 1
ATOM 2834 N N . ARG A 1 400 ? -50.356 -1.390 34.549 1.00 19.16 380 ARG A N 1
ATOM 2835 C CA . ARG A 1 400 ? -50.990 -2.361 35.455 1.00 24.66 380 ARG A CA 1
ATOM 2836 C C . ARG A 1 400 ? -51.198 -1.748 36.821 1.00 24.44 380 ARG A C 1
ATOM 2837 O O . ARG A 1 400 ? -52.281 -1.919 37.384 1.00 25.81 380 ARG A O 1
ATOM 2845 N N . GLU A 1 401 ? -50.190 -1.035 37.343 1.00 23.52 381 GLU A N 1
ATOM 2846 C CA . GLU A 1 401 ? -50.272 -0.352 38.653 1.00 25.85 381 GLU A CA 1
ATOM 2847 C C . GLU A 1 401 ? -51.439 0.610 38.652 1.00 26.33 381 GLU A C 1
ATOM 2848 O O . GLU A 1 401 ? -52.284 0.569 39.549 1.00 27.49 381 GLU A O 1
ATOM 2854 N N . ARG A 1 402 ? -51.499 1.469 37.637 1.00 24.66 382 ARG A N 1
ATOM 2855 C CA . ARG A 1 402 ? -52.608 2.412 37.509 1.00 25.71 382 ARG A CA 1
ATOM 2856 C C . ARG A 1 402 ? -53.977 1.739 37.351 1.00 26.82 382 ARG A C 1
ATOM 2857 O O . ARG A 1 402 ? -54.969 2.183 37.962 1.00 30.29 382 ARG A O 1
ATOM 2865 N N . ALA A 1 403 ? -54.057 0.675 36.562 1.00 29.17 383 ALA A N 1
ATOM 2866 C CA . ALA A 1 403 ? -55.346 -0.022 36.372 1.00 30.01 383 ALA A CA 1
ATOM 2867 C C . ALA A 1 403 ? -55.846 -0.655 37.671 1.00 31.76 383 ALA A C 1
ATOM 2868 O O . ALA A 1 403 ? -57.062 -0.766 37.887 1.00 32.51 383 ALA A O 1
ATOM 2870 N N . ALA A 1 404 ? -54.903 -1.072 38.517 1.00 32.40 384 ALA A N 1
ATOM 2871 C CA . ALA A 1 404 ? -55.222 -1.825 39.728 1.00 32.93 384 ALA A CA 1
ATOM 2872 C C . ALA A 1 404 ? -55.421 -0.899 40.912 1.00 36.86 384 ALA A C 1
ATOM 2873 O O . ALA A 1 404 ? -55.245 0.329 40.801 1.00 35.02 384 ALA A O 1
ATOM 2875 N N . GLY A 1 405 ? -55.853 -1.506 42.023 1.00 35.61 385 GLY A N 1
ATOM 2876 C CA . GLY A 1 405 ? -55.576 -0.967 43.363 1.00 40.07 385 GLY A CA 1
ATOM 2877 C C . GLY A 1 405 ? -56.749 -1.081 44.322 1.00 39.51 385 GLY A C 1
ATOM 2878 O O . GLY A 1 405 ? -56.762 -0.408 45.358 1.00 43.54 385 GLY A O 1
#

Sequence (380 aa):
PRREDPPVLEEWYRRHLGPDIHDISSSGVHPYSFAEIRDVCRIPAADLDAVVMDDSVSQGGEGVRRAIADRYAGGDADRVLVTHGSSEAIALTLNALLHRGDRVVVQEGIYHSLGHYPRAAGCDVAVLPGRAVRDGEIDPDVLAGLVTPGTAAVIVNFPHNPTGVTLSPQGLRALKERTAATGAVLVWDAATAEIAHRWEVLADPGADGGDTVSYGTLSKTFGLPGLRVGWAVAPKELLTATFPLRDRTTLFLSPLVELVAERAVRHADELIGARAAEARHNLAHLTGWMAAHEELVRWTPPEGGVCALPVFRELERAAAGPQEVERFCLELLERHRTLLVPGTAFGAPHGARLGFGGPQEDFRAGLDGLSRFLRERAAG